Protein AF-A0A4Q6BLC3-F1 (afdb_monomer)

Secondary structure (DSSP, 8-state):
----SS-EEEEEEEEE-S-TTB-TTS-B-S---SEEEEEEEEEEEEE-S-SSSEEEEEEEEEEESSTTHHHHH-HHHHHH-SS--EEEEEEEE-SSEEEEEEEEE---TTS-EEEEEEEEEEEEEEEESTTSS-EEEEEEEEEEEEEE--HHHHHHHHHHTTS-TT-THHHHHHHHS-HHHHHHHHHHHHSPTT-TTHHHHHHHHH--EEEEEEEEEEEE--EEETTTEEEEEEEEEEEEEEEESSSSPPPEEEEEEEEEEEEEE-EEEE-TT-EETTTTEE--EEEE---EEEEES-HHHHHHHHHHHHHTT-TTEEEEES-HHHHHHHS-GGG--SEEEE---TT-SHHHHHHHHHHS---EEEEEES-HHHHHHHHHH-TTEEEEEEEEE-SSTTSS--EEEEEEEEPPPPPPGGG-

Foldseek 3Di:
DPDDPQDFDWDKDWFQAPCQQAAPVRDGHPDDHSTWIKTWGFHKAWDPDDPQKTKIKTWTAIATSAQCNCVRPPVVCCVVPSPDWGKIWIWIDGPFKIWIWMWTDCNPQQAKDKTWPTKIKMWTDWDDDPPDLKTKTKMKMKTKIKIAHGPQLVVLVVVLVVDDPPDPCNVVSLVSDDPVLSVLSVVLNVDDPPPPCNQVSVCLNGMWIWMKIKMKMKIWHWDDDPVFKIKIWMKMKMKMWIPTPDTDDHIDIDIDIDTDMDMFGWDWDWQQPDDDPVVRDRTDIDIDGDAAEAEAQDPVVQVVVVVVCVVVVVVRYHYDNDDPLVVLVPDDLVPDDLEAEDEDPQQEPDQRVLVSQQPHPHFKYKYKHFHVVNVVVSCVSRVQWDWDDKDKADPDPSDSTIMMITITGGDDDPDDPVPD

Nearest PDB structures (foldseek):
  4b7o-assembly1_A  TM=3.894E-01  e=6.086E-03  Neisseria meningitidis
  4ql0-assembly1_A  TM=4.173E-01  e=5.070E-02  Bordetella pertussis Tohama I
  3aeh-assembly2_B  TM=4.593E-01  e=3.218E-01  Escherichia coli
  1bxw-assembly1_A  TM=2.399E-01  e=7.950E+00  Escherichia coli BL21(DE3)

Solvent-accessible surface area (backbone atoms only — not comparable to full-atom values): 23338 Å² total; per-residue (Å²): 139,87,88,62,95,78,47,74,50,80,44,80,48,77,46,78,44,92,58,53,35,42,46,97,86,71,49,78,55,66,96,48,72,35,73,38,39,38,44,34,37,35,39,66,43,79,46,97,81,55,93,79,38,54,32,34,38,42,36,35,39,52,41,53,66,54,85,55,51,39,63,74,76,35,52,69,50,29,74,77,48,70,76,62,68,26,38,44,31,44,38,38,37,43,96,52,37,40,39,37,45,35,32,34,51,70,84,49,54,54,50,66,48,62,29,24,76,48,28,39,38,40,38,38,48,79,36,62,49,90,91,38,76,40,30,33,32,35,39,39,35,41,33,31,39,38,35,40,56,11,53,60,49,46,67,39,45,61,54,64,74,72,56,61,96,83,43,83,60,50,67,58,35,46,68,72,35,57,71,68,61,33,50,51,50,52,52,55,71,70,49,63,91,86,45,85,60,46,60,50,54,49,23,60,62,50,43,26,22,32,34,36,42,38,37,36,44,34,40,35,39,74,41,73,56,90,83,37,32,40,38,31,46,33,42,32,48,30,44,35,40,40,39,58,73,39,66,82,63,75,65,48,77,48,76,49,78,46,79,52,70,49,74,48,63,50,54,72,49,74,44,65,84,49,66,40,83,92,80,71,39,88,38,43,78,48,71,56,70,83,73,44,80,46,63,35,69,48,57,68,60,34,53,50,50,53,52,51,35,63,74,67,70,42,87,52,57,45,70,41,69,35,57,54,53,66,50,60,73,67,50,56,82,88,73,60,57,69,62,46,79,46,74,48,60,78,78,33,72,49,72,67,44,30,44,50,58,44,74,44,86,50,48,33,39,41,40,42,36,73,30,72,67,31,49,51,55,46,48,68,59,16,78,47,46,36,81,76,48,75,48,78,44,74,87,40,81,78,55,93,56,43,38,33,42,32,39,27,36,53,47,84,75,80,77,67,85,88,80,119

Sequence (420 aa):
MEDNPNLTGLSLYYTNDLNPDISRTGITRGFVNEDRYRIALQHRVPLELEKDAEWRVDANLNILSDNYYLEDFNPDLFRNDPNPDNTIGLFRRDDGTLFSLFTRLRPNEFYRSDTRLPEIAMDFARRPLFDSPILHEGTASFSVVEEEIGSASMSAIRPLLTLPAGDPMVPVLLAQLPAYERELIQTIRSLPPGSPAIPGLATQLFSPGYSRFHTYQELSMPMNVGGWLALTPEVGLGYSRYSNVNGPSKSVDRTHMHAGLEASMKFSKNLGDVQDRNLGLDGLLHVGAPHVVGVETSEEAVASAWLTASELAHPDARFVAADATAWALATDPADRPDVVVVNPPRRGIGPDLARWLQDSAVPCVVYSSCNAVSLAADLAAMPSLVVREARVFDMFPQTTHYEVAVLLERGPRPVDPSTG

Radius of gyration: 26.78 Å; Cα contacts (8 Å, |Δi|>4): 793; chains: 1; bounding box: 67×68×88 Å

Structure (mmCIF, N/CA/C/O backbone):
data_AF-A0A4Q6BLC3-F1
#
_entry.id   AF-A0A4Q6BLC3-F1
#
loop_
_atom_site.group_PDB
_atom_site.id
_atom_site.type_symbol
_atom_site.label_atom_id
_atom_site.label_alt_id
_atom_site.label_comp_id
_atom_site.label_asym_id
_atom_site.label_entity_id
_atom_site.label_seq_id
_atom_site.pdbx_PDB_ins_code
_atom_site.Cartn_x
_atom_site.Cartn_y
_atom_site.Cartn_z
_atom_site.occupancy
_atom_site.B_iso_or_equiv
_atom_site.auth_seq_id
_atom_site.auth_comp_id
_atom_site.auth_asym_id
_atom_site.auth_atom_id
_atom_site.pdbx_PDB_model_num
ATOM 1 N N . MET A 1 1 ? -16.988 24.817 -11.971 1.00 42.69 1 MET A N 1
ATOM 2 C CA . MET A 1 1 ? -16.200 24.216 -10.872 1.00 42.69 1 MET A CA 1
ATOM 3 C C . MET A 1 1 ? -15.736 22.797 -11.230 1.00 42.69 1 MET A C 1
ATOM 5 O O . MET A 1 1 ? -15.126 22.167 -10.385 1.00 42.69 1 MET A O 1
ATOM 9 N N . GLU A 1 2 ? -15.993 22.314 -12.458 1.00 34.00 2 GLU A N 1
ATOM 10 C CA . GLU A 1 2 ? -15.828 20.905 -12.862 1.00 34.00 2 GLU A CA 1
ATOM 11 C C . GLU A 1 2 ? -14.494 20.558 -13.554 1.00 34.00 2 GLU A C 1
ATOM 13 O O . GLU A 1 2 ? -14.219 19.379 -13.690 1.00 34.00 2 GLU A O 1
ATOM 18 N N . ASP A 1 3 ? -13.626 21.517 -13.905 1.00 43.12 3 ASP A N 1
ATOM 19 C CA . ASP A 1 3 ? -12.424 21.231 -14.721 1.00 43.12 3 ASP A CA 1
ATOM 20 C C . ASP A 1 3 ? -11.113 21.788 -14.131 1.00 43.12 3 ASP A C 1
ATOM 22 O O . ASP A 1 3 ? -10.365 22.506 -14.794 1.00 43.12 3 ASP A O 1
ATOM 26 N N . ASN A 1 4 ? -10.799 21.483 -12.867 1.00 43.72 4 ASN A N 1
ATOM 27 C CA . ASN A 1 4 ? -9.417 21.621 -12.389 1.00 43.72 4 ASN A CA 1
ATOM 28 C C . ASN A 1 4 ? -8.985 20.361 -11.617 1.00 43.72 4 ASN A C 1
ATOM 30 O O . ASN A 1 4 ? -9.468 20.154 -10.502 1.00 43.72 4 ASN A O 1
ATOM 34 N N . PRO A 1 5 ? -8.077 19.536 -12.172 1.00 47.75 5 PRO A N 1
ATOM 35 C CA . PRO A 1 5 ? -7.586 18.317 -11.524 1.00 47.75 5 PRO A CA 1
ATOM 36 C C . PRO A 1 5 ? -6.729 18.600 -10.275 1.00 47.75 5 PRO A C 1
ATOM 38 O O . PRO A 1 5 ? -6.486 17.701 -9.474 1.00 47.75 5 PRO A O 1
ATOM 41 N N . ASN A 1 6 ? -6.338 19.860 -10.039 1.00 42.56 6 ASN A N 1
ATOM 42 C CA . ASN A 1 6 ? -5.741 20.303 -8.780 1.00 42.56 6 ASN A CA 1
ATOM 43 C C . ASN A 1 6 ? -6.836 20.646 -7.753 1.00 42.56 6 ASN A C 1
ATOM 45 O O . ASN A 1 6 ? -7.215 21.803 -7.560 1.00 42.56 6 ASN A O 1
ATOM 49 N N . LEU A 1 7 ? -7.344 19.585 -7.122 1.00 55.59 7 LEU A N 1
ATOM 50 C CA . LEU A 1 7 ? -8.167 19.527 -5.908 1.00 55.59 7 LEU A CA 1
ATOM 51 C C . LEU A 1 7 ? -8.069 20.766 -5.005 1.00 55.59 7 LEU A C 1
ATOM 53 O O . LEU A 1 7 ? -7.068 20.968 -4.314 1.00 55.59 7 LEU A O 1
ATOM 57 N N . THR A 1 8 ? -9.145 21.554 -4.931 1.00 55.69 8 THR A N 1
ATOM 58 C CA . THR A 1 8 ? -9.312 22.551 -3.867 1.00 55.69 8 THR A CA 1
ATOM 59 C C . THR A 1 8 ? -10.777 22.640 -3.438 1.00 55.69 8 THR A C 1
ATOM 61 O O . THR A 1 8 ? -11.620 23.226 -4.113 1.00 55.69 8 THR A O 1
ATOM 64 N N . GLY A 1 9 ? -11.105 22.050 -2.290 1.00 75.50 9 GLY A N 1
ATOM 65 C CA . GLY A 1 9 ? -12.420 22.254 -1.693 1.00 75.50 9 GLY A CA 1
ATOM 66 C C . GLY A 1 9 ? -12.527 21.745 -0.265 1.00 75.50 9 GLY A C 1
ATOM 67 O O . GLY A 1 9 ? -12.271 20.574 0.008 1.00 75.50 9 GLY A O 1
ATOM 68 N N . LEU A 1 10 ? -12.953 22.627 0.640 1.00 88.44 10 LEU A N 1
ATOM 69 C CA . LEU A 1 10 ? -13.559 22.226 1.904 1.00 88.44 10 LEU A CA 1
ATOM 70 C C . LEU A 1 10 ? -15.031 21.907 1.628 1.00 88.44 10 LEU A C 1
ATOM 72 O O . LEU A 1 10 ? -15.789 22.785 1.221 1.00 88.44 10 LEU A O 1
ATOM 76 N N . SER A 1 11 ? -15.433 20.664 1.859 1.00 89.44 11 SER A N 1
ATOM 77 C CA . SER A 1 11 ? -16.823 20.227 1.785 1.00 89.44 11 SER A CA 1
ATOM 78 C C . SER A 1 11 ? -17.356 19.961 3.185 1.00 89.44 11 SER A C 1
ATOM 80 O O . SER A 1 11 ? -16.761 19.198 3.944 1.00 89.44 11 SER A O 1
ATOM 82 N N . LEU A 1 12 ? -18.491 20.573 3.510 1.00 93.12 12 LEU A N 1
ATOM 83 C CA . LEU A 1 12 ? -19.183 20.404 4.782 1.00 93.12 12 LEU A CA 1
ATOM 84 C C . LEU A 1 12 ? -20.603 19.924 4.494 1.00 93.12 12 LEU A C 1
ATOM 86 O O . LEU A 1 12 ? -21.363 20.613 3.817 1.00 93.12 12 LEU A O 1
ATOM 90 N N . TYR A 1 13 ? -20.955 18.758 5.018 1.00 93.12 13 TYR A N 1
ATOM 91 C CA . TYR A 1 13 ? -22.290 18.186 4.928 1.00 93.12 13 TYR A CA 1
ATOM 92 C C . TYR A 1 13 ? -22.803 17.902 6.332 1.00 93.12 13 TYR A C 1
ATOM 94 O O . TYR A 1 13 ? -22.081 17.334 7.147 1.00 93.12 13 TYR A O 1
ATOM 102 N N . TYR A 1 14 ? -24.054 18.261 6.592 1.00 95.75 14 TYR A N 1
ATOM 103 C CA . TYR A 1 14 ? -24.762 17.954 7.828 1.00 95.75 14 TYR A CA 1
ATOM 104 C C . TYR A 1 14 ? -26.211 17.625 7.487 1.00 95.75 14 TYR A C 1
ATOM 106 O O . TYR A 1 14 ? -26.812 18.277 6.630 1.00 95.75 14 TYR A O 1
ATOM 114 N N . THR A 1 15 ? -26.764 16.620 8.150 1.00 95.00 15 THR A N 1
ATOM 115 C CA . THR A 1 15 ? -28.177 16.276 8.072 1.00 95.00 15 THR A CA 1
ATOM 116 C C . THR A 1 15 ? -28.632 15.664 9.391 1.00 95.00 15 THR A C 1
ATOM 118 O O . THR A 1 15 ? -27.851 15.007 10.075 1.00 95.00 15 THR A O 1
ATOM 121 N N . ASN A 1 16 ? -29.896 15.886 9.735 1.00 96.44 16 ASN A N 1
ATOM 122 C CA . ASN A 1 16 ? -30.554 15.183 10.826 1.00 96.44 16 ASN A CA 1
ATOM 123 C C . ASN A 1 16 ? -31.353 14.026 10.209 1.00 96.44 16 ASN A C 1
ATOM 125 O O . ASN A 1 16 ? -32.315 14.242 9.467 1.00 96.44 16 ASN A O 1
ATOM 129 N N . ASP A 1 17 ? -30.876 12.810 10.431 1.00 93.31 17 ASP A N 1
ATOM 130 C CA . ASP A 1 17 ? -31.436 11.579 9.894 1.00 93.31 17 ASP A CA 1
ATOM 131 C C . ASP A 1 17 ? -32.549 11.074 10.811 1.00 93.31 17 ASP A C 1
ATOM 133 O O . ASP A 1 17 ? -32.330 10.833 11.992 1.00 93.31 17 ASP A O 1
ATOM 137 N N . LEU A 1 18 ? -33.754 10.923 10.261 1.00 92.62 18 LEU A N 1
ATOM 138 C CA . LEU A 1 18 ? -34.941 10.536 11.023 1.00 92.62 18 LEU A CA 1
ATOM 139 C C . LEU A 1 18 ? -34.986 9.039 11.350 1.00 92.62 18 LEU A C 1
ATOM 141 O O . LEU A 1 18 ? -35.789 8.641 12.187 1.00 92.62 18 LEU A O 1
ATOM 145 N N . ASN A 1 19 ? -34.203 8.204 10.656 1.00 91.12 19 ASN A N 1
ATOM 146 C CA . ASN A 1 19 ? -34.151 6.757 10.893 1.00 91.12 19 ASN A CA 1
ATOM 147 C C . ASN A 1 19 ? -32.718 6.215 10.708 1.00 91.12 19 ASN A C 1
ATOM 149 O O . ASN A 1 19 ? -32.503 5.343 9.862 1.00 91.12 19 ASN A O 1
ATOM 153 N N . PRO A 1 20 ? -31.740 6.684 11.502 1.00 91.25 20 PRO A N 1
ATOM 154 C CA . PRO A 1 20 ? -30.327 6.349 11.306 1.00 91.25 20 PRO A CA 1
ATOM 155 C C . PRO A 1 20 ? -30.015 4.876 11.635 1.00 91.25 20 PRO A C 1
ATOM 157 O O . PRO A 1 20 ? -29.059 4.292 11.119 1.00 91.25 20 PRO A O 1
ATOM 160 N N . ASP A 1 21 ? -30.871 4.245 12.441 1.00 91.06 21 ASP A N 1
ATOM 161 C CA . ASP A 1 21 ? -30.756 2.849 12.867 1.00 91.06 21 ASP A CA 1
ATOM 162 C C . ASP A 1 21 ? -31.230 1.845 11.798 1.00 91.06 21 ASP A C 1
ATOM 164 O O . ASP A 1 21 ? -31.257 0.639 12.048 1.00 91.06 21 ASP A O 1
ATOM 168 N N . ILE A 1 22 ? -31.641 2.290 10.607 1.00 87.94 22 ILE A N 1
ATOM 169 C CA . ILE A 1 22 ? -32.115 1.408 9.534 1.00 87.94 22 ILE A CA 1
ATOM 170 C C . ILE A 1 22 ? -31.329 1.704 8.258 1.00 87.94 22 ILE A C 1
ATOM 172 O O . ILE A 1 22 ? -31.276 2.835 7.789 1.00 87.94 22 ILE A O 1
ATOM 176 N N . SER A 1 23 ? -30.735 0.670 7.660 1.00 84.25 23 SER A N 1
ATOM 177 C CA . SER A 1 23 ? -30.048 0.810 6.376 1.00 84.25 23 SER A CA 1
ATOM 178 C C . SER A 1 23 ? -31.012 1.158 5.238 1.00 84.25 23 SER A C 1
ATOM 180 O O . SER A 1 23 ? -32.216 0.896 5.296 1.00 84.25 23 SER A O 1
ATOM 182 N N . ARG A 1 24 ? -30.461 1.603 4.102 1.00 79.50 24 ARG A N 1
ATOM 183 C CA . ARG A 1 24 ? -31.225 1.784 2.850 1.00 79.50 24 ARG A CA 1
ATOM 184 C C . ARG A 1 24 ? -31.963 0.519 2.383 1.00 79.50 24 ARG A C 1
ATOM 186 O O . ARG A 1 24 ? -32.916 0.617 1.616 1.00 79.50 24 ARG A O 1
ATOM 193 N N . THR A 1 25 ? -31.514 -0.661 2.812 1.00 81.25 25 THR A N 1
ATOM 194 C CA . THR A 1 25 ? -32.105 -1.970 2.487 1.00 81.25 25 THR A CA 1
ATOM 195 C C . THR A 1 25 ? -33.090 -2.473 3.546 1.00 81.25 25 THR A C 1
ATOM 197 O O . THR A 1 25 ? -33.610 -3.579 3.412 1.00 81.25 25 THR A O 1
ATOM 200 N N . GLY A 1 26 ? -33.376 -1.677 4.582 1.00 81.94 26 GLY A N 1
ATOM 201 C CA . GLY A 1 26 ? -34.303 -2.036 5.656 1.00 81.94 26 GLY A CA 1
ATOM 202 C C . GLY A 1 26 ? -33.695 -2.938 6.732 1.00 81.94 26 GLY A C 1
ATOM 203 O O . GLY A 1 26 ? -34.432 -3.522 7.525 1.00 81.94 26 GLY A O 1
ATOM 204 N N . ILE A 1 27 ? -32.367 -3.081 6.765 1.00 82.12 27 ILE A N 1
ATOM 205 C CA . ILE A 1 27 ? -31.667 -3.863 7.787 1.00 82.12 27 ILE A CA 1
ATOM 206 C C . ILE A 1 27 ? -31.485 -2.978 9.018 1.00 82.12 27 ILE A C 1
ATOM 208 O O . ILE A 1 27 ? -30.880 -1.910 8.937 1.00 82.12 27 ILE A O 1
ATOM 212 N N . THR A 1 28 ? -31.994 -3.430 10.162 1.00 82.44 28 THR A N 1
ATOM 213 C CA . THR A 1 28 ? -31.798 -2.752 11.447 1.00 82.44 28 THR A CA 1
ATOM 214 C C . THR A 1 28 ? -30.335 -2.814 11.874 1.00 82.44 28 THR A C 1
ATOM 216 O O . THR A 1 28 ? -29.723 -3.886 11.863 1.00 82.44 28 THR A O 1
ATOM 219 N N . ARG A 1 29 ? -29.800 -1.672 12.290 1.00 82.00 29 ARG A N 1
ATOM 220 C CA . ARG A 1 29 ? -28.453 -1.472 12.821 1.00 82.00 29 ARG A CA 1
ATOM 221 C C . ARG A 1 29 ? -28.530 -1.245 14.338 1.00 82.00 29 ARG A C 1
ATOM 223 O O . ARG A 1 29 ? -29.610 -1.141 14.917 1.00 82.00 29 ARG A O 1
ATO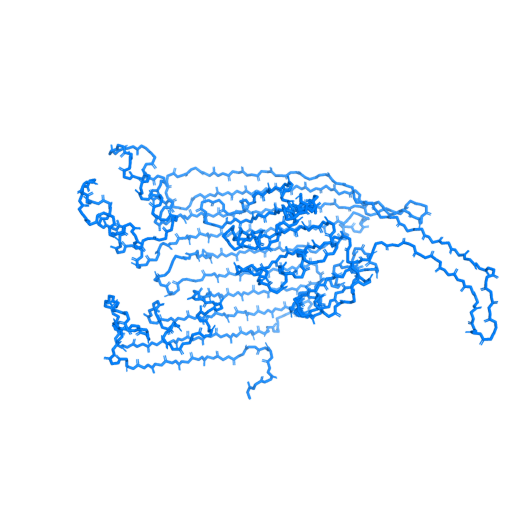M 230 N N . GLY A 1 30 ? -27.368 -1.239 14.993 1.00 77.62 30 GLY A N 1
ATOM 231 C CA . GLY A 1 30 ? -27.261 -0.722 16.361 1.00 77.62 30 GLY A CA 1
ATOM 232 C C . GLY A 1 30 ? -27.493 0.791 16.395 1.00 77.62 30 GLY A C 1
ATOM 233 O O . GLY A 1 30 ? -27.753 1.387 15.359 1.00 77.62 30 GLY A O 1
ATOM 234 N N . PHE A 1 31 ? -27.350 1.399 17.572 1.00 85.62 31 PHE A N 1
ATOM 235 C CA . PHE A 1 31 ? -27.511 2.844 17.737 1.00 85.62 31 PHE A CA 1
ATOM 236 C C . PHE A 1 31 ? -26.596 3.637 16.790 1.00 85.62 31 PHE A C 1
ATOM 238 O O . PHE A 1 31 ? -25.371 3.485 16.837 1.00 85.62 31 PHE A O 1
ATOM 245 N N . VAL A 1 32 ? -27.196 4.513 15.989 1.00 89.00 32 VAL A N 1
ATOM 246 C CA . VAL A 1 32 ? -26.531 5.518 15.159 1.00 89.00 32 VAL A CA 1
ATOM 247 C C . VAL A 1 32 ? -27.112 6.884 15.522 1.00 89.00 32 VAL A C 1
ATOM 249 O O . VAL A 1 32 ? -28.321 7.050 15.650 1.00 89.00 32 VAL A O 1
ATOM 252 N N . ASN A 1 33 ? -26.250 7.880 15.719 1.00 91.25 33 ASN A N 1
ATOM 253 C CA . ASN A 1 33 ? -26.708 9.228 16.048 1.00 91.25 33 ASN A CA 1
ATOM 254 C C . ASN A 1 33 ? -27.444 9.853 14.846 1.00 91.25 33 ASN A C 1
ATOM 256 O O . ASN A 1 33 ? -26.962 9.758 13.721 1.00 91.25 33 ASN A O 1
ATOM 260 N N . GLU A 1 34 ? -28.580 10.509 15.088 1.00 94.56 34 GLU A N 1
ATOM 261 C CA . GLU A 1 34 ? -29.364 11.235 14.078 1.00 94.56 34 GLU A CA 1
ATOM 262 C C . GLU A 1 34 ? -28.575 12.400 13.451 1.00 94.56 34 GLU A C 1
ATOM 264 O O . GLU A 1 34 ? -28.798 12.745 12.294 1.00 94.56 34 GLU A O 1
ATOM 269 N N . ASP A 1 35 ? -27.625 13.000 14.173 1.00 96.62 35 ASP A N 1
ATOM 270 C CA . ASP A 1 35 ? -26.765 14.071 13.663 1.00 96.62 35 ASP A CA 1
ATOM 271 C C . ASP A 1 35 ? -25.637 13.516 12.775 1.00 96.62 35 ASP A C 1
ATOM 273 O O . ASP A 1 35 ? -24.520 13.244 13.228 1.00 96.62 35 ASP A O 1
ATOM 277 N N . ARG A 1 36 ? -25.923 13.365 11.478 1.00 96.19 36 ARG A N 1
ATOM 278 C CA . ARG A 1 36 ? -25.006 12.796 10.480 1.00 96.19 36 ARG A CA 1
ATOM 279 C C . ARG A 1 36 ? -24.239 13.903 9.761 1.00 96.19 36 ARG A C 1
ATOM 281 O O . ARG A 1 36 ? -24.836 14.830 9.210 1.00 96.19 36 ARG A O 1
ATOM 288 N N . TYR A 1 37 ? -22.914 13.806 9.687 1.00 95.00 37 TYR A N 1
ATOM 289 C CA . TYR A 1 37 ? -22.091 14.822 9.024 1.00 95.00 37 TYR A CA 1
ATOM 290 C C . TYR A 1 37 ? -20.848 14.262 8.331 1.00 95.00 37 TYR A C 1
ATOM 292 O O . TYR A 1 37 ? -20.320 13.208 8.684 1.00 95.00 37 TYR A O 1
ATOM 300 N N . ARG A 1 38 ? -20.351 15.030 7.356 1.00 94.38 38 ARG A N 1
ATOM 301 C CA . ARG A 1 38 ? -19.051 14.828 6.710 1.00 94.38 38 ARG A CA 1
ATOM 302 C C . ARG A 1 38 ? -18.324 16.153 6.557 1.00 94.38 38 ARG A C 1
ATOM 304 O O . ARG A 1 38 ? -18.870 17.110 6.013 1.00 94.38 38 ARG A O 1
ATOM 311 N N . ILE A 1 39 ? -17.065 16.168 6.974 1.00 94.44 39 ILE A N 1
ATOM 312 C CA . ILE A 1 39 ? -16.115 17.252 6.728 1.00 94.44 39 ILE A CA 1
ATOM 313 C C . ILE A 1 39 ? -15.015 16.670 5.852 1.00 94.44 39 ILE A C 1
ATOM 315 O O . ILE A 1 39 ? -14.314 15.754 6.275 1.00 94.44 39 ILE A O 1
ATOM 319 N N . ALA A 1 40 ? -14.868 17.177 4.632 1.00 92.12 40 ALA A N 1
ATOM 320 C CA . ALA A 1 40 ? -13.818 16.743 3.722 1.00 92.12 40 ALA A CA 1
ATOM 321 C C . ALA A 1 40 ? -12.964 17.929 3.274 1.00 92.12 40 ALA A C 1
ATOM 323 O O . ALA A 1 40 ? -13.500 18.962 2.883 1.00 92.12 40 ALA A O 1
ATOM 324 N N . LEU A 1 41 ? -11.645 17.779 3.319 1.00 92.06 41 LEU A N 1
ATOM 325 C CA . LEU A 1 41 ? -10.682 18.750 2.815 1.00 92.06 41 LEU A CA 1
ATOM 326 C C . LEU A 1 41 ? -9.746 18.035 1.851 1.00 92.06 41 LEU A C 1
ATOM 328 O O . LEU A 1 41 ? -9.001 17.157 2.268 1.00 92.06 41 LEU A O 1
ATOM 332 N N . GLN A 1 42 ? -9.751 18.446 0.590 1.00 90.75 42 GLN A N 1
ATOM 333 C CA . GLN A 1 42 ? -8.743 18.027 -0.379 1.00 90.75 42 GLN A CA 1
ATOM 334 C C . GLN A 1 42 ? -8.071 19.269 -0.939 1.00 90.75 42 GLN A C 1
ATOM 336 O O . GLN A 1 42 ? -8.731 20.141 -1.516 1.00 90.75 42 GLN A O 1
ATOM 341 N N . HIS A 1 43 ? -6.772 19.388 -0.682 1.00 90.06 43 HIS A N 1
ATOM 342 C CA . HIS A 1 43 ? -6.022 20.586 -1.003 1.00 90.06 43 HIS A CA 1
ATOM 343 C C . HIS A 1 43 ? -4.559 20.274 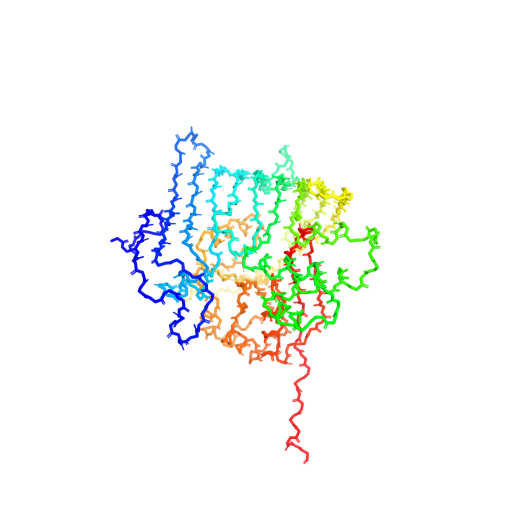-1.303 1.00 90.06 43 HIS A C 1
ATOM 345 O O . HIS A 1 43 ? -3.908 19.555 -0.547 1.00 90.06 43 HIS A O 1
ATOM 351 N N . ARG A 1 44 ? -4.042 20.867 -2.380 1.00 91.25 44 ARG A N 1
ATOM 352 C CA . ARG A 1 44 ? -2.616 20.907 -2.713 1.00 91.25 44 ARG A CA 1
ATOM 353 C C . ARG A 1 44 ? -2.169 22.360 -2.787 1.00 91.25 44 ARG A C 1
ATOM 355 O O . ARG A 1 44 ? -2.725 23.138 -3.560 1.00 91.25 44 ARG A O 1
ATOM 362 N N . VAL A 1 45 ? -1.165 22.712 -1.993 1.00 91.19 45 VAL A N 1
ATOM 363 C CA . VAL A 1 45 ? -0.602 24.063 -1.922 1.00 91.19 45 VAL A CA 1
ATOM 364 C C . VAL A 1 45 ? 0.853 24.016 -2.369 1.00 91.19 45 VAL A C 1
ATOM 366 O O . VAL A 1 45 ? 1.689 23.538 -1.600 1.00 91.19 45 VAL A O 1
ATOM 369 N N . PRO A 1 46 ? 1.194 24.502 -3.573 1.00 91.12 46 PRO A N 1
ATOM 370 C CA . PRO A 1 46 ? 2.589 24.741 -3.921 1.00 91.12 46 PRO A CA 1
ATOM 371 C C . PRO A 1 46 ? 3.152 25.872 -3.045 1.00 91.12 46 PRO A C 1
ATOM 373 O O . PRO A 1 46 ? 2.463 26.855 -2.766 1.00 91.12 46 PRO A O 1
ATOM 376 N N . LEU A 1 47 ? 4.399 25.735 -2.598 1.00 90.69 47 LEU A N 1
ATOM 377 C CA . LEU A 1 47 ? 5.102 26.723 -1.783 1.00 90.69 47 LEU A CA 1
ATOM 378 C C . LEU A 1 47 ? 6.282 27.306 -2.571 1.00 90.69 47 LEU A C 1
ATOM 380 O O . LEU A 1 47 ? 7.179 26.582 -2.995 1.00 90.69 47 LEU A O 1
ATOM 384 N N . GLU A 1 48 ? 6.324 28.628 -2.718 1.00 87.00 48 GLU A N 1
ATOM 385 C CA . GLU A 1 48 ? 7.436 29.336 -3.369 1.00 87.00 48 GLU A CA 1
ATOM 386 C C . GLU A 1 48 ? 8.560 29.629 -2.355 1.00 87.00 48 GLU A C 1
ATOM 388 O O . GLU A 1 48 ? 8.714 30.757 -1.886 1.00 87.00 48 GLU A O 1
ATOM 393 N N . LEU A 1 49 ? 9.315 28.598 -1.958 1.00 86.06 49 LEU A N 1
ATOM 394 C CA . LEU A 1 49 ? 10.389 28.718 -0.953 1.00 86.06 49 LEU A CA 1
ATOM 395 C C . LEU A 1 49 ? 11.793 28.828 -1.566 1.00 86.06 49 LEU A C 1
ATOM 397 O O . LEU A 1 49 ? 12.569 29.700 -1.179 1.00 86.06 49 LEU A O 1
ATOM 401 N N . GLU A 1 50 ? 12.122 27.959 -2.521 1.00 80.56 50 GLU A N 1
ATOM 402 C CA . GLU A 1 50 ? 13.419 27.901 -3.207 1.00 80.56 50 GLU A CA 1
ATOM 403 C C . GLU A 1 50 ? 13.197 27.821 -4.722 1.00 80.56 50 GLU A C 1
ATOM 405 O O . GLU A 1 50 ? 12.171 27.326 -5.176 1.00 80.56 50 GLU A O 1
ATOM 410 N N . LYS A 1 51 ? 14.147 28.327 -5.519 1.00 77.19 51 LYS A N 1
ATOM 411 C CA . LYS A 1 51 ? 14.030 28.317 -6.990 1.00 77.19 51 LYS A CA 1
ATOM 412 C C . LYS A 1 51 ? 14.381 26.972 -7.627 1.00 77.19 51 LYS A C 1
ATOM 414 O O . LYS A 1 51 ? 13.893 26.691 -8.714 1.00 77.19 51 LYS A O 1
ATOM 419 N N . ASP A 1 52 ? 15.192 26.172 -6.940 1.00 86.94 52 ASP A N 1
ATOM 420 C CA . ASP A 1 52 ? 15.779 24.940 -7.482 1.00 86.94 52 ASP A CA 1
ATOM 421 C C . ASP A 1 52 ? 15.101 23.675 -6.920 1.00 86.94 52 ASP A C 1
ATOM 423 O O . ASP A 1 52 ? 15.584 22.565 -7.121 1.00 86.94 52 ASP A O 1
ATOM 427 N N . ALA A 1 53 ? 13.993 23.835 -6.186 1.00 90.38 53 ALA A N 1
ATOM 428 C CA . ALA A 1 53 ? 13.212 22.734 -5.637 1.00 90.38 53 ALA A CA 1
ATOM 429 C C . ALA A 1 53 ? 11.719 23.091 -5.601 1.00 90.38 53 ALA A C 1
ATOM 431 O O . ALA A 1 53 ? 11.334 24.173 -5.158 1.00 90.38 53 ALA A O 1
ATOM 432 N N . GLU A 1 54 ? 10.871 22.157 -6.023 1.00 93.31 54 GLU A N 1
ATOM 433 C CA . GLU A 1 54 ? 9.422 22.241 -5.867 1.00 93.31 54 GLU A CA 1
ATOM 434 C C . GLU A 1 54 ? 9.054 21.865 -4.432 1.00 93.31 54 GLU A C 1
ATOM 436 O O . GLU A 1 54 ? 9.352 20.763 -3.967 1.00 93.31 54 GLU A O 1
ATOM 441 N N . TRP A 1 55 ? 8.365 22.763 -3.736 1.00 95.56 55 TRP A N 1
ATOM 442 C CA . TRP A 1 55 ? 7.787 22.484 -2.429 1.00 95.56 55 TRP A CA 1
ATOM 443 C C . TRP A 1 55 ? 6.270 22.443 -2.536 1.00 95.56 55 TRP A C 1
ATOM 445 O O . TRP A 1 55 ? 5.666 23.310 -3.170 1.00 95.56 55 TRP A O 1
ATOM 455 N N . ARG A 1 56 ? 5.633 21.476 -1.875 1.00 94.25 56 ARG A N 1
ATOM 456 C CA . ARG A 1 56 ? 4.172 21.426 -1.777 1.00 94.25 56 ARG A CA 1
ATOM 457 C C . ARG A 1 56 ? 3.685 20.862 -0.455 1.00 94.25 56 ARG A C 1
ATOM 459 O O . ARG A 1 56 ? 4.338 20.018 0.155 1.00 94.25 56 ARG A O 1
ATOM 466 N N . VAL A 1 57 ? 2.509 21.311 -0.044 1.00 94.75 57 VAL A N 1
ATOM 467 C CA . VAL A 1 57 ? 1.737 20.724 1.050 1.00 94.75 57 VAL A CA 1
ATOM 468 C C . VAL A 1 57 ? 0.501 20.069 0.463 1.00 94.75 57 VAL A C 1
ATOM 470 O O . VAL A 1 57 ? -0.306 20.748 -0.170 1.00 94.75 57 VAL A O 1
ATOM 473 N N . ASP A 1 58 ? 0.336 18.776 0.714 1.00 93.38 58 ASP A N 1
ATOM 474 C CA . ASP A 1 58 ? -0.859 18.029 0.333 1.00 93.38 58 ASP A CA 1
ATOM 475 C C . ASP A 1 58 ? -1.660 17.686 1.598 1.00 93.38 58 ASP A C 1
ATOM 477 O O . ASP A 1 58 ? -1.113 17.202 2.591 1.00 93.38 58 ASP A O 1
ATOM 481 N N . ALA A 1 59 ? -2.968 17.929 1.563 1.00 93.00 59 ALA A N 1
ATOM 482 C CA . ALA A 1 59 ? -3.911 17.558 2.609 1.00 93.00 59 ALA A CA 1
ATOM 483 C C . ALA A 1 59 ? -5.116 16.842 1.989 1.00 93.00 59 ALA A C 1
ATOM 485 O O . ALA A 1 59 ? -5.762 17.363 1.080 1.00 93.00 59 ALA A O 1
ATOM 486 N N . ASN A 1 60 ? -5.432 15.661 2.509 1.00 92.88 60 ASN A N 1
ATOM 487 C CA . ASN A 1 60 ? -6.622 14.889 2.170 1.00 92.88 60 ASN A CA 1
ATOM 488 C C . ASN A 1 60 ? -7.240 14.404 3.478 1.00 92.88 60 ASN A C 1
ATOM 490 O O . ASN A 1 60 ? -6.726 13.478 4.088 1.00 92.88 60 ASN A O 1
ATOM 494 N N . LEU A 1 61 ? -8.291 15.061 3.950 1.00 93.25 61 LEU A N 1
ATOM 495 C CA . LEU A 1 61 ? -8.971 14.747 5.201 1.00 93.25 61 LEU A CA 1
ATOM 496 C C . LEU A 1 61 ? -10.433 14.433 4.906 1.00 93.25 61 LEU A C 1
ATOM 498 O O . LEU A 1 61 ? -11.085 15.148 4.152 1.00 93.25 61 LEU A O 1
ATOM 502 N N . ASN A 1 62 ? -10.955 13.391 5.535 1.00 92.88 62 ASN A N 1
ATOM 503 C CA . ASN A 1 62 ? -12.347 12.976 5.522 1.00 92.88 62 ASN A CA 1
ATOM 504 C C . ASN A 1 62 ? -12.745 12.575 6.945 1.00 92.88 62 ASN A C 1
ATOM 506 O O . ASN A 1 62 ? -12.412 11.485 7.406 1.00 92.88 62 ASN A O 1
ATOM 510 N N . ILE A 1 63 ? -13.481 13.448 7.625 1.00 94.25 63 ILE A N 1
ATOM 511 C CA . ILE A 1 63 ? -14.056 13.207 8.948 1.00 94.25 63 ILE A CA 1
ATOM 512 C C . ILE A 1 63 ? -15.537 12.896 8.760 1.00 94.25 63 ILE A C 1
ATOM 514 O O . ILE A 1 63 ? -16.256 13.663 8.113 1.00 94.25 63 ILE A O 1
ATOM 518 N N . LEU A 1 64 ? -15.986 11.784 9.324 1.00 94.94 64 LEU A N 1
ATOM 519 C CA . LEU A 1 64 ? -17.351 11.283 9.212 1.00 94.94 64 LEU A CA 1
ATOM 520 C C . LEU A 1 64 ? -17.961 11.149 10.610 1.00 94.94 64 LEU A C 1
ATOM 522 O O . LEU A 1 64 ? -17.252 10.863 11.573 1.00 94.94 64 LEU A O 1
ATOM 526 N N . SER A 1 65 ? -19.274 11.328 10.719 1.00 94.50 65 SER A N 1
ATOM 527 C CA . SER A 1 65 ? -20.005 11.128 11.977 1.00 94.50 65 SER A CA 1
ATOM 528 C C . SER A 1 65 ? -19.969 9.681 12.479 1.00 94.50 65 SER A C 1
ATOM 530 O O . SER A 1 65 ? -19.975 9.444 13.684 1.00 94.50 65 SER A O 1
ATOM 532 N N . ASP A 1 66 ? -19.953 8.715 11.561 1.00 91.50 66 ASP A N 1
ATOM 533 C CA . ASP A 1 66 ? -20.111 7.287 11.839 1.00 91.50 66 ASP A CA 1
ATOM 534 C C . ASP A 1 66 ? -19.702 6.432 10.623 1.00 91.50 66 ASP A C 1
ATOM 536 O O . ASP A 1 66 ? -19.474 6.942 9.521 1.00 91.50 66 ASP A O 1
ATOM 540 N N . ASN A 1 67 ? -19.651 5.112 10.816 1.00 89.81 67 ASN A N 1
ATOM 541 C CA . ASN A 1 67 ? -19.239 4.133 9.806 1.00 89.81 67 ASN A CA 1
ATOM 542 C C . ASN A 1 67 ? -20.242 3.904 8.668 1.00 89.81 67 ASN A C 1
ATOM 544 O O . ASN A 1 67 ? -19.858 3.346 7.642 1.00 89.81 67 ASN A O 1
ATOM 548 N N . TYR A 1 68 ? -21.499 4.316 8.821 1.00 91.44 68 TYR A N 1
ATOM 549 C CA . TYR A 1 68 ? -22.549 4.120 7.820 1.00 91.44 68 TYR A CA 1
ATOM 550 C C . TYR A 1 68 ? -22.780 5.360 6.951 1.00 91.44 68 TYR A C 1
ATOM 552 O O . TYR A 1 68 ? -23.509 5.283 5.963 1.00 91.44 68 TYR A O 1
ATOM 560 N N . TYR A 1 69 ? -22.153 6.500 7.270 1.00 93.25 69 TYR A N 1
ATOM 561 C CA . TYR A 1 69 ? -22.401 7.767 6.574 1.00 93.25 69 TYR A CA 1
ATOM 562 C C . TYR A 1 69 ? -22.224 7.645 5.054 1.00 93.25 69 TYR A C 1
ATOM 564 O O . TYR A 1 69 ? -23.074 8.080 4.274 1.00 93.25 69 TYR A O 1
ATOM 572 N N . LEU A 1 70 ? -21.112 7.043 4.619 1.00 92.31 70 LEU A N 1
ATOM 573 C CA . LEU A 1 70 ? -20.827 6.877 3.195 1.00 92.31 70 LEU A CA 1
ATOM 574 C C . LEU A 1 70 ? -21.804 5.905 2.532 1.00 92.31 70 LEU A C 1
ATOM 576 O O . LEU A 1 70 ? -22.267 6.182 1.432 1.00 92.31 70 LEU A O 1
ATOM 580 N N . GLU A 1 71 ? -22.158 4.805 3.195 1.00 91.31 71 GLU A N 1
ATOM 581 C CA . GLU A 1 71 ? -23.128 3.836 2.675 1.00 91.31 71 GLU A CA 1
ATOM 582 C C . GLU A 1 71 ? -24.496 4.493 2.416 1.00 91.31 71 GLU A C 1
ATOM 584 O O . GLU A 1 71 ? -25.122 4.264 1.376 1.00 91.31 71 GLU A O 1
ATOM 589 N N . ASP A 1 72 ? -24.940 5.346 3.341 1.00 91.69 72 ASP A N 1
ATOM 590 C CA . ASP A 1 72 ? -26.273 5.943 3.309 1.00 91.69 72 ASP A CA 1
ATOM 591 C C . ASP A 1 72 ? -26.363 7.129 2.334 1.00 91.69 72 ASP A C 1
ATOM 593 O O . ASP A 1 72 ? -27.330 7.229 1.563 1.00 91.69 72 ASP A O 1
ATOM 597 N N . PHE A 1 73 ? -25.352 8.009 2.341 1.00 92.19 73 PHE A N 1
ATOM 598 C CA . PHE A 1 73 ? -25.393 9.308 1.656 1.00 92.19 73 PHE A CA 1
ATOM 599 C C . PHE A 1 73 ? -24.425 9.447 0.472 1.00 92.19 73 PHE A C 1
ATOM 601 O O . PHE A 1 73 ? -24.658 10.297 -0.383 1.00 92.19 73 PHE A O 1
ATOM 608 N N . ASN A 1 74 ? -23.365 8.636 0.385 1.00 89.25 74 ASN A N 1
ATOM 609 C CA . ASN A 1 74 ? -22.369 8.682 -0.699 1.00 89.25 74 ASN A CA 1
ATOM 610 C C . ASN A 1 74 ? -21.990 7.268 -1.194 1.00 89.25 74 ASN A C 1
ATOM 612 O O . ASN A 1 74 ? -20.830 6.855 -1.092 1.00 89.25 74 ASN A O 1
ATOM 616 N N . PRO A 1 75 ? -22.948 6.508 -1.759 1.00 86.88 75 PRO A N 1
ATOM 617 C CA . PRO A 1 75 ? -22.760 5.091 -2.076 1.00 86.88 75 PRO A CA 1
ATOM 618 C C . PRO A 1 75 ? -21.706 4.829 -3.159 1.00 86.88 75 PRO A C 1
ATOM 620 O O . PRO A 1 75 ? -21.207 3.708 -3.259 1.00 86.88 75 PRO A O 1
ATOM 623 N N . ASP A 1 76 ? -21.382 5.822 -3.989 1.00 82.88 76 ASP A N 1
ATOM 624 C CA . ASP A 1 76 ? -20.313 5.709 -4.985 1.00 82.88 76 ASP A CA 1
ATOM 625 C C . ASP A 1 76 ? -18.934 5.798 -4.324 1.00 82.88 76 ASP A C 1
ATOM 627 O O . ASP A 1 76 ? -18.067 4.971 -4.600 1.00 82.88 76 ASP A O 1
ATOM 631 N N . LEU A 1 77 ? -18.754 6.731 -3.378 1.00 81.88 77 LEU A N 1
ATOM 632 C CA . LEU A 1 77 ? -17.530 6.798 -2.581 1.00 81.88 77 LEU A CA 1
ATOM 633 C C . LEU A 1 77 ? -17.400 5.552 -1.704 1.00 81.88 77 LEU A C 1
ATOM 635 O O . LEU A 1 77 ? -16.341 4.950 -1.697 1.00 81.88 77 LEU A O 1
ATOM 639 N N . PHE A 1 78 ? -18.478 5.095 -1.063 1.00 86.38 78 PHE A N 1
ATOM 640 C CA . PHE A 1 78 ? -18.465 3.865 -0.264 1.00 86.38 78 PHE A CA 1
ATOM 641 C C . PHE A 1 78 ? -18.010 2.628 -1.054 1.00 86.38 78 PHE A C 1
ATOM 643 O O . PHE A 1 78 ? -17.291 1.783 -0.529 1.00 86.38 78 PHE A O 1
ATOM 650 N N . ARG A 1 79 ? -18.411 2.510 -2.327 1.00 81.06 79 ARG A N 1
ATOM 651 C CA . ARG A 1 79 ? -18.011 1.386 -3.189 1.00 81.06 79 ARG A CA 1
ATOM 652 C C . ARG A 1 79 ? -16.530 1.416 -3.568 1.00 81.06 79 ARG A C 1
ATOM 654 O O . ARG A 1 79 ? -15.941 0.352 -3.743 1.00 81.06 79 ARG A O 1
ATOM 661 N N . ASN A 1 80 ? -15.951 2.606 -3.707 1.00 76.81 80 ASN A N 1
ATOM 662 C CA . ASN A 1 80 ? -14.565 2.782 -4.142 1.00 76.81 80 ASN A CA 1
ATOM 663 C C . ASN A 1 80 ? -13.586 2.863 -2.962 1.00 76.81 80 ASN A C 1
ATOM 665 O O . ASN A 1 80 ? -12.516 2.261 -3.004 1.00 76.81 80 ASN A O 1
ATOM 669 N N . ASP A 1 81 ? -13.970 3.593 -1.919 1.00 80.12 81 ASP A N 1
ATOM 670 C CA . ASP A 1 81 ? -13.182 3.895 -0.730 1.00 80.12 81 ASP A CA 1
ATOM 671 C C . ASP A 1 81 ? -14.100 4.012 0.511 1.00 80.12 81 ASP A C 1
ATOM 673 O O . ASP A 1 81 ? -14.513 5.109 0.904 1.00 80.12 81 ASP A O 1
ATOM 677 N N . PRO A 1 82 ? -14.483 2.875 1.123 1.00 83.56 82 PRO A N 1
ATOM 678 C CA . PRO A 1 82 ? -15.378 2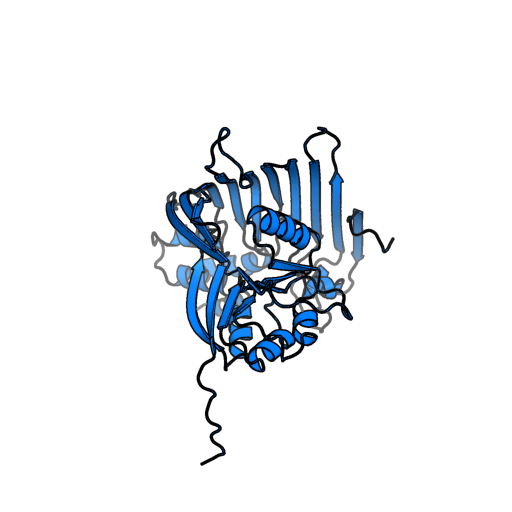.860 2.282 1.00 83.56 82 PRO A CA 1
ATOM 679 C C . PRO A 1 82 ? -14.734 3.417 3.559 1.00 83.56 82 PRO A C 1
ATOM 681 O O . PRO A 1 82 ? -15.457 3.814 4.470 1.00 83.56 82 PRO A O 1
ATOM 684 N N . ASN A 1 83 ? -13.399 3.451 3.628 1.00 86.19 83 ASN A N 1
ATOM 685 C CA . ASN A 1 83 ? -12.630 3.880 4.797 1.00 86.19 83 ASN A CA 1
ATOM 686 C C . ASN A 1 83 ? -11.595 4.928 4.361 1.00 86.19 83 ASN A C 1
ATOM 688 O O . ASN A 1 83 ? -10.400 4.619 4.333 1.00 86.19 83 ASN A O 1
ATOM 692 N N . PRO A 1 84 ? -12.043 6.146 4.009 1.00 85.12 84 PRO A N 1
ATOM 693 C CA . PRO A 1 84 ? -11.187 7.119 3.363 1.00 85.12 84 PRO A CA 1
ATOM 694 C C . PRO A 1 84 ? -10.014 7.530 4.237 1.00 85.12 84 PRO A C 1
ATOM 696 O O . PRO A 1 84 ? -10.134 7.757 5.450 1.00 85.12 84 PRO A O 1
ATOM 699 N N . ASP A 1 85 ? -8.872 7.663 3.575 1.00 83.44 85 ASP A N 1
ATOM 700 C CA . ASP A 1 85 ? -7.640 8.046 4.231 1.00 83.44 85 ASP A CA 1
ATOM 701 C C . ASP A 1 85 ? -7.600 9.522 4.604 1.00 83.44 85 ASP A C 1
ATOM 703 O O . ASP A 1 85 ? -8.203 10.393 3.972 1.00 83.44 85 ASP A O 1
ATOM 707 N N . ASN A 1 86 ? -6.887 9.777 5.699 1.00 92.31 86 ASN A N 1
ATOM 708 C CA . ASN A 1 86 ? -6.719 11.091 6.284 1.00 92.31 86 ASN A CA 1
ATOM 709 C C . ASN A 1 86 ? -5.229 11.390 6.381 1.00 92.31 86 ASN A C 1
ATOM 711 O O . ASN A 1 86 ? -4.530 10.812 7.209 1.00 92.31 86 ASN A O 1
ATOM 715 N N . THR A 1 87 ? -4.731 12.271 5.527 1.00 94.25 87 THR A N 1
ATOM 716 C CA . THR A 1 87 ? -3.303 12.505 5.357 1.00 94.25 87 THR A CA 1
ATOM 717 C C . THR A 1 87 ? -2.970 13.978 5.246 1.00 94.25 87 THR A C 1
ATOM 719 O O . THR A 1 87 ? -3.699 14.747 4.618 1.00 94.25 87 THR A O 1
ATOM 722 N N . ILE A 1 88 ? -1.821 14.352 5.795 1.00 95.50 88 ILE A N 1
ATOM 723 C CA . ILE A 1 88 ? -1.204 15.664 5.607 1.00 95.50 88 ILE A CA 1
ATOM 724 C C . ILE A 1 88 ? 0.277 15.427 5.339 1.00 95.50 88 ILE A C 1
ATOM 726 O O . ILE A 1 88 ? 0.914 14.661 6.061 1.00 95.50 88 ILE A O 1
ATOM 730 N N . GLY A 1 89 ? 0.832 16.067 4.318 1.00 96.06 89 GLY A N 1
ATOM 731 C CA . GLY A 1 89 ? 2.243 15.927 3.993 1.00 96.06 89 GLY A CA 1
ATOM 732 C C . GLY A 1 89 ? 2.858 17.204 3.449 1.00 96.06 89 GLY A C 1
ATOM 733 O O . GLY A 1 89 ? 2.209 17.968 2.743 1.00 96.06 89 GLY A O 1
ATOM 734 N N . LEU A 1 90 ? 4.124 17.411 3.789 1.00 96.50 90 LEU A N 1
ATOM 735 C CA . LEU A 1 90 ? 5.027 18.375 3.183 1.00 96.50 90 LEU A CA 1
ATOM 736 C C . LEU A 1 90 ? 6.009 17.606 2.302 1.00 96.50 90 LEU A C 1
ATOM 738 O O . LEU A 1 90 ? 6.683 16.688 2.768 1.00 96.50 90 LEU A O 1
ATOM 742 N N . PHE A 1 91 ? 6.115 18.018 1.049 1.00 95.56 91 PHE A N 1
ATOM 743 C CA . PHE A 1 91 ? 6.969 17.391 0.057 1.00 95.56 91 PHE A CA 1
ATOM 744 C C . PHE A 1 91 ? 7.917 18.428 -0.527 1.00 95.56 91 PHE A C 1
ATOM 746 O O . PHE A 1 91 ? 7.516 19.563 -0.796 1.00 95.56 91 PHE A O 1
ATOM 753 N N . ARG A 1 92 ? 9.166 18.021 -0.735 1.00 95.94 92 ARG A N 1
ATOM 754 C CA . ARG A 1 92 ? 10.181 18.776 -1.467 1.00 95.94 92 ARG A CA 1
ATOM 755 C C . ARG A 1 92 ? 10.762 17.866 -2.535 1.00 95.94 92 ARG A C 1
ATOM 757 O O . ARG A 1 92 ? 11.256 16.791 -2.207 1.00 95.94 92 ARG A O 1
ATOM 764 N N . ARG A 1 93 ? 10.761 18.318 -3.781 1.00 93.94 93 ARG A N 1
ATOM 765 C CA . ARG A 1 93 ? 11.352 17.612 -4.914 1.00 93.94 93 ARG A CA 1
ATOM 766 C C . ARG A 1 93 ? 12.367 18.503 -5.616 1.00 93.94 93 ARG A C 1
ATOM 768 O O . ARG A 1 93 ? 12.058 19.644 -5.936 1.00 93.94 93 ARG A O 1
ATOM 775 N N . ASP A 1 94 ? 13.540 17.962 -5.897 1.00 90.38 94 ASP A N 1
ATOM 776 C CA . ASP A 1 94 ? 14.493 18.512 -6.863 1.00 90.38 94 ASP A CA 1
ATOM 777 C C . ASP A 1 94 ? 14.921 17.416 -7.856 1.00 90.38 94 ASP A C 1
ATOM 779 O O . ASP A 1 94 ? 14.372 16.312 -7.839 1.00 90.38 94 ASP A O 1
ATOM 783 N N . ASP A 1 95 ? 15.866 17.717 -8.749 1.00 86.75 95 ASP A N 1
ATOM 784 C CA . ASP A 1 95 ? 16.307 16.788 -9.803 1.00 86.75 95 ASP A CA 1
ATOM 785 C C . ASP A 1 95 ? 16.954 15.504 -9.257 1.00 86.75 95 ASP A C 1
ATOM 787 O O . ASP A 1 95 ? 17.068 14.514 -9.975 1.00 86.75 95 ASP A O 1
ATOM 791 N N . GLY A 1 96 ? 17.419 15.509 -8.004 1.00 86.31 96 GLY A N 1
ATOM 792 C CA . GLY A 1 96 ? 18.148 14.383 -7.420 1.00 86.31 96 GLY A CA 1
ATOM 793 C C . GLY A 1 96 ? 17.475 13.745 -6.213 1.00 86.31 96 GLY A C 1
ATOM 794 O O . GLY A 1 96 ? 17.891 12.658 -5.806 1.00 86.31 96 GLY A O 1
ATOM 795 N N . THR A 1 97 ? 16.501 14.415 -5.595 1.00 91.81 97 THR A N 1
ATOM 796 C CA . THR A 1 97 ? 15.925 13.981 -4.323 1.00 91.81 97 THR A CA 1
ATOM 797 C C . THR A 1 97 ? 14.432 14.263 -4.213 1.00 91.81 97 THR A C 1
ATOM 799 O O . THR A 1 97 ? 13.924 15.294 -4.660 1.00 91.81 97 THR A O 1
ATOM 802 N N . LEU A 1 98 ? 13.734 13.351 -3.539 1.00 94.81 98 LEU A N 1
ATOM 803 C CA . LEU A 1 98 ? 12.380 13.555 -3.043 1.00 94.81 98 LEU A CA 1
ATOM 804 C C . LEU A 1 98 ? 12.396 13.414 -1.524 1.00 94.81 98 LEU A C 1
ATOM 806 O O . LEU A 1 98 ? 12.639 12.340 -0.984 1.00 94.81 98 LEU A O 1
ATOM 810 N N . PHE A 1 99 ? 12.127 14.511 -0.829 1.00 96.19 99 PHE A N 1
ATOM 811 C CA . PHE A 1 99 ? 11.899 14.517 0.606 1.00 96.19 99 PHE A CA 1
ATOM 812 C C . PHE A 1 99 ? 10.398 14.555 0.894 1.00 96.19 99 PHE A C 1
ATOM 814 O O . PHE A 1 99 ? 9.671 15.393 0.356 1.00 96.19 99 PHE A O 1
ATOM 821 N N . SER A 1 100 ? 9.959 13.683 1.797 1.00 97.06 100 SER A N 1
ATOM 822 C CA . SER A 1 100 ? 8.574 13.577 2.244 1.00 97.06 100 SER A CA 1
ATOM 823 C C . SER A 1 100 ? 8.516 13.619 3.769 1.00 97.06 100 SER A C 1
ATOM 825 O O . SER A 1 100 ? 9.070 12.750 4.437 1.00 97.06 100 SER A O 1
ATOM 827 N N . LEU A 1 101 ? 7.814 14.603 4.328 1.00 97.19 101 LEU A N 1
ATOM 828 C CA . LEU A 1 101 ? 7.354 14.603 5.715 1.00 97.19 101 LEU A CA 1
ATOM 829 C C . LEU A 1 101 ? 5.842 14.411 5.690 1.00 97.19 101 LEU A C 1
ATOM 831 O O . LEU A 1 101 ? 5.096 15.328 5.366 1.00 97.19 101 LEU A O 1
ATOM 835 N N . PHE A 1 102 ? 5.396 13.212 6.019 1.00 93.62 102 PHE A N 1
ATOM 836 C CA . PHE A 1 102 ? 4.029 12.758 5.844 1.00 93.62 102 PHE A CA 1
ATOM 837 C C . PHE A 1 102 ? 3.425 12.314 7.175 1.00 93.62 102 PHE A C 1
ATOM 839 O O . PHE A 1 102 ? 4.107 11.865 8.096 1.00 93.62 102 PHE A O 1
ATOM 846 N N . THR A 1 103 ? 2.115 12.461 7.299 1.00 95.38 103 THR A N 1
ATOM 847 C CA . THR A 1 103 ? 1.355 11.991 8.447 1.00 95.38 103 THR A CA 1
ATOM 848 C C . THR A 1 103 ? 0.033 11.399 7.991 1.00 95.38 103 THR A C 1
ATOM 850 O O . THR A 1 103 ? -0.710 12.042 7.250 1.00 95.38 103 THR A O 1
ATOM 853 N N . ARG A 1 104 ? -0.277 10.197 8.489 1.00 94.50 104 ARG A N 1
ATOM 854 C CA . ARG A 1 104 ? -1.593 9.556 8.360 1.00 94.50 104 ARG A CA 1
ATOM 855 C C . ARG A 1 104 ? -2.309 9.625 9.703 1.00 94.50 104 ARG A C 1
ATOM 857 O O . ARG A 1 104 ? -1.805 9.116 10.705 1.00 94.50 104 ARG A O 1
ATOM 864 N N . LEU A 1 105 ? -3.464 10.273 9.710 1.00 93.12 105 LEU A N 1
ATOM 865 C CA . LEU A 1 105 ? -4.328 10.484 10.864 1.00 93.12 105 LEU A CA 1
ATOM 866 C C . LEU A 1 105 ? -5.462 9.453 10.865 1.00 93.12 105 LEU A C 1
ATOM 868 O O . LEU A 1 105 ? -5.888 8.986 9.812 1.00 93.12 105 LEU A O 1
ATOM 872 N N . ARG A 1 106 ? -6.015 9.163 12.045 1.00 91.44 106 ARG A N 1
ATOM 873 C CA . ARG A 1 106 ? -7.250 8.379 12.199 1.00 91.44 106 ARG A CA 1
ATOM 874 C C . ARG A 1 106 ? -8.309 9.202 12.942 1.00 91.44 106 ARG A C 1
ATOM 876 O O . ARG A 1 106 ? -8.530 8.969 14.123 1.00 91.44 106 ARG A O 1
ATOM 883 N N . PRO A 1 107 ? -8.960 10.186 12.294 1.00 91.38 107 PRO A N 1
ATOM 884 C CA . PRO A 1 107 ? -10.066 10.913 12.922 1.00 91.38 107 PRO A CA 1
ATOM 885 C C . PRO A 1 107 ? -11.352 10.074 13.011 1.00 91.38 107 PRO A C 1
ATOM 887 O O . PRO A 1 107 ? -12.245 10.401 13.784 1.00 91.38 107 PRO A O 1
ATOM 890 N N . ASN A 1 108 ? -11.448 8.999 12.224 1.00 91.88 108 ASN A N 1
ATOM 891 C CA . ASN A 1 108 ? -12.587 8.088 12.189 1.00 91.88 108 ASN A CA 1
ATOM 892 C C . ASN A 1 108 ? -12.236 6.796 12.938 1.00 91.88 108 ASN A C 1
ATOM 894 O O . ASN A 1 108 ? -11.596 5.897 12.396 1.00 91.88 108 ASN A O 1
ATOM 898 N N . GLU A 1 109 ? -12.647 6.688 14.198 1.00 89.25 109 GLU A N 1
ATOM 899 C CA . GLU A 1 109 ? -12.231 5.584 15.077 1.00 89.25 109 GLU A CA 1
ATOM 900 C C . GLU A 1 109 ? -12.974 4.260 14.832 1.00 89.25 109 GLU A C 1
ATOM 902 O O . GLU A 1 109 ? -12.669 3.247 15.457 1.00 89.25 109 GLU A O 1
ATOM 907 N N . PHE A 1 110 ? -13.982 4.247 13.963 1.00 87.62 110 PHE A N 1
ATOM 908 C CA . PHE A 1 110 ? -14.909 3.122 13.812 1.00 87.62 110 PHE A CA 1
ATOM 909 C C . PHE A 1 110 ? -14.414 1.994 12.895 1.00 87.62 110 PHE A C 1
ATOM 911 O O . PHE A 1 110 ? -14.991 0.906 12.922 1.00 87.62 110 PHE A O 1
ATOM 918 N N . TYR A 1 111 ? -13.326 2.198 12.150 1.00 82.56 111 TYR A N 1
ATOM 919 C CA . TYR A 1 111 ? -12.622 1.147 11.408 1.00 82.56 111 TYR A CA 1
ATOM 920 C C . TYR A 1 111 ? -11.179 0.996 11.895 1.00 82.56 111 TYR A C 1
ATOM 922 O O . TYR A 1 111 ? -10.591 1.921 12.455 1.00 82.56 111 TYR A O 1
ATOM 930 N N . ARG A 1 112 ? -10.608 -0.195 11.683 1.00 85.44 112 ARG A N 1
ATOM 931 C CA . ARG A 1 112 ? -9.187 -0.455 11.936 1.00 85.44 112 ARG A CA 1
ATOM 932 C C . ARG A 1 112 ? -8.351 0.260 10.876 1.00 85.44 112 ARG A C 1
ATOM 934 O O . ARG A 1 112 ? -8.579 0.053 9.684 1.00 85.44 112 ARG A O 1
ATOM 941 N N . SER A 1 113 ? -7.392 1.072 11.301 1.00 85.62 113 SER A N 1
ATOM 942 C CA . SER A 1 113 ? -6.403 1.685 10.410 1.00 85.62 113 SER A CA 1
ATOM 943 C C . SER A 1 113 ? -5.098 1.951 11.150 1.00 85.62 113 SER A C 1
ATOM 945 O O . SER A 1 113 ? -5.086 2.108 12.374 1.00 85.62 113 SER A O 1
ATOM 947 N N . ASP A 1 114 ? -4.001 2.029 10.401 1.00 87.56 114 ASP A N 1
ATOM 948 C CA . ASP A 1 114 ? -2.735 2.543 10.905 1.00 87.56 114 ASP A CA 1
ATOM 949 C C . ASP A 1 114 ? -2.721 4.076 10.911 1.00 87.56 114 ASP A C 1
ATOM 951 O O . ASP A 1 114 ? -3.348 4.757 10.096 1.00 87.56 114 ASP A O 1
ATOM 955 N N . THR A 1 115 ? -1.982 4.618 11.865 1.00 91.12 115 THR A N 1
ATOM 956 C CA . THR A 1 115 ? -1.549 6.006 11.930 1.00 91.12 115 THR A CA 1
ATOM 957 C C . THR A 1 115 ? -0.055 6.053 11.665 1.00 91.12 115 THR A C 1
ATOM 959 O O . THR A 1 115 ? 0.675 5.102 11.954 1.00 91.12 115 THR A O 1
ATOM 962 N N . ARG A 1 116 ? 0.406 7.165 11.093 1.00 91.88 116 ARG A N 1
ATOM 963 C CA . ARG A 1 116 ? 1.826 7.398 10.815 1.00 91.88 116 ARG A CA 1
ATOM 964 C C . ARG A 1 116 ? 2.200 8.770 11.342 1.00 91.88 116 ARG A C 1
ATOM 966 O O . ARG A 1 116 ? 1.853 9.765 10.714 1.00 91.88 116 ARG A O 1
ATOM 973 N N . LEU A 1 117 ? 2.822 8.826 12.518 1.00 90.56 117 LEU A N 1
ATOM 974 C CA . LEU A 1 117 ? 2.956 10.047 13.325 1.00 90.56 117 LEU A CA 1
ATOM 975 C C . LEU A 1 117 ? 4.385 10.246 13.874 1.00 90.56 117 LEU A C 1
ATOM 977 O O . LEU A 1 117 ? 4.630 9.984 15.052 1.00 90.56 117 LEU A O 1
ATOM 981 N N . PRO A 1 118 ? 5.339 10.775 13.083 1.00 93.25 118 PRO A N 1
ATOM 982 C CA . PRO A 1 118 ? 5.281 11.054 11.646 1.00 93.25 118 PRO A CA 1
ATOM 983 C C . PRO A 1 118 ? 5.916 9.930 10.806 1.00 93.25 118 PRO A C 1
ATOM 985 O O . PRO A 1 118 ? 6.529 8.997 11.333 1.00 93.25 118 PRO A O 1
ATOM 988 N N . GLU A 1 119 ? 5.825 10.063 9.484 1.00 94.94 119 GLU A N 1
ATOM 989 C CA . GLU A 1 119 ? 6.679 9.376 8.515 1.00 94.94 119 GLU A CA 1
ATOM 990 C C . GLU A 1 119 ? 7.562 10.395 7.790 1.00 94.94 119 GLU A C 1
ATOM 992 O O . GLU A 1 119 ? 7.091 11.403 7.272 1.00 94.94 119 GLU A O 1
ATOM 997 N N . ILE A 1 120 ? 8.862 10.136 7.781 1.00 97.50 120 ILE A N 1
ATOM 998 C CA . ILE A 1 120 ? 9.875 10.931 7.099 1.00 97.50 120 ILE A CA 1
ATOM 999 C C . ILE A 1 120 ? 10.546 10.005 6.099 1.00 97.50 120 ILE A C 1
ATOM 1001 O O . ILE A 1 120 ? 11.030 8.944 6.488 1.00 97.50 120 ILE A O 1
ATOM 1005 N N . ALA A 1 121 ? 10.600 10.399 4.836 1.00 97.06 121 ALA A N 1
ATOM 1006 C CA . ALA A 1 121 ? 11.269 9.650 3.787 1.00 97.06 121 ALA A CA 1
ATOM 1007 C C . ALA A 1 121 ? 12.133 10.570 2.927 1.00 97.06 121 ALA A C 1
ATOM 1009 O O . ALA A 1 121 ? 11.831 11.750 2.737 1.00 97.06 121 ALA A O 1
ATOM 1010 N N . MET A 1 122 ? 13.227 10.010 2.434 1.00 97.19 122 MET A N 1
ATOM 1011 C CA . MET A 1 122 ? 14.136 10.630 1.494 1.00 97.19 122 MET A CA 1
ATOM 1012 C C . MET A 1 122 ? 14.504 9.601 0.433 1.00 97.19 122 MET A C 1
ATOM 1014 O O . MET A 1 122 ? 15.146 8.595 0.741 1.00 97.19 122 MET A O 1
ATOM 1018 N N . ASP A 1 123 ? 14.104 9.877 -0.798 1.00 94.81 123 ASP A N 1
ATOM 1019 C CA . ASP A 1 123 ? 14.430 9.077 -1.969 1.00 94.81 123 ASP A CA 1
ATOM 1020 C C . ASP A 1 123 ? 15.503 9.803 -2.783 1.00 94.81 123 ASP A C 1
ATOM 1022 O O . ASP A 1 123 ? 15.437 11.020 -2.986 1.00 94.81 123 ASP A O 1
ATOM 1026 N N . PHE A 1 124 ? 16.511 9.057 -3.219 1.00 91.88 124 PHE A N 1
ATOM 1027 C CA . PHE A 1 124 ? 17.632 9.536 -4.016 1.00 91.88 124 PHE A CA 1
ATOM 1028 C C . PHE A 1 124 ? 17.504 8.954 -5.418 1.00 91.88 124 PHE A C 1
ATOM 1030 O O . PHE A 1 124 ? 17.607 7.738 -5.594 1.00 91.88 124 PHE A O 1
ATOM 1037 N N . ALA A 1 125 ? 17.291 9.826 -6.402 1.00 87.38 125 ALA A N 1
ATOM 1038 C CA . ALA A 1 125 ? 17.255 9.431 -7.801 1.00 87.38 125 ALA A CA 1
ATOM 1039 C C . ALA A 1 125 ? 18.638 8.951 -8.262 1.00 87.38 125 ALA A C 1
ATOM 1041 O O . ALA A 1 125 ? 19.673 9.418 -7.768 1.00 87.38 125 ALA A O 1
ATOM 1042 N N . ARG A 1 126 ? 18.641 8.033 -9.230 1.00 85.44 126 ARG A N 1
ATOM 1043 C CA . ARG A 1 126 ? 19.850 7.421 -9.777 1.00 85.44 126 ARG A CA 1
ATOM 1044 C C . ARG A 1 126 ? 20.749 8.466 -10.425 1.00 85.44 126 ARG A C 1
ATOM 1046 O O . ARG A 1 126 ? 20.398 9.056 -11.442 1.00 85.44 126 ARG A O 1
ATOM 1053 N N . ARG A 1 127 ? 21.943 8.678 -9.868 1.00 87.62 127 ARG A N 1
ATOM 1054 C CA . ARG A 1 127 ? 22.870 9.704 -10.371 1.00 87.62 127 ARG A CA 1
ATOM 1055 C C . ARG A 1 127 ? 24.343 9.374 -10.144 1.00 87.62 127 ARG A C 1
ATOM 1057 O O . ARG A 1 127 ? 24.655 8.631 -9.217 1.00 87.62 127 ARG A O 1
ATOM 1064 N N . PRO A 1 128 ? 25.265 9.957 -10.931 1.00 90.06 128 PRO A N 1
ATOM 1065 C CA . PRO A 1 128 ? 26.699 9.795 -10.723 1.00 90.06 128 PRO A CA 1
ATOM 1066 C C . PRO A 1 128 ? 27.140 10.173 -9.307 1.00 90.06 128 PRO A C 1
ATOM 1068 O O . PRO A 1 128 ? 26.831 11.255 -8.803 1.00 90.06 128 PRO A O 1
ATOM 1071 N N . LEU A 1 129 ? 27.916 9.296 -8.677 1.00 89.12 129 LEU A N 1
ATOM 1072 C CA . LEU A 1 129 ? 28.532 9.554 -7.385 1.00 89.12 129 LEU A CA 1
ATOM 1073 C C . LEU A 1 129 ? 29.880 10.260 -7.597 1.00 89.12 129 LEU A C 1
ATOM 1075 O O . LEU A 1 129 ? 30.790 9.668 -8.173 1.00 89.12 129 LEU A O 1
ATOM 1079 N N . PHE A 1 130 ? 30.015 11.505 -7.128 1.00 85.00 130 PHE A N 1
ATOM 1080 C CA . PHE A 1 130 ? 31.260 12.299 -7.157 1.00 85.00 130 PHE A CA 1
ATOM 1081 C C . PHE A 1 130 ? 31.992 12.287 -8.519 1.00 85.00 130 PHE A C 1
ATOM 1083 O O . PHE A 1 130 ? 33.172 11.946 -8.584 1.00 85.00 130 PHE A O 1
ATOM 1090 N N . ASP A 1 131 ? 31.284 12.616 -9.607 1.00 84.12 131 ASP A N 1
ATOM 1091 C CA . ASP A 1 131 ? 31.810 12.641 -10.988 1.00 84.12 131 ASP A CA 1
ATOM 1092 C C . ASP A 1 131 ? 32.381 11.298 -11.494 1.00 84.12 131 ASP A C 1
ATOM 1094 O O . ASP A 1 131 ? 33.200 11.252 -12.415 1.00 84.12 131 ASP A O 1
ATOM 1098 N N . SER A 1 132 ? 31.959 10.181 -10.901 1.00 91.19 132 SER A N 1
ATOM 1099 C CA . SER A 1 132 ? 32.357 8.838 -11.325 1.00 91.19 132 SER A CA 1
ATOM 1100 C C . SER A 1 132 ? 31.312 8.199 -12.255 1.00 91.19 132 SER A C 1
ATOM 1102 O O . SER A 1 132 ? 30.145 8.588 -12.237 1.00 91.19 132 SER A O 1
ATOM 1104 N N . PRO A 1 133 ? 31.683 7.173 -13.047 1.00 87.12 133 PRO A N 1
ATOM 1105 C CA . PRO A 1 133 ? 30.719 6.384 -13.821 1.00 87.12 133 PRO A CA 1
ATOM 1106 C C . PRO A 1 133 ? 29.833 5.480 -12.944 1.00 87.12 133 PRO A C 1
ATOM 1108 O O . PRO A 1 133 ? 29.021 4.729 -13.476 1.00 87.12 133 PRO A O 1
ATOM 1111 N N . ILE A 1 134 ? 30.020 5.504 -11.620 1.00 93.12 134 ILE A N 1
ATOM 1112 C CA . ILE A 1 134 ? 29.205 4.754 -10.671 1.00 93.12 134 ILE A CA 1
ATOM 1113 C C . ILE A 1 134 ? 27.971 5.596 -10.370 1.00 93.12 134 ILE A C 1
ATOM 1115 O O . ILE A 1 134 ? 28.077 6.718 -9.872 1.00 93.12 134 ILE A O 1
ATOM 1119 N N . LEU A 1 135 ? 26.810 5.039 -10.673 1.00 90.50 135 LEU A N 1
ATOM 1120 C CA . LEU A 1 135 ? 25.520 5.602 -10.331 1.00 90.50 135 LEU A CA 1
ATOM 1121 C C . LEU A 1 135 ? 25.129 5.144 -8.927 1.00 90.50 135 LEU A C 1
ATOM 1123 O O . LEU A 1 135 ? 25.375 4.004 -8.541 1.00 90.50 135 LEU A O 1
ATOM 1127 N N . HIS A 1 136 ? 24.528 6.048 -8.167 1.00 94.19 136 HIS A N 1
ATOM 1128 C CA . HIS A 1 136 ? 23.987 5.805 -6.840 1.00 94.19 136 HIS A CA 1
ATOM 1129 C C . HIS A 1 136 ? 22.500 6.132 -6.835 1.00 94.19 136 HIS A C 1
ATOM 1131 O O . HIS A 1 136 ? 22.100 7.185 -7.330 1.00 94.19 136 HIS A O 1
ATOM 1137 N N . GLU A 1 137 ? 21.713 5.238 -6.251 1.00 91.94 137 GLU A N 1
ATOM 1138 C CA . GLU A 1 137 ? 20.316 5.466 -5.897 1.00 91.94 137 GLU A CA 1
ATOM 1139 C C . GLU A 1 137 ? 20.029 4.883 -4.516 1.00 91.94 137 GLU A C 1
ATOM 1141 O O . GLU A 1 137 ? 20.795 4.076 -3.973 1.00 91.94 137 GLU A O 1
ATOM 1146 N N . GLY A 1 138 ? 18.919 5.293 -3.919 1.00 91.69 138 GLY A N 1
ATOM 1147 C CA . GLY A 1 138 ? 18.539 4.721 -2.643 1.00 91.69 138 GLY A CA 1
ATOM 1148 C C . GLY A 1 138 ? 17.349 5.387 -1.998 1.00 91.69 138 GLY A C 1
ATOM 1149 O O . GLY A 1 138 ? 16.805 6.375 -2.480 1.00 91.69 138 GLY A O 1
ATOM 1150 N N . THR A 1 139 ? 16.980 4.844 -0.851 1.00 96.00 139 THR A N 1
ATOM 1151 C CA . THR A 1 139 ? 15.892 5.340 -0.022 1.00 96.00 139 THR A CA 1
ATOM 1152 C C . THR A 1 139 ? 16.313 5.312 1.442 1.00 96.00 139 THR A C 1
ATOM 1154 O O . THR A 1 139 ? 17.102 4.472 1.897 1.00 96.00 139 THR A O 1
ATOM 1157 N N . ALA A 1 140 ? 15.810 6.262 2.215 1.00 97.38 140 ALA A N 1
ATOM 1158 C CA . ALA A 1 140 ? 15.940 6.286 3.661 1.00 97.38 140 ALA A CA 1
ATOM 1159 C C . ALA A 1 140 ? 14.630 6.784 4.260 1.00 97.38 140 ALA A C 1
ATOM 1161 O O . ALA A 1 140 ? 14.130 7.835 3.878 1.00 97.38 140 ALA A O 1
ATOM 1162 N N . SER A 1 141 ? 14.066 6.044 5.206 1.00 97.06 141 SER A N 1
ATOM 1163 C CA . SER A 1 141 ? 12.827 6.427 5.868 1.00 97.06 141 SER A CA 1
ATOM 1164 C C . SER A 1 141 ? 12.834 6.107 7.353 1.00 97.06 141 SER A C 1
ATOM 1166 O O . SER A 1 141 ? 13.470 5.164 7.832 1.00 97.06 141 SER A O 1
ATOM 1168 N N . PHE A 1 142 ? 12.092 6.920 8.088 1.00 97.12 142 PHE A N 1
ATOM 1169 C CA . PHE A 1 142 ? 11.759 6.724 9.482 1.00 97.12 142 PHE A CA 1
ATOM 1170 C C . PHE A 1 142 ? 10.259 6.935 9.663 1.00 97.12 142 PHE A C 1
ATOM 1172 O O . PHE A 1 142 ? 9.736 7.982 9.296 1.00 97.12 142 PHE A O 1
ATOM 1179 N N . SER A 1 143 ? 9.564 5.973 10.255 1.00 94.81 143 SER A N 1
ATOM 1180 C CA . SER A 1 143 ? 8.123 6.066 10.495 1.00 94.81 143 SER A CA 1
ATOM 1181 C C . SER A 1 143 ? 7.770 5.561 11.882 1.00 94.81 143 SER A C 1
ATOM 1183 O O . SER A 1 143 ? 8.218 4.479 12.262 1.00 94.81 143 SER A O 1
ATOM 1185 N N . VAL A 1 144 ? 6.925 6.286 12.610 1.00 94.06 144 VAL A N 1
ATOM 1186 C CA . VAL A 1 144 ? 6.238 5.760 13.798 1.00 94.06 144 VAL A CA 1
ATOM 1187 C C . VAL A 1 144 ? 4.849 5.321 13.366 1.00 94.06 144 VAL A C 1
ATOM 1189 O O . VAL A 1 144 ? 4.047 6.155 12.952 1.00 94.06 144 VAL A O 1
ATOM 1192 N N . VAL A 1 145 ? 4.604 4.014 13.409 1.00 92.19 145 VAL A N 1
ATOM 1193 C CA . VAL A 1 145 ? 3.365 3.384 12.958 1.00 92.19 145 VAL A CA 1
ATOM 1194 C C . VAL A 1 145 ? 2.644 2.813 14.163 1.00 92.19 145 VAL A C 1
ATOM 1196 O O . VAL A 1 145 ? 3.224 2.031 14.914 1.00 92.19 145 VAL A O 1
ATOM 1199 N N . GLU A 1 146 ? 1.379 3.172 14.325 1.00 90.31 146 GLU A N 1
ATOM 1200 C CA . GLU A 1 146 ? 0.489 2.550 15.303 1.00 90.31 146 GLU A CA 1
ATOM 1201 C C . GLU A 1 146 ? -0.805 2.157 14.612 1.00 90.31 146 GLU A C 1
ATOM 1203 O O . GLU A 1 146 ? -1.453 2.992 13.989 1.00 90.31 146 GLU A O 1
ATOM 1208 N N . GLU A 1 147 ? -1.182 0.891 14.705 1.00 88.81 147 GLU A N 1
ATOM 1209 C CA . GLU A 1 147 ? -2.478 0.419 14.233 1.00 88.81 147 GLU A CA 1
ATOM 1210 C C . GLU A 1 147 ? -3.412 0.304 15.423 1.00 88.81 147 GLU A C 1
ATOM 1212 O O . GLU A 1 147 ? -3.051 -0.266 16.445 1.00 88.81 147 GLU A O 1
ATOM 1217 N N . GLU A 1 148 ? -4.626 0.815 15.291 1.00 87.25 148 GLU A N 1
ATOM 1218 C CA . GLU A 1 148 ? -5.643 0.664 16.320 1.00 87.25 148 GLU A CA 1
ATOM 1219 C C . GLU A 1 148 ? -6.887 0.021 15.739 1.00 87.25 148 GLU A C 1
ATOM 1221 O O . GLU A 1 148 ? -7.282 0.247 14.593 1.00 87.25 148 GLU A O 1
ATOM 1226 N N . ILE A 1 149 ? -7.521 -0.787 16.572 1.00 88.44 149 ILE A N 1
ATOM 1227 C CA . ILE A 1 149 ? -8.757 -1.469 16.241 1.00 88.44 149 ILE A CA 1
ATOM 1228 C C . ILE A 1 149 ? -9.958 -0.514 16.211 1.00 88.44 149 ILE A C 1
ATOM 1230 O O . ILE A 1 149 ? -10.059 0.425 17.001 1.00 88.44 149 ILE A O 1
ATOM 1234 N N . GLY A 1 150 ? -10.898 -0.786 15.303 1.00 88.00 150 GLY A N 1
ATOM 1235 C CA . GLY A 1 150 ? -12.124 -0.005 15.177 1.00 88.00 150 GLY A CA 1
ATOM 1236 C C . GLY A 1 150 ? -13.037 -0.136 16.401 1.00 88.00 150 GLY A C 1
ATOM 1237 O O . GLY A 1 150 ? -13.173 -1.216 16.984 1.00 88.00 150 GLY A O 1
ATOM 1238 N N . SER A 1 151 ? -13.724 0.945 16.770 1.00 86.25 151 SER A N 1
ATOM 1239 C CA . SER A 1 151 ? -14.646 0.980 17.918 1.00 86.25 151 SER A CA 1
ATOM 1240 C C . SER A 1 151 ? -15.805 -0.030 17.806 1.00 86.25 151 SER A C 1
ATOM 1242 O O . SER A 1 151 ? -16.237 -0.603 18.815 1.00 86.25 151 SER A O 1
ATOM 1244 N N . ALA A 1 152 ? -16.255 -0.325 16.581 1.00 79.88 152 ALA A N 1
ATOM 1245 C CA . ALA A 1 152 ? -17.248 -1.362 16.302 1.00 79.88 152 ALA A CA 1
ATOM 1246 C C . ALA A 1 152 ? -16.728 -2.760 16.685 1.00 79.88 152 ALA A C 1
ATOM 1248 O O . ALA A 1 152 ? -17.366 -3.475 17.459 1.00 79.88 152 ALA A O 1
ATOM 1249 N N . SER A 1 153 ? -15.522 -3.114 16.232 1.00 88.19 153 SER A N 1
ATOM 1250 C CA . SER A 1 153 ? -14.858 -4.366 16.606 1.00 88.19 153 SER A CA 1
ATOM 1251 C C . SER A 1 153 ? -14.576 -4.449 18.106 1.00 88.19 153 SER A C 1
ATOM 1253 O O . SER A 1 153 ? -14.794 -5.488 18.732 1.00 88.19 153 SER A O 1
ATOM 1255 N N . MET A 1 154 ? -14.151 -3.340 18.719 1.00 88.69 154 MET A N 1
ATOM 1256 C CA . MET A 1 154 ? -13.899 -3.268 20.161 1.00 88.69 154 MET A CA 1
ATOM 1257 C C . MET A 1 154 ? -15.125 -3.605 21.004 1.00 88.69 154 MET A C 1
ATOM 1259 O O . MET A 1 154 ? -15.002 -4.293 22.022 1.00 88.69 154 MET A O 1
ATOM 1263 N N . SER A 1 155 ? -16.306 -3.163 20.570 1.00 86.00 155 SER A N 1
ATOM 1264 C CA . SER A 1 155 ? -17.573 -3.454 21.247 1.00 86.00 155 SER A CA 1
ATOM 1265 C C . SER A 1 155 ? -17.877 -4.956 21.289 1.00 86.00 155 SER A C 1
ATOM 1267 O O . SER A 1 155 ? -18.406 -5.442 22.289 1.00 86.00 155 SER A O 1
ATOM 1269 N N . ALA A 1 156 ? -17.479 -5.706 20.256 1.00 88.25 156 ALA A N 1
ATOM 1270 C CA . ALA A 1 156 ? -17.626 -7.159 20.208 1.00 88.25 156 ALA A CA 1
ATOM 1271 C C . ALA A 1 156 ? -16.492 -7.904 20.938 1.00 88.25 156 ALA A C 1
ATOM 1273 O O . ALA A 1 156 ? -16.732 -8.916 21.600 1.00 88.25 156 ALA A O 1
ATOM 1274 N N . ILE A 1 157 ? -15.260 -7.393 20.878 1.00 90.69 157 ILE A N 1
ATOM 1275 C CA . ILE A 1 157 ? -14.085 -8.018 21.502 1.00 90.69 157 ILE A CA 1
ATOM 1276 C C . ILE A 1 157 ? -14.114 -7.934 23.025 1.00 90.69 157 ILE A C 1
ATOM 1278 O O . ILE A 1 157 ? -13.758 -8.897 23.705 1.00 90.69 157 ILE A O 1
ATOM 1282 N N . ARG A 1 158 ? -14.524 -6.796 23.590 1.00 89.56 158 ARG A N 1
ATOM 1283 C CA . ARG A 1 158 ? -14.433 -6.574 25.038 1.00 89.56 158 ARG A CA 1
ATOM 1284 C C . ARG A 1 158 ? -15.223 -7.613 25.856 1.00 89.56 158 ARG A C 1
ATOM 1286 O O . ARG A 1 158 ? -14.645 -8.144 26.806 1.00 89.56 158 ARG A O 1
ATOM 1293 N N . PRO A 1 159 ? -16.467 -7.986 25.495 1.00 90.56 159 PRO A N 1
ATOM 1294 C CA . PRO A 1 159 ? -17.149 -9.120 26.120 1.00 90.56 159 PRO A CA 1
ATOM 1295 C C . PRO A 1 159 ? -16.484 -10.465 25.792 1.00 90.56 159 PRO A C 1
ATOM 1297 O O . PRO A 1 159 ? -16.356 -11.320 26.666 1.00 90.56 159 PRO A O 1
ATOM 1300 N N . LEU A 1 160 ? -15.988 -10.662 24.563 1.00 91.19 160 LEU A N 1
ATOM 1301 C CA . LEU A 1 160 ? -15.275 -11.886 24.172 1.00 91.19 160 LEU A CA 1
ATOM 1302 C C . LEU A 1 160 ? -13.985 -12.139 24.963 1.00 91.19 160 LEU A C 1
ATOM 1304 O O . LEU A 1 160 ? -13.462 -13.244 24.900 1.00 91.19 160 LEU A O 1
ATOM 1308 N N . LEU A 1 161 ? -13.452 -11.185 25.720 1.00 86.31 161 LEU A N 1
ATOM 1309 C CA . LEU A 1 161 ? -12.330 -11.451 26.623 1.00 86.31 161 LEU A CA 1
ATOM 1310 C C . LEU A 1 161 ? -12.754 -11.981 27.997 1.00 86.31 161 LEU A C 1
ATOM 1312 O O . LEU A 1 161 ? -11.941 -12.588 28.688 1.00 86.31 161 LEU A O 1
ATOM 1316 N N . THR A 1 162 ? -14.005 -11.767 28.403 1.00 87.81 162 THR A N 1
ATOM 1317 C CA . THR A 1 162 ? -14.488 -12.086 29.756 1.00 87.81 162 THR A CA 1
ATOM 1318 C C . THR A 1 162 ? -15.511 -13.217 29.779 1.00 87.81 162 THR A C 1
ATOM 1320 O O . THR A 1 162 ? -15.632 -13.908 30.791 1.00 87.81 162 THR A O 1
ATOM 1323 N N . LEU A 1 163 ? -16.228 -13.443 28.674 1.00 90.31 163 LEU A N 1
ATOM 1324 C CA . LEU A 1 163 ? -17.253 -14.481 28.582 1.00 90.31 163 LEU A CA 1
ATOM 1325 C C . LEU A 1 163 ? -16.660 -15.900 28.697 1.00 90.31 163 LEU A C 1
ATOM 1327 O O . LEU A 1 163 ? -15.646 -16.187 28.048 1.00 90.31 163 LEU A O 1
ATOM 1331 N N . PRO A 1 164 ? -17.312 -16.829 29.422 1.00 87.94 164 PRO A N 1
ATOM 1332 C CA . PRO A 1 164 ? -16.927 -18.241 29.460 1.00 87.94 164 PRO A CA 1
ATOM 1333 C C . PRO A 1 164 ? -16.896 -18.893 28.069 1.00 87.94 164 PRO A C 1
ATOM 1335 O O . PRO A 1 164 ? -17.606 -18.476 27.157 1.00 87.94 164 PRO A O 1
ATOM 1338 N N . ALA A 1 165 ? -16.095 -19.951 27.891 1.00 78.62 165 ALA A N 1
ATOM 1339 C CA . ALA A 1 165 ? -15.927 -20.631 26.597 1.00 78.62 165 ALA A CA 1
ATOM 1340 C C . ALA A 1 165 ? -17.239 -21.173 25.989 1.00 78.62 165 ALA A C 1
ATOM 1342 O O . ALA A 1 165 ? -17.355 -21.228 24.769 1.00 78.62 165 ALA A O 1
ATOM 1343 N N . GLY A 1 166 ? -18.218 -21.536 26.824 1.00 83.94 166 GLY A N 1
ATOM 1344 C CA . GLY A 1 166 ? -19.519 -22.074 26.406 1.00 83.94 166 GLY A CA 1
ATOM 1345 C C . GLY A 1 166 ? -20.671 -21.066 26.394 1.00 83.94 166 GLY A C 1
ATOM 1346 O O . GLY A 1 166 ? -21.823 -21.483 26.310 1.00 83.94 166 GLY A O 1
ATOM 1347 N N . ASP A 1 167 ? -20.396 -19.769 26.536 1.00 92.06 167 ASP A N 1
ATOM 1348 C CA . ASP A 1 167 ? -21.450 -18.756 26.549 1.00 92.06 167 ASP A CA 1
ATOM 1349 C C . ASP A 1 167 ? -22.104 -18.612 25.154 1.00 92.06 167 ASP A C 1
ATOM 1351 O O . ASP A 1 167 ? -21.385 -18.490 24.154 1.00 92.06 167 ASP A O 1
ATOM 1355 N N . PRO A 1 168 ? -23.449 -18.613 25.047 1.00 92.62 168 PRO A N 1
ATOM 1356 C CA . PRO A 1 168 ? -24.150 -18.536 23.763 1.00 92.62 168 PRO A CA 1
ATOM 1357 C C . PRO A 1 168 ? -23.900 -17.229 22.992 1.00 92.62 168 PRO A C 1
ATOM 1359 O O . PRO A 1 168 ? -24.125 -17.191 21.783 1.00 92.62 168 PRO A O 1
ATOM 1362 N N . MET A 1 169 ? -23.413 -16.168 23.646 1.00 91.50 169 MET A N 1
ATOM 1363 C CA . MET A 1 169 ? -23.044 -14.909 22.989 1.00 91.50 169 MET A CA 1
ATOM 1364 C C . MET A 1 169 ? -21.712 -14.980 22.244 1.00 91.50 169 MET A C 1
ATOM 1366 O O . MET A 1 169 ? -21.489 -14.195 21.326 1.00 91.50 169 MET A O 1
ATOM 1370 N N . VAL A 1 170 ? -20.835 -15.932 22.572 1.00 92.00 170 VAL A N 1
ATOM 1371 C CA . VAL A 1 170 ? -19.522 -16.075 21.922 1.00 92.00 170 VAL A CA 1
ATOM 1372 C C . VAL A 1 170 ? -19.626 -16.229 20.398 1.00 92.00 170 VAL A C 1
ATOM 1374 O O . VAL A 1 170 ? -19.000 -15.432 19.699 1.00 92.00 170 VAL A O 1
ATOM 1377 N N . PRO A 1 171 ? -20.400 -17.180 19.834 1.00 91.88 171 PRO A N 1
ATOM 1378 C CA . PRO A 1 171 ? -20.518 -17.303 18.380 1.00 91.88 171 PRO A CA 1
ATOM 1379 C C . PRO A 1 171 ? -21.150 -16.066 17.728 1.00 91.88 171 PRO A C 1
ATOM 1381 O O . PRO A 1 171 ? -20.760 -15.704 16.621 1.00 91.88 171 PRO A O 1
ATOM 1384 N N . VAL A 1 172 ? -22.074 -15.390 18.421 1.00 90.69 172 VAL A N 1
ATOM 1385 C CA . VAL A 1 172 ? -22.734 -14.172 17.925 1.00 90.69 172 VAL A CA 1
ATOM 1386 C C . VAL A 1 172 ? -21.731 -13.027 17.792 1.00 90.69 172 VAL A C 1
ATOM 1388 O O . VAL A 1 172 ? -21.655 -12.396 16.742 1.00 90.69 172 VAL A O 1
ATOM 1391 N N . LEU A 1 173 ? -20.921 -12.788 18.823 1.00 91.25 173 LEU A N 1
ATOM 1392 C CA . LEU A 1 173 ? -19.917 -11.723 18.819 1.00 91.25 173 LEU A CA 1
ATOM 1393 C C . LEU A 1 173 ? -18.757 -12.035 17.864 1.00 91.25 173 LEU A C 1
ATOM 1395 O O . LEU A 1 173 ? -18.280 -11.146 17.169 1.00 91.25 173 LEU A O 1
ATOM 1399 N N . LEU A 1 174 ? -18.331 -13.300 17.761 1.00 91.38 174 LEU A N 1
ATOM 1400 C CA . LEU A 1 174 ? -17.294 -13.705 16.802 1.00 91.38 174 LEU A CA 1
ATOM 1401 C C . LEU A 1 174 ? -17.728 -13.487 15.347 1.00 91.38 174 LEU A C 1
ATOM 1403 O O . LEU A 1 174 ? -16.890 -13.158 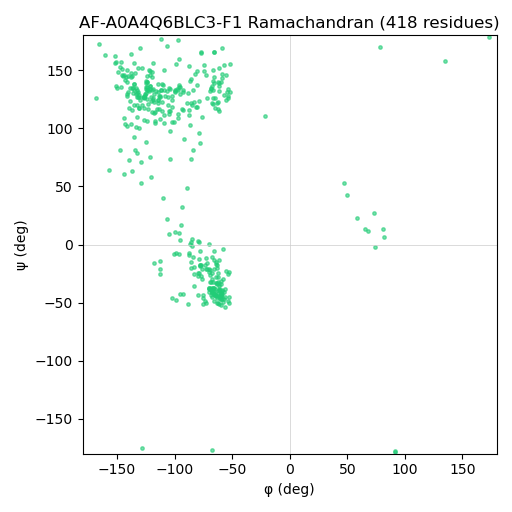14.505 1.00 91.38 174 LEU A O 1
ATOM 1407 N N . ALA A 1 175 ? -19.017 -13.656 15.040 1.00 89.62 175 ALA A N 1
ATOM 1408 C CA . ALA A 1 175 ? -19.555 -13.416 13.703 1.00 89.62 175 ALA A CA 1
ATOM 1409 C C . ALA A 1 175 ? -19.512 -11.932 13.298 1.00 89.62 175 ALA A C 1
ATOM 1411 O O . ALA A 1 175 ? -19.439 -11.640 12.108 1.00 89.62 175 ALA A O 1
ATOM 1412 N N . GLN A 1 176 ? -19.503 -11.011 14.269 1.00 87.31 176 GLN A N 1
ATOM 1413 C CA . GLN A 1 176 ? -19.402 -9.566 14.029 1.00 87.31 176 GLN A CA 1
ATOM 1414 C C . GLN A 1 176 ? -17.972 -9.112 13.709 1.00 87.31 176 GLN A C 1
ATOM 1416 O O . GLN A 1 176 ? -17.782 -8.022 13.178 1.00 87.31 176 GLN A O 1
ATOM 1421 N N . LEU A 1 177 ? -16.964 -9.931 14.024 1.00 88.56 177 LEU A N 1
ATOM 1422 C CA . LEU A 1 177 ? -15.565 -9.574 13.814 1.00 88.56 177 LEU A CA 1
ATOM 1423 C C . LEU A 1 177 ? -15.087 -9.908 12.395 1.00 88.56 177 LEU A C 1
ATOM 1425 O O . LEU A 1 177 ? -15.427 -10.979 11.876 1.00 88.56 177 LEU A O 1
ATOM 1429 N N . PRO A 1 178 ? -14.230 -9.064 11.794 1.00 85.06 178 PRO A N 1
ATOM 1430 C CA . PRO A 1 178 ? -13.401 -9.423 10.650 1.00 85.06 178 PRO A CA 1
ATOM 1431 C C . PRO A 1 178 ? -12.591 -10.701 10.898 1.00 85.06 178 PRO A C 1
ATOM 1433 O O . PRO A 1 178 ? -12.270 -11.045 12.037 1.00 85.06 178 PRO A O 1
ATOM 1436 N N . ALA A 1 179 ? -12.219 -11.393 9.817 1.00 85.25 179 ALA A N 1
ATOM 1437 C CA . ALA A 1 179 ? -11.537 -12.689 9.886 1.00 85.25 179 ALA A CA 1
ATOM 1438 C C . ALA A 1 179 ? -10.276 -12.666 10.770 1.00 85.25 179 ALA A C 1
ATOM 1440 O O . ALA A 1 179 ? -10.122 -13.529 11.628 1.00 85.25 179 ALA A O 1
ATOM 1441 N N . TYR A 1 180 ? -9.435 -11.641 10.612 1.00 84.62 180 TYR A N 1
ATOM 1442 C CA . TYR A 1 180 ? -8.192 -11.483 11.368 1.00 84.62 180 TYR A CA 1
ATOM 1443 C C . TYR A 1 180 ? -8.417 -11.339 12.883 1.00 84.62 180 TYR A C 1
ATOM 1445 O O . TYR A 1 180 ? -7.827 -12.055 13.689 1.00 84.62 180 TYR A O 1
ATOM 1453 N N . GLU A 1 181 ? -9.315 -10.440 13.287 1.00 90.00 181 GLU A N 1
ATOM 1454 C CA . GLU A 1 181 ? -9.617 -10.194 14.703 1.00 90.00 181 GLU A CA 1
ATOM 1455 C C . GLU A 1 181 ? -10.288 -11.406 15.351 1.00 90.00 181 GLU A C 1
ATOM 1457 O O . GLU A 1 181 ? -9.992 -11.758 16.496 1.00 90.00 181 GLU A O 1
ATOM 1462 N N . ARG A 1 182 ? -11.156 -12.085 14.591 1.00 91.69 182 ARG A N 1
ATOM 1463 C CA . ARG A 1 182 ? -11.796 -13.334 15.002 1.00 91.69 182 ARG A CA 1
ATOM 1464 C C . ARG A 1 182 ? -10.761 -14.422 15.281 1.00 91.69 182 ARG A C 1
ATOM 1466 O O . ARG A 1 182 ? -10.846 -15.069 16.323 1.00 91.69 182 ARG A O 1
ATOM 1473 N N . GLU A 1 183 ? -9.790 -14.604 14.389 1.00 91.38 183 GLU A N 1
ATOM 1474 C CA . GLU A 1 183 ? -8.722 -15.600 14.531 1.00 91.38 183 GLU A CA 1
ATOM 1475 C C . GLU A 1 183 ? -7.835 -15.315 15.750 1.00 91.38 183 GLU A C 1
ATOM 1477 O O . GLU A 1 183 ? -7.586 -16.210 16.566 1.00 91.38 183 GLU A O 1
ATOM 1482 N N . LEU A 1 184 ? -7.417 -14.059 15.939 1.00 90.25 184 LEU A N 1
ATOM 1483 C CA . LEU A 1 184 ? -6.623 -13.658 17.102 1.00 90.25 184 LEU A CA 1
ATOM 1484 C C . LEU A 1 184 ? -7.372 -13.897 18.415 1.00 90.25 184 LEU A C 1
ATOM 1486 O O . LEU A 1 184 ? -6.807 -14.467 19.348 1.00 90.25 184 LEU A O 1
ATOM 1490 N N . ILE A 1 185 ? -8.652 -13.523 18.495 1.00 92.56 185 ILE A N 1
ATOM 1491 C CA . ILE A 1 185 ? -9.457 -13.759 19.699 1.00 92.56 185 ILE A CA 1
ATOM 1492 C C . ILE A 1 185 ? -9.671 -15.244 19.962 1.00 92.56 185 ILE A C 1
ATOM 1494 O O . ILE A 1 185 ? -9.559 -15.679 21.109 1.00 92.56 185 ILE A O 1
ATOM 1498 N N . GLN A 1 186 ? -9.962 -16.037 18.931 1.00 91.81 186 GLN A N 1
ATOM 1499 C CA . GLN A 1 186 ? -10.086 -17.487 19.075 1.00 91.81 186 GLN A CA 1
ATOM 1500 C C . GLN A 1 186 ? -8.781 -18.096 19.594 1.00 91.81 186 GLN A C 1
ATOM 1502 O O . GLN A 1 186 ? -8.811 -18.907 20.520 1.00 91.81 186 GLN A O 1
ATOM 1507 N N . THR A 1 187 ? -7.641 -17.637 19.076 1.00 92.25 187 THR A N 1
ATOM 1508 C CA . THR A 1 187 ? -6.315 -18.055 19.539 1.00 92.25 187 THR A CA 1
ATOM 1509 C C . THR A 1 187 ? -6.105 -17.681 21.005 1.00 92.25 187 THR A C 1
ATOM 1511 O O . THR A 1 187 ? -5.805 -18.558 21.812 1.00 92.25 187 THR A O 1
ATOM 1514 N N . ILE A 1 188 ? -6.348 -16.424 21.391 1.00 91.56 188 ILE A N 1
ATOM 1515 C CA . ILE A 1 188 ? -6.228 -15.958 22.784 1.00 91.56 188 ILE A CA 1
ATOM 1516 C C . ILE A 1 188 ? -7.110 -16.793 23.722 1.00 91.56 188 ILE A C 1
ATOM 1518 O O . ILE A 1 188 ? -6.641 -17.228 24.772 1.00 91.56 188 ILE A O 1
ATOM 1522 N N . ARG A 1 189 ? -8.364 -17.064 23.339 1.00 90.25 189 ARG A N 1
ATOM 1523 C CA . ARG A 1 189 ? -9.317 -17.855 24.140 1.00 90.25 189 ARG A CA 1
ATOM 1524 C C . ARG A 1 189 ? -8.958 -19.340 24.224 1.00 90.25 189 ARG A C 1
ATOM 1526 O O . ARG A 1 189 ? -9.387 -20.002 25.164 1.00 90.25 189 ARG A O 1
ATOM 1533 N N . SER A 1 190 ? -8.200 -19.866 23.262 1.00 91.06 190 SER A N 1
ATOM 1534 C CA . SER A 1 190 ? -7.718 -21.254 23.282 1.00 91.06 190 SER A CA 1
ATOM 1535 C C . SER A 1 190 ? -6.529 -21.467 24.226 1.00 91.06 190 SER A C 1
ATOM 1537 O O . SER A 1 190 ? -6.246 -22.601 24.618 1.00 91.06 190 SER A O 1
ATOM 1539 N N . LEU A 1 191 ? -5.830 -20.391 24.604 1.00 92.06 191 LEU A N 1
ATOM 1540 C CA . LEU A 1 191 ? -4.654 -20.461 25.462 1.00 92.06 191 LEU A CA 1
ATOM 1541 C C . LEU A 1 191 ? -5.037 -20.552 26.950 1.00 92.06 191 LEU A C 1
ATOM 1543 O O . LEU A 1 191 ? -6.002 -19.921 27.387 1.00 92.06 191 LEU A O 1
ATOM 1547 N N . PRO A 1 192 ? -4.248 -21.272 27.771 1.00 89.94 192 PRO A N 1
ATOM 1548 C CA . PRO A 1 192 ? -4.427 -21.265 29.218 1.00 89.94 192 PRO A CA 1
ATOM 1549 C C . PRO A 1 192 ? -4.297 -19.847 29.804 1.00 89.94 192 PRO A C 1
ATOM 1551 O O . PRO A 1 192 ? -3.416 -19.092 29.367 1.00 89.94 192 PRO A O 1
ATOM 1554 N N . PRO A 1 193 ? -5.095 -19.486 30.830 1.00 85.88 193 PRO A N 1
ATOM 1555 C CA . PRO A 1 193 ? -4.943 -18.217 31.535 1.00 85.88 193 PRO A CA 1
ATOM 1556 C C . PRO A 1 193 ? -3.501 -18.005 32.015 1.00 85.88 193 PRO A C 1
ATOM 1558 O O . PRO A 1 193 ? -2.901 -18.896 32.613 1.00 85.88 193 PRO A O 1
ATOM 1561 N N . GLY A 1 194 ? -2.940 -16.823 31.746 1.00 85.19 194 GLY A N 1
ATOM 1562 C CA . GLY A 1 194 ? -1.559 -16.483 32.112 1.00 85.19 194 GLY A CA 1
ATOM 1563 C C . GLY A 1 194 ? -0.480 -16.992 31.149 1.00 85.19 194 GLY A C 1
ATOM 1564 O O . GLY A 1 194 ? 0.703 -16.829 31.440 1.00 85.19 194 GLY A O 1
ATOM 1565 N N . SER A 1 195 ? -0.851 -17.580 30.004 1.00 90.56 195 SER A N 1
ATOM 1566 C CA . SER A 1 195 ? 0.113 -17.943 28.959 1.00 90.56 195 SER A CA 1
ATOM 1567 C C . SER A 1 195 ? 0.981 -16.737 28.552 1.00 90.56 195 SER A C 1
ATOM 1569 O O . SER A 1 195 ? 0.438 -15.660 28.281 1.00 90.56 195 SER A O 1
ATOM 1571 N N . PRO A 1 196 ? 2.315 -16.899 28.434 1.00 89.00 196 PRO A N 1
ATOM 1572 C CA . PRO A 1 196 ? 3.223 -15.812 28.064 1.00 89.00 196 PRO A CA 1
ATOM 1573 C C . PRO A 1 196 ? 2.999 -15.292 26.635 1.00 89.00 196 PRO A C 1
ATOM 1575 O O . PRO A 1 196 ? 3.494 -14.221 26.296 1.00 89.00 196 PRO A O 1
ATOM 1578 N N . ALA A 1 197 ? 2.244 -16.018 25.800 1.00 87.25 197 ALA A N 1
ATOM 1579 C CA . ALA A 1 197 ? 1.868 -15.579 24.458 1.00 87.25 197 ALA A CA 1
ATOM 1580 C C . ALA A 1 197 ? 0.702 -14.570 24.453 1.00 87.25 197 ALA A C 1
ATOM 1582 O O . ALA A 1 197 ? 0.591 -13.778 23.518 1.00 87.25 197 ALA A O 1
ATOM 1583 N N . ILE A 1 198 ? -0.149 -14.564 25.491 1.00 87.88 198 ILE A N 1
ATOM 1584 C CA . ILE A 1 198 ? -1.348 -13.709 25.550 1.00 87.88 198 ILE A CA 1
ATOM 1585 C C . ILE A 1 198 ? -0.993 -12.219 25.453 1.00 87.88 198 ILE A C 1
ATOM 1587 O O . ILE A 1 198 ? -1.620 -11.543 24.642 1.00 87.88 198 ILE A O 1
ATOM 1591 N N . PRO A 1 199 ? 0.003 -11.684 26.190 1.00 87.44 199 PRO A N 1
ATOM 1592 C CA . PRO A 1 199 ? 0.378 -10.278 26.063 1.00 87.44 199 PRO A CA 1
ATOM 1593 C C . PRO A 1 199 ? 0.774 -9.870 24.638 1.00 87.44 199 PRO A C 1
ATOM 1595 O O . PRO A 1 199 ? 0.353 -8.816 24.178 1.00 87.44 199 PRO A O 1
ATOM 1598 N N . GLY A 1 200 ? 1.527 -10.710 23.917 1.00 86.12 200 GLY A N 1
ATOM 1599 C CA . GLY A 1 200 ? 1.932 -10.426 22.534 1.00 86.12 200 GLY A CA 1
ATOM 1600 C C . GLY A 1 200 ? 0.751 -10.426 21.560 1.00 86.12 200 GLY A C 1
ATOM 1601 O O . GLY A 1 200 ? 0.607 -9.498 20.768 1.00 86.12 200 GLY A O 1
ATOM 1602 N N . LEU A 1 201 ? -0.136 -11.420 21.670 1.00 87.94 201 LEU A N 1
ATOM 1603 C CA . LEU A 1 201 ? -1.359 -11.497 20.862 1.00 87.94 201 LEU A CA 1
ATOM 1604 C C . LEU A 1 201 ? -2.331 -10.352 21.176 1.00 87.94 201 LEU A C 1
ATOM 1606 O O . LEU A 1 201 ? -2.960 -9.814 20.272 1.00 87.94 201 LEU A O 1
ATOM 1610 N N . ALA A 1 202 ? -2.435 -9.951 22.445 1.00 86.56 202 ALA A N 1
ATOM 1611 C CA . ALA A 1 202 ? -3.242 -8.808 22.855 1.00 86.56 202 ALA A CA 1
ATOM 1612 C C . ALA A 1 202 ? -2.686 -7.502 22.272 1.00 86.56 202 ALA A C 1
ATOM 1614 O O . ALA A 1 202 ? -3.453 -6.708 21.736 1.00 86.56 202 ALA A O 1
ATOM 1615 N N . THR A 1 203 ? -1.365 -7.297 22.305 1.00 85.69 203 THR A N 1
ATOM 1616 C CA . THR A 1 203 ? -0.732 -6.155 21.628 1.00 85.69 203 THR A CA 1
ATOM 1617 C C . THR A 1 203 ? -1.048 -6.157 20.135 1.00 85.69 203 THR A C 1
ATOM 1619 O O . THR A 1 203 ? -1.516 -5.143 19.633 1.00 85.69 203 THR A O 1
ATOM 1622 N N . GLN A 1 204 ? -0.865 -7.288 19.448 1.00 85.62 204 GLN A N 1
ATOM 1623 C CA . GLN A 1 204 ? -1.159 -7.428 18.018 1.00 85.62 204 GLN A CA 1
ATOM 1624 C C . GLN A 1 204 ? -2.639 -7.161 17.680 1.00 85.62 204 GLN A C 1
ATOM 1626 O O . GLN A 1 204 ? -2.967 -6.642 16.608 1.00 85.62 204 GLN A O 1
ATOM 1631 N N . LEU A 1 205 ? -3.544 -7.517 18.591 1.00 86.88 205 LEU A N 1
ATOM 1632 C CA . LEU A 1 205 ? -4.971 -7.311 18.409 1.00 86.88 205 LEU A CA 1
ATOM 1633 C C . LEU A 1 205 ? -5.378 -5.845 18.592 1.00 86.88 205 LEU A C 1
ATOM 1635 O O . LEU A 1 205 ? -6.095 -5.321 17.740 1.00 86.88 205 LEU A O 1
ATOM 1639 N N . PHE A 1 206 ? -4.963 -5.225 19.700 1.00 84.19 206 PHE A N 1
ATOM 1640 C CA . PHE A 1 206 ? -5.496 -3.936 20.143 1.00 84.19 206 PHE A CA 1
ATOM 1641 C C . PHE A 1 206 ? -4.753 -2.740 19.567 1.00 84.19 206 PHE A C 1
ATOM 1643 O O . PHE A 1 206 ? -5.393 -1.814 19.066 1.00 84.19 206 PHE A O 1
ATOM 1650 N N . SER A 1 207 ? -3.427 -2.736 19.688 1.00 78.00 207 SER A N 1
ATOM 1651 C CA . SER A 1 207 ? -2.625 -1.552 19.384 1.00 78.00 207 SER A CA 1
ATOM 1652 C C . SER A 1 207 ? -1.172 -1.913 19.055 1.00 78.00 207 SER A C 1
ATOM 1654 O O . SER A 1 207 ? -0.276 -1.571 19.839 1.00 78.00 207 SER A O 1
ATOM 1656 N N . PRO A 1 208 ? -0.883 -2.654 17.963 1.00 84.31 208 PRO A N 1
ATOM 1657 C CA . PRO A 1 208 ? 0.503 -2.862 17.578 1.00 84.31 208 PRO A CA 1
ATOM 1658 C C . PRO A 1 208 ? 1.096 -1.520 17.142 1.00 84.31 208 PRO A C 1
ATOM 1660 O O . PRO A 1 208 ? 0.593 -0.855 16.239 1.00 84.31 208 PRO A O 1
ATOM 1663 N N . GLY A 1 209 ? 2.159 -1.110 17.830 1.00 88.56 209 GLY A N 1
ATOM 1664 C CA . GLY A 1 209 ? 2.863 0.138 17.568 1.00 88.56 209 GLY A CA 1
ATOM 1665 C C . GLY A 1 209 ? 4.358 -0.101 17.488 1.00 88.56 209 GLY A C 1
ATOM 1666 O O . GLY A 1 209 ? 4.933 -0.733 18.380 1.00 88.56 209 GLY A O 1
ATOM 1667 N N . TYR A 1 210 ? 5.000 0.411 16.444 1.00 90.75 210 TYR A N 1
ATOM 1668 C CA . TYR A 1 210 ? 6.440 0.317 16.242 1.00 90.75 210 TYR A CA 1
ATOM 1669 C C . TYR A 1 210 ? 6.986 1.545 15.512 1.00 90.75 210 TYR A C 1
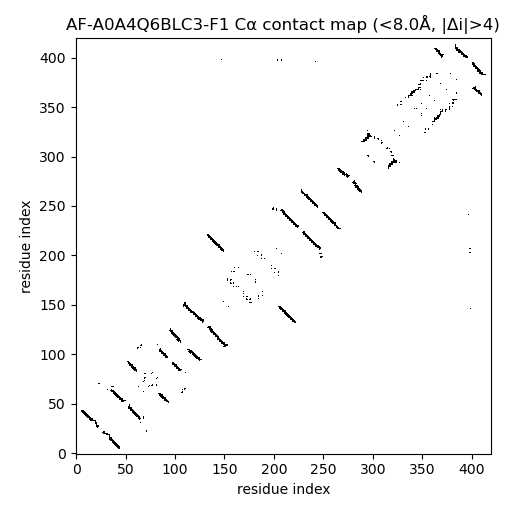ATOM 1671 O O . TYR A 1 210 ? 6.321 2.190 14.710 1.00 90.75 210 TYR A O 1
ATOM 1679 N N . SER A 1 211 ? 8.256 1.841 15.756 1.00 93.31 211 SER A N 1
ATOM 1680 C CA . SER A 1 211 ? 9.044 2.717 14.898 1.00 93.31 211 SER A CA 1
ATOM 1681 C C . SER A 1 211 ? 9.841 1.866 13.919 1.00 93.31 211 SER A C 1
ATOM 1683 O O . SER A 1 211 ? 10.407 0.832 14.288 1.00 93.31 211 SER A O 1
ATOM 1685 N N . ARG A 1 212 ? 9.878 2.284 12.658 1.00 94.06 212 ARG A N 1
ATOM 1686 C CA . ARG A 1 212 ? 10.664 1.654 11.603 1.00 94.06 212 ARG A CA 1
ATOM 1687 C C . ARG A 1 212 ? 11.677 2.653 11.093 1.00 94.06 212 ARG A C 1
ATOM 1689 O O . ARG A 1 212 ? 11.296 3.703 10.597 1.00 94.06 212 ARG A O 1
ATOM 1696 N N . PHE A 1 213 ? 12.947 2.288 11.169 1.00 95.81 213 PHE A N 1
ATOM 1697 C CA . PHE A 1 213 ? 13.985 2.883 10.340 1.00 95.81 213 PHE A CA 1
ATOM 1698 C C . PHE A 1 213 ? 14.263 1.930 9.183 1.00 95.81 213 PHE A C 1
ATOM 1700 O O . PHE A 1 213 ? 14.445 0.735 9.413 1.00 95.81 213 PHE A O 1
ATOM 1707 N N . HIS A 1 214 ? 14.291 2.430 7.958 1.00 96.06 214 HIS A N 1
ATOM 1708 C CA . HIS A 1 214 ? 14.641 1.660 6.774 1.00 96.06 214 HIS A CA 1
ATOM 1709 C C . HIS A 1 214 ? 15.601 2.468 5.913 1.00 96.06 214 HIS A C 1
ATOM 1711 O O . HIS A 1 214 ? 15.405 3.661 5.711 1.00 96.06 214 HIS A O 1
ATOM 1717 N N . THR A 1 215 ? 16.623 1.819 5.375 1.00 97.50 215 THR A N 1
ATOM 1718 C CA . THR A 1 215 ? 17.407 2.384 4.286 1.00 97.50 215 THR A CA 1
ATOM 1719 C C . THR A 1 215 ? 17.805 1.301 3.305 1.00 97.50 215 THR A C 1
ATOM 1721 O O . THR A 1 215 ? 18.090 0.172 3.709 1.00 97.50 215 THR A O 1
ATOM 1724 N N . TYR A 1 216 ? 17.834 1.662 2.032 1.00 95.69 216 TYR A N 1
ATOM 1725 C CA . TYR A 1 216 ? 18.382 0.869 0.951 1.00 95.69 216 TYR A CA 1
ATOM 1726 C C . TYR A 1 216 ? 19.283 1.761 0.107 1.00 95.69 216 TYR A C 1
ATOM 1728 O O . TYR A 1 216 ? 18.920 2.894 -0.195 1.00 95.69 216 TYR A O 1
ATOM 1736 N N . GLN A 1 217 ? 20.473 1.277 -0.220 1.00 96.44 217 GLN A N 1
ATOM 1737 C CA . GLN A 1 217 ? 21.461 1.998 -1.011 1.00 96.44 217 GLN A CA 1
ATOM 1738 C C . GLN A 1 217 ? 21.975 1.060 -2.092 1.00 96.44 217 GLN A C 1
ATOM 1740 O O . GLN A 1 217 ? 22.427 -0.042 -1.772 1.00 96.44 217 GLN A O 1
ATOM 1745 N N . GLU A 1 218 ? 21.930 1.501 -3.342 1.00 93.75 218 GLU A N 1
ATOM 1746 C CA . GLU A 1 218 ? 22.398 0.738 -4.491 1.00 93.75 218 GLU A CA 1
ATOM 1747 C C . GLU A 1 218 ? 23.439 1.525 -5.285 1.00 93.75 218 GLU A C 1
ATOM 1749 O O . GLU A 1 218 ? 23.348 2.743 -5.456 1.00 93.75 218 GLU A O 1
ATOM 1754 N N . LEU A 1 219 ? 24.462 0.805 -5.741 1.00 95.62 219 LEU A N 1
ATOM 1755 C CA . LEU A 1 219 ? 25.463 1.294 -6.671 1.00 95.62 219 LEU A CA 1
ATOM 1756 C C . LEU A 1 219 ? 25.389 0.469 -7.948 1.00 95.62 219 LEU A C 1
ATOM 1758 O O . LEU A 1 219 ? 25.474 -0.757 -7.893 1.00 95.62 219 LEU A O 1
ATOM 1762 N N . SER A 1 220 ? 25.310 1.140 -9.089 1.00 91.19 220 SER A N 1
ATOM 1763 C CA . SER A 1 220 ? 25.333 0.509 -10.405 1.00 91.19 220 SER A CA 1
ATOM 1764 C C . SER A 1 220 ? 26.383 1.155 -11.300 1.00 91.19 220 SER A C 1
ATOM 1766 O O . SER A 1 220 ? 26.762 2.311 -11.119 1.00 91.19 220 SER A O 1
ATOM 1768 N N . MET A 1 221 ? 26.931 0.399 -12.248 1.00 93.38 221 MET A N 1
ATOM 1769 C CA . MET A 1 221 ? 27.961 0.908 -13.157 1.00 93.38 221 MET A CA 1
ATOM 1770 C C . MET A 1 221 ? 27.644 0.475 -14.588 1.00 93.38 221 MET A C 1
ATOM 1772 O O . MET A 1 221 ? 28.050 -0.614 -14.981 1.00 93.38 221 MET A O 1
ATOM 1776 N N . PRO A 1 222 ? 26.932 1.291 -15.382 1.00 85.38 222 PRO A N 1
ATOM 1777 C CA . PRO A 1 222 ? 26.610 0.938 -16.758 1.00 85.38 222 PRO A CA 1
ATOM 1778 C C . PRO A 1 222 ? 27.869 0.925 -17.635 1.00 85.38 222 PRO A C 1
ATOM 1780 O O . PRO A 1 222 ? 28.696 1.839 -17.613 1.00 85.38 222 PRO A O 1
ATOM 1783 N N . MET A 1 223 ? 28.011 -0.122 -18.441 1.00 85.12 223 MET A N 1
ATOM 1784 C CA . MET A 1 223 ? 29.155 -0.370 -19.312 1.00 85.12 223 MET A CA 1
ATOM 1785 C C . MET A 1 223 ? 28.672 -0.764 -20.704 1.00 85.12 223 MET A C 1
ATOM 1787 O O . MET A 1 223 ? 27.834 -1.644 -20.847 1.00 85.12 223 MET A O 1
ATOM 1791 N N . ASN A 1 224 ? 29.259 -0.184 -21.749 1.00 77.12 224 ASN A N 1
ATOM 1792 C CA . ASN A 1 224 ? 29.018 -0.618 -23.125 1.00 77.12 224 ASN A CA 1
ATOM 1793 C C . ASN A 1 224 ? 30.185 -1.473 -23.628 1.00 77.12 224 ASN A C 1
ATOM 1795 O O . ASN A 1 224 ? 31.314 -0.998 -23.754 1.00 77.12 224 ASN A O 1
ATOM 1799 N N . VAL A 1 225 ? 29.906 -2.730 -23.964 1.00 76.50 225 VAL A N 1
ATOM 1800 C CA . VAL A 1 225 ? 30.859 -3.690 -24.524 1.00 76.50 225 VAL A CA 1
ATOM 1801 C C . VAL A 1 225 ? 30.623 -3.805 -26.028 1.00 76.50 225 VAL A C 1
ATOM 1803 O O . VAL A 1 225 ? 29.649 -4.387 -26.497 1.00 76.50 225 VAL A O 1
ATOM 1806 N N . GLY A 1 226 ? 31.523 -3.214 -26.816 1.00 72.19 226 GLY A N 1
ATOM 1807 C CA . GLY A 1 226 ? 31.494 -3.320 -28.279 1.00 72.19 226 GLY A CA 1
ATOM 1808 C C . GLY A 1 226 ? 30.316 -2.619 -28.972 1.00 72.19 226 GLY A C 1
ATOM 1809 O O . GLY A 1 226 ? 30.112 -2.847 -30.159 1.00 72.19 226 GLY A O 1
ATOM 1810 N N . GLY A 1 227 ? 29.541 -1.785 -28.268 1.00 66.62 227 GLY A N 1
ATOM 1811 C CA . GLY A 1 227 ? 28.418 -1.014 -28.829 1.00 66.62 227 GLY A CA 1
ATOM 1812 C C . GLY A 1 227 ? 27.154 -1.824 -29.154 1.00 66.62 227 GLY A C 1
ATOM 1813 O O . GLY A 1 227 ? 26.161 -1.244 -29.581 1.00 66.62 227 GLY A O 1
ATOM 1814 N N . TRP A 1 228 ? 27.181 -3.142 -28.947 1.00 66.88 228 TRP A N 1
ATOM 1815 C CA . TRP A 1 228 ? 26.050 -4.057 -29.155 1.00 66.88 228 TRP A CA 1
ATOM 1816 C C . TRP A 1 228 ? 25.520 -4.656 -27.846 1.00 66.88 228 TRP A C 1
ATOM 1818 O O . TRP A 1 228 ? 24.434 -5.230 -27.839 1.00 66.88 228 TRP A O 1
ATOM 1828 N N . LEU A 1 229 ? 26.270 -4.532 -26.750 1.00 66.62 229 LEU A N 1
ATOM 1829 C CA . LEU A 1 229 ? 25.934 -5.068 -25.436 1.00 66.62 229 LEU A CA 1
ATOM 1830 C C . LEU A 1 229 ? 26.150 -3.986 -24.378 1.00 66.62 229 LEU A C 1
ATOM 1832 O O . LEU A 1 229 ? 27.277 -3.522 -24.209 1.00 66.62 229 LEU A O 1
ATOM 1836 N N . ALA A 1 230 ? 25.096 -3.616 -23.662 1.00 74.62 230 ALA A N 1
ATOM 1837 C CA . ALA A 1 230 ? 25.188 -2.856 -22.428 1.00 74.62 230 ALA A CA 1
ATOM 1838 C C . ALA A 1 230 ? 25.089 -3.822 -21.239 1.00 74.62 230 ALA A C 1
ATOM 1840 O O . ALA A 1 230 ? 24.254 -4.726 -21.221 1.00 74.62 230 ALA A O 1
ATOM 1841 N N . LEU A 1 231 ? 25.981 -3.656 -20.270 1.00 77.75 231 LEU A N 1
ATOM 1842 C CA . LEU A 1 231 ? 26.042 -4.415 -19.027 1.00 77.75 231 LEU A CA 1
ATOM 1843 C C . LEU A 1 231 ? 26.041 -3.434 -17.862 1.00 77.75 231 LEU A C 1
ATOM 1845 O O . LEU A 1 231 ? 26.896 -2.554 -17.821 1.00 77.75 231 LEU A O 1
ATOM 1849 N N . THR A 1 232 ? 25.155 -3.626 -16.896 1.00 82.75 232 THR A N 1
ATOM 1850 C CA . THR A 1 232 ? 25.084 -2.811 -15.682 1.00 82.75 232 THR A CA 1
ATOM 1851 C C . THR A 1 232 ? 25.180 -3.737 -14.473 1.00 82.75 232 THR A C 1
ATOM 1853 O O . THR A 1 232 ? 24.166 -4.249 -14.003 1.00 82.75 232 THR A O 1
ATOM 1856 N N . PRO A 1 233 ? 26.394 -4.043 -13.981 1.00 87.31 233 PRO A N 1
ATOM 1857 C CA . PRO A 1 233 ? 26.547 -4.621 -12.654 1.00 87.31 233 PRO A CA 1
ATOM 1858 C C . PRO A 1 233 ? 25.966 -3.680 -11.597 1.00 87.31 233 PRO A C 1
ATOM 1860 O O . PRO A 1 233 ? 26.181 -2.466 -11.653 1.00 87.31 233 PRO A O 1
ATOM 1863 N N . GLU A 1 234 ? 25.290 -4.263 -10.613 1.00 89.19 234 GLU A N 1
ATOM 1864 C CA . GLU A 1 234 ? 24.644 -3.546 -9.516 1.00 89.19 234 GLU A CA 1
ATOM 1865 C C . GLU A 1 234 ? 24.880 -4.258 -8.180 1.00 89.19 234 GLU A C 1
ATOM 1867 O O . GLU A 1 234 ? 24.968 -5.488 -8.097 1.00 89.19 234 GLU A O 1
ATOM 1872 N N . VAL A 1 235 ? 25.030 -3.475 -7.117 1.00 93.88 235 VAL A N 1
ATOM 1873 C CA . VAL A 1 235 ? 25.163 -3.972 -5.751 1.00 93.88 235 VAL A CA 1
ATOM 1874 C C . VAL A 1 235 ? 24.357 -3.093 -4.810 1.00 93.88 235 VAL A C 1
ATOM 1876 O O . VAL A 1 235 ? 24.573 -1.886 -4.721 1.00 93.88 235 VAL A O 1
ATOM 1879 N N . GLY A 1 236 ? 23.442 -3.721 -4.082 1.00 93.12 236 GLY A N 1
ATOM 1880 C CA . GLY A 1 236 ? 22.551 -3.067 -3.138 1.00 93.12 236 GLY A CA 1
ATOM 1881 C C . GLY A 1 236 ? 22.739 -3.589 -1.721 1.00 93.12 236 GLY A C 1
ATOM 1882 O O . GLY A 1 236 ? 22.964 -4.779 -1.488 1.00 93.12 236 GLY A O 1
ATOM 1883 N N . LEU A 1 237 ? 22.612 -2.703 -0.744 1.00 96.38 237 LEU A N 1
ATOM 1884 C CA . LEU A 1 237 ? 22.568 -3.041 0.671 1.00 96.38 237 LEU A CA 1
ATOM 1885 C C . LEU A 1 237 ? 21.415 -2.286 1.308 1.00 96.38 237 LEU A C 1
ATOM 1887 O O . LEU A 1 237 ? 21.328 -1.065 1.201 1.00 96.38 237 LEU A O 1
ATOM 1891 N N . GLY A 1 238 ? 20.577 -2.999 2.046 1.00 96.00 238 GLY A N 1
ATOM 1892 C CA . GLY A 1 238 ? 19.574 -2.360 2.871 1.00 96.00 238 GLY A CA 1
ATOM 1893 C C . GLY A 1 238 ? 19.463 -2.944 4.259 1.00 96.00 238 GLY A C 1
ATOM 1894 O O . GLY A 1 238 ? 19.815 -4.091 4.544 1.00 96.00 238 GLY A O 1
ATOM 1895 N N . TYR A 1 239 ? 18.958 -2.103 5.144 1.00 96.88 239 TYR A N 1
ATOM 1896 C CA . TYR A 1 239 ? 18.827 -2.355 6.562 1.00 96.88 239 TYR A CA 1
ATOM 1897 C C . TYR A 1 239 ? 17.504 -1.777 7.048 1.00 96.88 239 TYR A C 1
ATOM 1899 O O . TYR A 1 239 ? 17.175 -0.624 6.784 1.00 96.88 239 TYR A O 1
ATOM 1907 N N . SER A 1 240 ? 16.731 -2.596 7.754 1.00 96.06 240 SER A N 1
ATOM 1908 C CA . SER A 1 240 ? 15.481 -2.194 8.393 1.00 96.06 240 SER A CA 1
ATOM 1909 C C . SER A 1 240 ? 15.523 -2.558 9.864 1.00 96.06 240 SER A C 1
ATOM 1911 O O . SER A 1 240 ? 15.787 -3.711 10.201 1.00 96.06 240 SER A O 1
ATOM 1913 N N . ARG A 1 241 ? 15.204 -1.608 10.735 1.00 94.56 241 ARG A N 1
ATOM 1914 C CA . ARG A 1 241 ? 15.044 -1.829 12.168 1.00 94.56 241 ARG A CA 1
ATOM 1915 C C . ARG A 1 241 ? 13.629 -1.486 12.585 1.00 94.56 241 ARG A C 1
ATOM 1917 O O . ARG A 1 241 ? 13.191 -0.352 12.419 1.00 94.56 241 ARG A O 1
ATOM 1924 N N . TYR A 1 242 ? 12.971 -2.451 13.201 1.00 92.31 242 TYR A N 1
ATOM 1925 C CA . TYR A 1 242 ? 11.661 -2.324 13.817 1.00 92.31 242 TYR A CA 1
ATOM 1926 C C . TYR A 1 242 ? 11.857 -2.280 15.327 1.00 92.31 242 TYR A C 1
ATOM 1928 O O . TYR A 1 242 ? 12.336 -3.246 15.921 1.00 92.31 242 TYR A O 1
ATOM 1936 N N . SER A 1 243 ? 11.534 -1.155 15.957 1.00 90.94 243 SER A N 1
ATOM 1937 C CA . SER A 1 243 ? 11.590 -1.005 17.412 1.00 90.94 243 SER A CA 1
ATOM 1938 C C . SER A 1 243 ? 10.181 -0.814 17.941 1.00 90.94 243 SER A C 1
ATOM 1940 O O . SER A 1 243 ? 9.531 0.169 17.594 1.00 90.94 243 SER A O 1
ATOM 1942 N N . ASN A 1 244 ? 9.708 -1.752 18.761 1.00 82.31 244 ASN A N 1
ATOM 1943 C CA . ASN A 1 244 ? 8.351 -1.677 19.294 1.00 82.31 244 ASN A CA 1
ATOM 1944 C C . ASN A 1 244 ? 8.181 -0.424 20.143 1.00 82.31 244 ASN A C 1
ATOM 1946 O O . ASN A 1 244 ? 9.043 -0.079 20.951 1.00 82.31 244 ASN A O 1
ATOM 1950 N N . VAL A 1 245 ? 7.047 0.223 19.935 1.00 77.31 245 VAL A N 1
ATOM 1951 C CA . VAL A 1 245 ? 6.542 1.327 20.743 1.00 77.31 245 VAL A CA 1
ATOM 1952 C C . VAL A 1 245 ? 5.572 0.758 21.777 1.00 77.31 245 VAL A C 1
ATOM 1954 O O . VAL A 1 245 ? 5.685 1.078 22.957 1.00 77.31 245 VAL A O 1
ATOM 1957 N N . ASN A 1 246 ? 4.710 -0.180 21.359 1.00 77.88 246 ASN A N 1
ATOM 1958 C CA . ASN A 1 246 ? 3.682 -0.782 22.203 1.00 77.88 246 ASN A CA 1
ATOM 1959 C C . ASN A 1 246 ? 3.914 -2.290 22.401 1.00 77.88 246 ASN A C 1
ATOM 1961 O O . ASN A 1 246 ? 4.118 -3.042 21.449 1.00 77.88 246 ASN A O 1
ATOM 1965 N N . GLY A 1 247 ? 3.832 -2.744 23.655 1.00 72.25 247 GLY A N 1
ATOM 1966 C CA . GLY A 1 247 ? 3.817 -4.164 24.022 1.00 72.25 247 GLY A CA 1
ATOM 1967 C C . GLY A 1 247 ? 5.178 -4.819 24.313 1.00 72.25 247 GLY A C 1
ATOM 1968 O O . GLY A 1 247 ? 6.219 -4.166 24.314 1.00 72.25 247 GLY A O 1
ATOM 1969 N N . PRO A 1 248 ? 5.179 -6.133 24.615 1.00 72.81 248 PRO A N 1
ATOM 1970 C CA . PRO A 1 248 ? 6.347 -6.858 25.128 1.00 72.81 248 PRO A CA 1
ATOM 1971 C C . PRO A 1 248 ? 7.281 -7.395 24.032 1.00 72.81 248 PRO A C 1
ATOM 1973 O O . PRO A 1 248 ? 8.258 -8.087 24.331 1.00 72.81 248 PRO A O 1
ATOM 1976 N N . SER A 1 249 ? 6.952 -7.153 22.764 1.00 71.94 249 SER A N 1
ATOM 1977 C CA . SER A 1 249 ? 7.708 -7.665 21.626 1.00 71.94 249 SER A CA 1
ATOM 1978 C C . SER A 1 249 ? 9.146 -7.124 21.638 1.00 71.94 249 SER A C 1
ATOM 1980 O O . SER A 1 249 ? 9.421 -6.019 22.112 1.00 71.94 249 SER A O 1
ATOM 1982 N N . LYS A 1 250 ? 10.093 -7.880 21.075 1.00 79.25 250 LYS A N 1
ATOM 1983 C CA . LYS A 1 250 ? 11.487 -7.430 20.904 1.00 79.25 250 LYS A CA 1
ATOM 1984 C C . LYS A 1 250 ? 11.663 -6.672 19.588 1.00 79.25 250 LYS A C 1
ATOM 1986 O O . LYS A 1 250 ? 10.922 -6.922 18.638 1.00 79.25 250 LYS A O 1
ATOM 1991 N N . SER A 1 251 ? 12.646 -5.772 19.534 1.00 86.31 251 SER A N 1
ATOM 1992 C CA . SER A 1 251 ? 13.071 -5.151 18.275 1.00 86.31 251 SER A CA 1
ATOM 1993 C C . SER A 1 251 ? 13.537 -6.209 17.273 1.00 86.31 251 SER A C 1
ATOM 1995 O O . SER A 1 251 ? 14.101 -7.233 17.669 1.00 86.31 251 SER A O 1
ATOM 1997 N N . VAL A 1 252 ? 13.308 -5.952 15.986 1.00 89.06 252 VAL A N 1
ATOM 1998 C CA . VAL A 1 252 ? 13.694 -6.833 14.879 1.00 89.06 252 VAL A CA 1
ATOM 1999 C C . VAL A 1 252 ? 14.539 -6.048 13.888 1.00 89.06 252 VAL A C 1
ATOM 2001 O O . VAL A 1 252 ? 14.139 -4.979 13.435 1.00 89.06 252 VAL A O 1
ATOM 2004 N N . ASP A 1 253 ? 15.680 -6.608 13.512 1.00 92.44 253 ASP A N 1
ATOM 2005 C CA . ASP A 1 253 ? 16.565 -6.070 12.486 1.00 92.44 253 ASP A CA 1
ATOM 2006 C C . ASP A 1 253 ? 16.522 -6.987 11.253 1.00 92.44 253 ASP A C 1
ATOM 2008 O O . ASP A 1 253 ? 16.526 -8.214 11.376 1.00 92.44 253 ASP A O 1
ATOM 2012 N N . ARG A 1 254 ? 16.465 -6.403 10.056 1.00 91.69 254 ARG A N 1
ATOM 2013 C CA . ARG A 1 254 ? 16.516 -7.116 8.775 1.00 91.69 254 ARG A CA 1
ATOM 2014 C C . ARG A 1 254 ? 17.552 -6.453 7.876 1.00 91.69 254 ARG A C 1
ATOM 2016 O O . ARG A 1 254 ? 17.377 -5.302 7.485 1.00 91.69 254 ARG A O 1
ATOM 2023 N N . THR A 1 255 ? 18.588 -7.197 7.512 1.00 91.94 255 THR A N 1
ATOM 2024 C CA . THR A 1 255 ? 19.580 -6.779 6.514 1.00 91.94 255 THR A CA 1
ATOM 2025 C C . THR A 1 255 ? 19.341 -7.563 5.234 1.00 91.94 255 THR A C 1
ATOM 2027 O O . THR A 1 255 ? 19.188 -8.782 5.283 1.00 91.94 255 THR A O 1
ATOM 2030 N N . HIS A 1 256 ? 19.306 -6.878 4.098 1.00 85.94 256 HIS A N 1
ATOM 2031 C CA . HIS A 1 256 ? 19.224 -7.491 2.778 1.00 85.94 256 HIS A CA 1
ATOM 2032 C C . HIS A 1 256 ? 20.378 -6.994 1.918 1.00 85.94 256 HIS A C 1
ATOM 2034 O O . HIS A 1 256 ? 20.769 -5.832 1.990 1.00 85.94 256 HIS A O 1
ATOM 2040 N N . MET A 1 257 ? 20.942 -7.902 1.133 1.00 87.25 257 MET A N 1
ATOM 2041 C CA . MET A 1 257 ? 22.025 -7.617 0.203 1.00 87.25 257 MET A CA 1
ATOM 2042 C C . MET A 1 257 ? 21.584 -8.076 -1.176 1.00 87.25 257 MET A C 1
ATOM 2044 O O . MET A 1 257 ? 20.970 -9.135 -1.313 1.00 87.25 257 MET A O 1
ATOM 2048 N N . HIS A 1 258 ? 21.900 -7.269 -2.173 1.00 81.31 258 HIS A N 1
ATOM 2049 C CA . HIS A 1 258 ? 21.603 -7.495 -3.571 1.00 81.31 258 HIS A CA 1
ATOM 2050 C C . HIS A 1 258 ? 22.912 -7.416 -4.357 1.00 81.31 258 HIS A C 1
ATOM 2052 O O . HIS A 1 258 ? 23.734 -6.539 -4.105 1.00 81.31 258 HIS A O 1
ATOM 2058 N N . ALA A 1 259 ? 23.119 -8.348 -5.277 1.00 85.62 259 ALA A N 1
ATOM 2059 C CA . ALA A 1 259 ? 24.166 -8.265 -6.281 1.00 85.62 259 ALA A CA 1
ATOM 2060 C C . ALA A 1 259 ? 23.568 -8.785 -7.586 1.00 85.62 259 ALA A C 1
ATOM 2062 O O . ALA A 1 259 ? 23.156 -9.947 -7.650 1.00 85.62 259 ALA A O 1
ATOM 2063 N N . GLY A 1 260 ? 23.498 -7.912 -8.581 1.00 77.06 260 GLY A N 1
ATOM 2064 C CA . GLY A 1 260 ? 22.838 -8.153 -9.854 1.00 77.06 260 GLY A CA 1
ATOM 2065 C C . GLY A 1 260 ? 23.734 -7.798 -11.036 1.00 77.06 260 GLY A C 1
ATOM 2066 O O . GLY A 1 260 ? 24.813 -7.213 -10.900 1.00 77.06 260 GLY A O 1
ATOM 2067 N N . LEU A 1 261 ? 23.286 -8.203 -12.217 1.00 73.25 261 LEU A N 1
ATOM 2068 C CA . LEU A 1 261 ? 23.865 -7.802 -13.489 1.00 73.25 261 LEU A CA 1
ATOM 2069 C C . LEU A 1 261 ? 22.723 -7.658 -14.484 1.00 73.25 261 LEU A C 1
ATOM 2071 O O . LEU A 1 261 ? 22.160 -8.659 -14.931 1.00 73.25 261 LEU A O 1
ATOM 2075 N N . GLU A 1 262 ? 22.421 -6.425 -14.857 1.00 73.06 262 GLU A N 1
ATOM 2076 C CA . GLU A 1 262 ? 21.543 -6.153 -15.982 1.00 73.06 262 GLU A CA 1
ATOM 2077 C C . GLU A 1 262 ? 22.345 -6.281 -17.284 1.00 73.06 262 GLU A C 1
ATOM 2079 O O . GLU A 1 262 ? 23.491 -5.832 -17.377 1.00 73.06 262 GLU A O 1
ATOM 2084 N N . ALA A 1 263 ? 21.763 -6.913 -18.299 1.00 66.62 263 ALA A N 1
ATOM 2085 C CA . ALA A 1 263 ? 22.370 -7.037 -19.616 1.00 66.62 263 ALA A CA 1
ATOM 2086 C C . ALA A 1 263 ? 21.328 -6.735 -20.689 1.00 66.62 263 ALA A C 1
ATOM 2088 O O . ALA A 1 263 ? 20.331 -7.447 -20.802 1.00 66.62 263 ALA A O 1
ATOM 2089 N N . SER A 1 264 ? 21.580 -5.722 -21.513 1.00 68.00 264 SER A N 1
ATOM 2090 C CA . SER A 1 264 ? 20.756 -5.415 -22.678 1.00 68.00 264 SER A CA 1
ATOM 2091 C C . SER A 1 264 ? 21.590 -5.513 -23.952 1.00 68.00 264 SER A C 1
ATOM 2093 O O . SER A 1 264 ? 22.734 -5.066 -24.031 1.00 68.00 264 SER A O 1
ATOM 2095 N N . MET A 1 265 ? 21.042 -6.178 -24.967 1.00 59.28 265 MET A N 1
ATOM 2096 C CA . MET A 1 265 ? 21.706 -6.379 -26.254 1.00 59.28 265 MET A CA 1
ATOM 2097 C C . MET A 1 265 ? 20.935 -5.644 -27.338 1.00 59.28 265 MET A C 1
ATOM 2099 O O . MET A 1 265 ? 19.726 -5.818 -27.469 1.00 59.28 265 MET A O 1
ATOM 2103 N N . LYS A 1 266 ? 21.647 -4.869 -28.155 1.00 58.25 266 LYS A N 1
ATOM 2104 C CA . LYS A 1 266 ? 21.096 -4.215 -29.338 1.00 58.25 266 LYS A CA 1
ATOM 2105 C C . LYS A 1 266 ? 21.790 -4.750 -30.580 1.00 58.25 266 LYS A C 1
ATOM 2107 O O . LYS A 1 266 ? 22.911 -4.362 -30.910 1.00 58.25 266 LYS A O 1
ATOM 2112 N N . PHE A 1 267 ? 21.088 -5.608 -31.311 1.00 56.31 267 PHE A N 1
ATOM 2113 C CA . PHE A 1 267 ? 21.509 -6.018 -32.645 1.00 56.31 267 PHE A CA 1
ATOM 2114 C C . PHE A 1 267 ? 20.958 -5.013 -33.646 1.00 56.31 267 PHE A C 1
ATOM 2116 O O . PHE A 1 267 ? 19.749 -4.930 -33.857 1.00 56.31 267 PHE A O 1
ATOM 2123 N N . SER A 1 268 ? 21.852 -4.240 -34.258 1.00 53.56 268 SER A N 1
ATOM 2124 C CA . SER A 1 268 ? 21.504 -3.401 -35.397 1.00 53.56 268 SER A CA 1
ATOM 2125 C C . SER A 1 268 ? 22.241 -3.902 -36.633 1.00 53.56 268 SER A C 1
ATOM 2127 O O . SER A 1 268 ? 23.467 -4.010 -36.642 1.00 53.56 268 SER A O 1
ATOM 2129 N N . LYS A 1 269 ? 21.493 -4.265 -37.677 1.00 44.84 269 LYS A N 1
ATOM 2130 C CA . LYS A 1 269 ? 22.059 -4.579 -38.991 1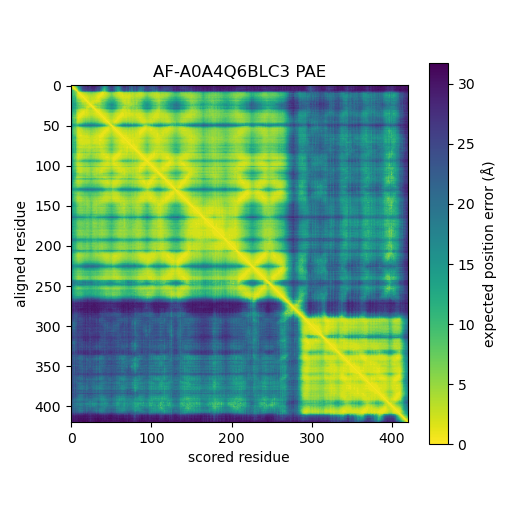.00 44.84 269 LYS A CA 1
ATOM 2131 C C . LYS A 1 269 ? 21.685 -3.453 -39.937 1.00 44.84 269 LYS A C 1
ATOM 2133 O O . LYS A 1 269 ? 20.516 -3.284 -40.277 1.00 44.84 269 LYS A O 1
ATOM 2138 N N . ASN A 1 270 ? 22.686 -2.689 -40.355 1.00 47.12 270 ASN A N 1
ATOM 2139 C CA . ASN A 1 270 ? 22.532 -1.731 -41.436 1.00 47.12 270 ASN A CA 1
ATOM 2140 C C . ASN A 1 270 ? 22.510 -2.510 -42.762 1.00 47.12 270 ASN A C 1
ATOM 2142 O O . ASN A 1 270 ? 23.512 -3.097 -43.164 1.00 47.12 270 ASN A O 1
ATOM 2146 N N . LEU A 1 271 ? 21.348 -2.566 -43.407 1.00 56.12 271 LEU A N 1
ATOM 2147 C CA . LEU A 1 271 ? 21.135 -3.136 -44.737 1.00 56.12 271 LEU A CA 1
ATOM 2148 C C . LEU A 1 271 ? 21.357 -2.046 -45.797 1.00 56.12 271 LEU A C 1
ATOM 2150 O O . LEU A 1 271 ? 20.513 -1.843 -46.667 1.00 56.12 271 LEU A O 1
ATOM 2154 N N . GLY A 1 272 ? 22.476 -1.321 -45.689 1.00 49.75 272 GLY A N 1
ATOM 2155 C CA . GLY A 1 272 ? 22.790 -0.090 -46.431 1.00 49.75 272 GLY A CA 1
ATOM 2156 C C . GLY A 1 272 ? 22.787 -0.192 -47.962 1.00 49.75 272 GLY A C 1
ATOM 2157 O O . GLY A 1 272 ? 22.918 0.827 -48.632 1.00 49.75 272 GLY A O 1
ATOM 2158 N N . ASP A 1 273 ? 22.589 -1.387 -48.513 1.00 58.53 273 ASP A N 1
ATOM 2159 C CA . ASP A 1 273 ? 22.470 -1.630 -49.950 1.00 58.53 273 ASP A CA 1
ATOM 2160 C C . ASP A 1 273 ? 21.028 -1.482 -50.475 1.00 58.53 273 ASP A C 1
ATOM 2162 O O . ASP A 1 273 ? 20.807 -1.525 -51.686 1.00 58.53 273 ASP A O 1
ATOM 2166 N N . VAL A 1 274 ? 20.026 -1.310 -49.601 1.00 58.31 274 VAL A N 1
ATOM 2167 C CA . VAL A 1 274 ? 18.646 -1.057 -50.040 1.00 58.31 274 VAL A CA 1
ATOM 2168 C C . VAL A 1 274 ? 18.440 0.440 -50.252 1.00 58.31 274 VAL A C 1
ATOM 2170 O O . VAL A 1 274 ? 18.272 1.195 -49.296 1.00 58.31 274 VAL A O 1
ATOM 2173 N N . GLN A 1 275 ? 18.434 0.852 -51.519 1.00 61.97 275 GLN A N 1
ATOM 2174 C CA . GLN A 1 275 ? 18.084 2.205 -51.942 1.00 61.97 275 GLN A CA 1
ATOM 2175 C C . GLN A 1 275 ? 16.866 2.160 -52.866 1.00 61.97 275 GLN A C 1
ATOM 2177 O O . GLN A 1 275 ? 16.886 1.466 -53.884 1.00 61.97 275 GLN A O 1
ATOM 2182 N N . ASP A 1 276 ? 15.825 2.926 -52.543 1.00 66.88 276 ASP A N 1
ATOM 2183 C CA . ASP A 1 276 ? 14.685 3.150 -53.437 1.00 66.88 276 ASP A CA 1
ATOM 2184 C C . ASP A 1 276 ? 14.455 4.653 -53.601 1.00 66.88 276 ASP A C 1
ATOM 2186 O O . ASP A 1 276 ? 13.962 5.344 -52.709 1.00 66.88 276 ASP A O 1
ATOM 2190 N N . ARG A 1 277 ? 14.809 5.164 -54.783 1.00 59.47 277 ARG A N 1
ATOM 2191 C CA . ARG A 1 277 ? 14.691 6.585 -55.130 1.00 59.47 277 ARG A CA 1
ATOM 2192 C C . ARG A 1 277 ? 13.256 7.050 -55.361 1.00 59.47 277 ARG A C 1
ATOM 2194 O O . ARG A 1 277 ? 13.012 8.248 -55.266 1.00 59.47 277 ARG A O 1
ATOM 2201 N N . ASN A 1 278 ? 12.323 6.148 -55.660 1.00 60.81 278 ASN A N 1
ATOM 2202 C CA . ASN A 1 278 ? 10.913 6.510 -55.800 1.00 60.81 278 ASN A CA 1
ATOM 2203 C C . ASN A 1 278 ? 10.252 6.704 -54.429 1.00 60.81 278 ASN A C 1
ATOM 2205 O O . ASN A 1 278 ? 9.307 7.481 -54.318 1.00 60.81 278 ASN A O 1
ATOM 2209 N N . LEU A 1 279 ? 10.764 6.024 -53.397 1.00 56.62 279 LEU A N 1
ATOM 2210 C CA . LEU A 1 279 ? 10.297 6.127 -52.011 1.00 56.62 279 LEU A CA 1
ATOM 2211 C C . LEU A 1 279 ? 11.175 7.032 -51.125 1.00 56.62 279 LEU A C 1
ATOM 2213 O O . LEU A 1 279 ? 10.786 7.328 -49.999 1.00 56.62 279 LEU A O 1
ATOM 2217 N N . GLY A 1 280 ? 12.334 7.486 -51.615 1.00 49.94 280 GLY A N 1
ATOM 2218 C CA . GLY A 1 280 ? 13.267 8.337 -50.864 1.00 49.94 280 GLY A CA 1
ATOM 2219 C C . GLY A 1 280 ? 14.037 7.602 -49.760 1.00 49.94 280 GLY A C 1
ATOM 2220 O O . GLY A 1 280 ? 14.410 8.216 -48.764 1.00 49.94 280 GLY A O 1
ATOM 2221 N N . LEU A 1 281 ? 14.243 6.290 -49.907 1.00 52.75 281 LEU A N 1
ATOM 2222 C CA . LEU A 1 281 ? 14.934 5.447 -48.929 1.00 52.75 281 LEU A CA 1
ATOM 2223 C C . LEU A 1 281 ? 16.428 5.334 -49.277 1.00 52.75 281 LEU A C 1
ATOM 2225 O O . LEU A 1 281 ? 16.761 4.757 -50.311 1.00 52.75 281 LEU A O 1
ATOM 2229 N N . ASP A 1 282 ? 17.307 5.825 -48.395 1.00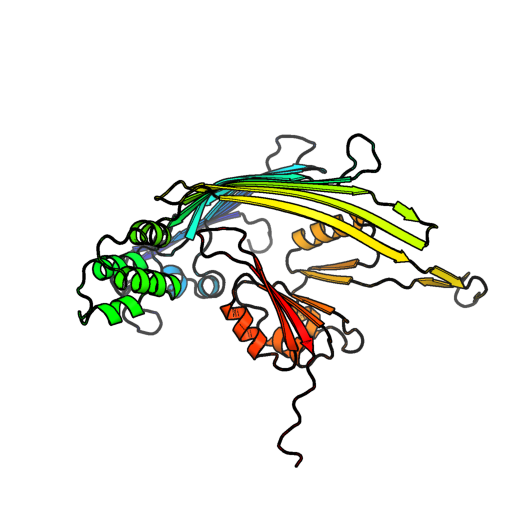 58.34 282 ASP A N 1
ATOM 2230 C CA . ASP A 1 282 ? 18.782 5.773 -48.508 1.00 58.34 282 ASP A CA 1
ATOM 2231 C C . ASP A 1 282 ? 19.416 4.810 -47.473 1.00 58.34 282 ASP A C 1
ATOM 2233 O O . ASP A 1 282 ? 20.458 5.081 -46.872 1.00 58.34 282 ASP A O 1
ATOM 2237 N N . GLY A 1 283 ? 18.762 3.666 -47.250 1.00 52.72 283 GLY A N 1
ATOM 2238 C CA . GLY A 1 283 ? 19.208 2.599 -46.352 1.00 52.72 283 GLY A CA 1
ATOM 2239 C C . GLY A 1 283 ? 18.092 2.055 -45.457 1.00 52.72 283 GLY A C 1
ATOM 2240 O O . GLY A 1 283 ? 17.088 2.717 -45.200 1.00 52.72 283 GLY A O 1
ATOM 2241 N N . LEU A 1 284 ? 18.278 0.830 -44.960 1.00 51.53 284 LEU A N 1
ATOM 2242 C CA . LEU A 1 284 ? 17.374 0.170 -44.013 1.00 51.53 284 LEU A CA 1
ATOM 2243 C C . LEU A 1 284 ? 18.149 -0.240 -42.758 1.00 51.53 284 LEU A C 1
ATOM 2245 O O . LEU A 1 284 ? 19.141 -0.962 -42.843 1.00 51.53 284 LEU A O 1
ATOM 2249 N N . LEU A 1 285 ? 17.689 0.194 -41.584 1.00 48.03 285 LEU A N 1
ATOM 2250 C CA . LEU A 1 285 ? 18.248 -0.203 -40.293 1.00 48.03 285 LEU A CA 1
ATOM 2251 C C . LEU A 1 285 ? 17.309 -1.212 -39.629 1.00 48.03 285 LEU A C 1
ATOM 2253 O O . LEU A 1 285 ? 16.202 -0.859 -39.236 1.00 48.03 285 LEU A O 1
ATOM 2257 N N . HIS A 1 286 ? 17.750 -2.462 -39.490 1.00 45.50 286 HIS A N 1
ATOM 2258 C CA . HIS A 1 286 ? 17.005 -3.470 -38.738 1.00 45.50 286 HIS A CA 1
ATOM 2259 C C . HIS A 1 286 ? 17.496 -3.480 -37.288 1.00 45.50 286 HIS A C 1
ATOM 2261 O O . HIS A 1 286 ? 18.665 -3.790 -37.050 1.00 45.50 286 HIS A O 1
ATOM 2267 N N . VAL A 1 287 ? 16.621 -3.128 -36.342 1.00 49.44 287 VAL A N 1
ATOM 2268 C CA . VAL A 1 287 ? 16.871 -3.164 -34.892 1.00 49.44 287 VAL A CA 1
ATOM 2269 C C . VAL A 1 287 ? 15.957 -4.217 -34.273 1.00 49.44 287 VAL A C 1
ATOM 2271 O O . VAL A 1 287 ? 14.747 -4.149 -34.457 1.00 49.44 287 VAL A O 1
ATOM 2274 N N . GLY A 1 288 ? 16.528 -5.180 -33.551 1.00 51.94 288 GLY A N 1
ATOM 2275 C CA . GLY A 1 288 ? 15.767 -6.083 -32.685 1.00 51.94 288 GLY A CA 1
ATOM 2276 C C . GLY A 1 288 ? 15.950 -5.674 -31.227 1.00 51.94 288 GLY A C 1
ATOM 2277 O O . GLY A 1 288 ? 17.073 -5.751 -30.728 1.00 51.94 288 GLY A O 1
ATOM 2278 N N . ALA A 1 289 ? 14.876 -5.238 -30.570 1.00 56.06 289 ALA A N 1
ATOM 2279 C CA . ALA A 1 289 ? 14.854 -4.863 -29.157 1.00 56.06 289 ALA A CA 1
ATOM 2280 C C . ALA A 1 289 ? 13.511 -5.272 -28.518 1.00 56.06 289 ALA A C 1
ATOM 2282 O O . ALA A 1 289 ? 12.489 -5.256 -29.211 1.00 56.06 289 ALA A O 1
ATOM 2283 N N . PRO A 1 290 ? 13.491 -5.669 -27.232 1.00 63.94 290 PRO A N 1
ATOM 2284 C CA . PRO A 1 290 ? 12.246 -5.932 -26.521 1.00 63.94 290 PRO A CA 1
ATOM 2285 C C . PRO A 1 290 ? 11.443 -4.633 -26.382 1.00 63.94 290 PRO A C 1
ATOM 2287 O O . PRO A 1 290 ? 11.947 -3.626 -25.889 1.00 63.94 290 PRO A O 1
ATOM 2290 N N . HIS A 1 291 ? 10.190 -4.662 -26.828 1.00 72.50 291 HIS A N 1
ATOM 2291 C CA . HIS A 1 291 ? 9.261 -3.543 -26.714 1.00 72.50 291 HIS A CA 1
ATOM 2292 C C . HIS A 1 291 ? 8.433 -3.685 -25.435 1.00 72.50 291 HIS A C 1
ATOM 2294 O O . HIS A 1 291 ? 7.879 -4.754 -25.175 1.00 72.50 291 HIS A O 1
ATOM 2300 N N . VAL A 1 292 ? 8.336 -2.615 -24.645 1.00 83.44 292 VAL A N 1
ATOM 2301 C CA . VAL A 1 292 ? 7.525 -2.578 -23.419 1.00 83.44 292 VAL A CA 1
ATOM 2302 C C . VAL A 1 292 ? 6.467 -1.496 -23.561 1.00 83.44 292 VAL A C 1
ATOM 2304 O O . VAL A 1 292 ? 6.781 -0.367 -23.935 1.00 83.44 292 VAL A O 1
ATOM 2307 N N . VAL A 1 293 ? 5.219 -1.823 -23.224 1.00 86.00 293 VAL A N 1
ATOM 2308 C CA . VAL A 1 293 ? 4.131 -0.844 -23.123 1.00 86.00 293 VAL A CA 1
ATOM 2309 C C . VAL A 1 293 ? 3.627 -0.812 -21.685 1.00 86.00 293 VAL A C 1
ATOM 2311 O O . VAL A 1 293 ? 3.083 -1.799 -21.200 1.00 86.00 293 VAL A O 1
ATOM 2314 N N . GLY A 1 294 ? 3.816 0.317 -21.006 1.00 88.56 294 GLY A N 1
ATOM 2315 C CA . GLY A 1 294 ? 3.237 0.594 -19.694 1.00 88.56 294 GLY A CA 1
ATOM 2316 C C . GLY A 1 294 ? 1.935 1.379 -19.830 1.00 88.56 294 GLY A C 1
ATOM 2317 O O . GLY A 1 294 ? 1.851 2.319 -20.620 1.00 88.56 294 GLY A O 1
ATOM 2318 N N . VAL A 1 295 ? 0.912 0.992 -19.075 1.00 89.75 295 VAL A N 1
ATOM 2319 C CA . VAL A 1 295 ? -0.429 1.583 -19.158 1.00 89.75 295 VAL A CA 1
ATOM 2320 C C . VAL A 1 295 ? -0.869 1.910 -17.746 1.00 89.75 295 VAL A C 1
ATOM 2322 O O . VAL A 1 295 ? -0.971 1.014 -16.913 1.00 89.75 295 VAL A O 1
ATOM 2325 N N . GLU A 1 296 ? -1.082 3.189 -17.479 1.00 88.19 296 GLU A N 1
ATOM 2326 C CA . GLU A 1 296 ? -1.381 3.699 -16.145 1.00 88.19 296 GLU A CA 1
ATOM 2327 C C . GLU A 1 296 ? -2.398 4.832 -16.264 1.00 88.19 296 GLU A C 1
ATOM 2329 O O . GLU A 1 296 ? -2.353 5.618 -17.199 1.00 88.19 296 GLU A O 1
ATOM 2334 N N . THR A 1 297 ? -3.338 4.919 -15.334 1.00 86.12 297 THR A N 1
ATOM 2335 C CA . THR A 1 297 ? -4.364 5.967 -15.316 1.00 86.12 297 THR A CA 1
ATOM 2336 C C . THR A 1 297 ? -3.845 7.322 -14.831 1.00 86.12 297 THR A C 1
ATOM 2338 O O . THR A 1 297 ? -4.366 8.349 -15.260 1.00 86.12 297 THR A O 1
ATOM 2341 N N . SER A 1 298 ? -2.833 7.350 -13.955 1.00 84.31 298 SER A N 1
ATOM 2342 C CA . SER A 1 298 ? -2.215 8.590 -13.467 1.00 84.31 298 SER A CA 1
ATOM 2343 C C . SER A 1 298 ? -1.201 9.149 -14.467 1.00 84.31 298 SER A C 1
ATOM 2345 O O . SER A 1 298 ? -0.165 8.542 -14.748 1.00 84.31 298 SER A O 1
ATOM 2347 N N . GLU A 1 299 ? -1.466 10.361 -14.955 1.00 80.50 299 GLU A N 1
ATOM 2348 C CA . GLU A 1 299 ? -0.551 11.090 -15.839 1.00 80.50 299 GLU A CA 1
ATOM 2349 C C . GLU A 1 299 ? 0.794 11.383 -15.163 1.00 80.50 299 GLU A C 1
ATOM 2351 O O . GLU A 1 299 ? 1.840 11.305 -15.808 1.00 80.50 299 GLU A O 1
ATOM 2356 N N . GLU A 1 300 ? 0.805 11.659 -13.858 1.00 73.31 300 GLU A N 1
ATOM 2357 C CA . GLU A 1 300 ? 2.035 11.897 -13.101 1.00 73.31 300 GLU A CA 1
ATOM 2358 C C . GLU A 1 300 ? 2.887 10.631 -12.970 1.00 73.31 300 GLU A C 1
ATOM 2360 O O . GLU A 1 300 ? 4.117 10.695 -13.067 1.00 73.31 300 GLU A O 1
ATOM 2365 N N . ALA A 1 301 ? 2.251 9.472 -12.776 1.00 72.69 301 ALA A N 1
ATOM 2366 C CA . ALA A 1 301 ? 2.941 8.188 -12.759 1.00 72.69 301 ALA A CA 1
ATOM 2367 C C . ALA A 1 301 ? 3.531 7.857 -14.140 1.00 72.69 301 ALA A C 1
ATOM 2369 O O . ALA A 1 301 ? 4.682 7.432 -14.226 1.00 72.69 301 ALA A O 1
ATOM 2370 N N . VAL A 1 302 ? 2.804 8.151 -15.224 1.00 81.00 302 VAL A N 1
ATOM 2371 C CA . VAL A 1 302 ? 3.310 8.033 -16.602 1.00 81.00 302 VAL A CA 1
ATOM 2372 C C . VAL A 1 302 ? 4.482 8.981 -16.860 1.00 81.00 302 VAL A C 1
ATOM 2374 O O . VAL A 1 302 ? 5.487 8.559 -17.429 1.00 81.00 302 VAL A O 1
ATOM 2377 N N . ALA A 1 303 ? 4.402 10.240 -16.424 1.00 76.25 303 ALA A N 1
ATOM 2378 C CA . ALA A 1 303 ? 5.499 11.200 -16.554 1.00 76.25 303 ALA A CA 1
ATOM 2379 C C . ALA A 1 303 ? 6.752 10.737 -15.793 1.00 76.25 303 ALA A C 1
ATOM 2381 O O . ALA A 1 303 ? 7.870 10.856 -16.294 1.00 76.25 303 ALA A O 1
ATOM 2382 N N . SER A 1 304 ? 6.555 10.158 -14.608 1.00 74.44 304 SER A N 1
ATOM 2383 C CA . SER A 1 304 ? 7.636 9.586 -13.801 1.00 74.44 304 SER A CA 1
ATOM 2384 C C . SER A 1 304 ? 8.246 8.356 -14.484 1.00 74.44 304 SER A C 1
ATOM 2386 O O . SER A 1 304 ? 9.464 8.239 -14.555 1.00 74.44 304 SER A O 1
ATOM 2388 N N . ALA A 1 305 ? 7.420 7.492 -15.081 1.00 76.81 305 ALA A N 1
ATOM 2389 C CA . ALA A 1 305 ? 7.883 6.331 -15.836 1.00 76.81 305 ALA A CA 1
ATOM 2390 C C . ALA A 1 305 ? 8.674 6.719 -17.099 1.00 76.81 305 ALA A C 1
ATOM 2392 O O . ALA A 1 305 ? 9.691 6.097 -17.406 1.00 76.81 305 ALA A O 1
ATOM 2393 N N . TRP A 1 306 ? 8.260 7.780 -17.803 1.00 78.94 306 TRP A N 1
ATOM 2394 C CA . TRP A 1 306 ? 9.020 8.344 -18.923 1.00 78.94 306 TRP A CA 1
ATOM 2395 C C . TRP A 1 306 ? 10.391 8.865 -18.492 1.00 78.94 306 TRP A C 1
ATOM 2397 O O . TRP A 1 306 ? 11.374 8.621 -19.195 1.00 78.94 306 TRP A O 1
ATOM 2407 N N . LEU A 1 307 ? 10.470 9.542 -17.342 1.00 75.56 307 LEU A N 1
ATOM 2408 C CA . LEU A 1 307 ? 11.742 9.998 -16.781 1.00 75.56 307 LEU A CA 1
ATOM 2409 C C . LEU A 1 307 ? 12.665 8.799 -16.516 1.00 75.56 307 LEU A C 1
ATOM 2411 O O . LEU A 1 307 ? 13.762 8.747 -17.068 1.00 75.56 307 LEU A O 1
ATOM 2415 N N . THR A 1 308 ? 12.178 7.778 -15.808 1.00 71.56 308 THR A N 1
ATOM 2416 C CA . THR A 1 308 ? 12.946 6.557 -15.520 1.00 71.56 308 THR A CA 1
ATOM 2417 C C . THR A 1 308 ? 13.385 5.820 -16.789 1.00 71.56 308 THR A C 1
ATOM 2419 O O . THR A 1 308 ? 14.537 5.412 -16.903 1.00 71.56 308 THR A O 1
ATOM 2422 N N . ALA A 1 309 ? 12.515 5.670 -17.790 1.00 69.75 309 ALA A N 1
ATOM 2423 C CA . ALA A 1 309 ? 12.887 5.000 -19.038 1.00 69.75 309 ALA A CA 1
ATOM 2424 C C . ALA A 1 309 ? 13.939 5.775 -19.845 1.00 69.75 309 ALA A C 1
ATOM 2426 O O . ALA A 1 309 ? 14.782 5.162 -20.509 1.00 69.75 309 ALA A O 1
ATOM 2427 N N . SER A 1 310 ? 13.915 7.110 -19.767 1.00 67.75 310 SER A N 1
ATOM 2428 C CA . SER A 1 310 ? 14.949 7.957 -20.365 1.00 67.75 310 SER A CA 1
ATOM 2429 C C . SER A 1 310 ? 16.300 7.804 -19.656 1.00 67.75 310 SER A C 1
ATOM 2431 O O . SER A 1 310 ? 17.331 7.736 -20.325 1.00 67.75 310 SER A O 1
ATOM 2433 N N . GLU A 1 311 ? 16.293 7.655 -18.328 1.00 66.56 311 GLU A N 1
ATOM 2434 C CA . GLU 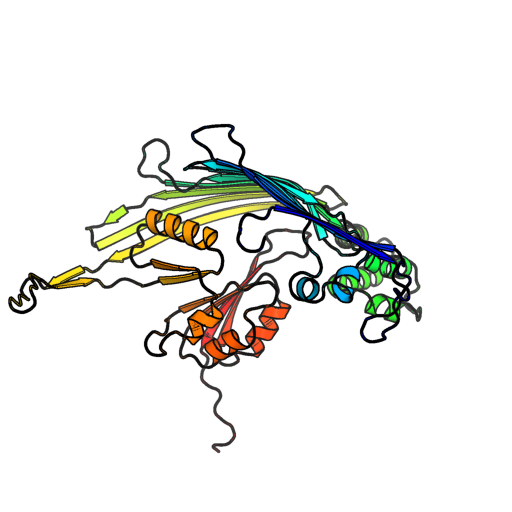A 1 311 ? 17.486 7.429 -17.502 1.00 66.56 311 GLU A CA 1
ATOM 2435 C C . GLU A 1 311 ? 18.086 6.032 -17.716 1.00 66.56 311 GLU A C 1
ATOM 2437 O O . GLU A 1 311 ? 19.306 5.885 -17.792 1.00 66.56 311 GLU A O 1
ATOM 2442 N N . LEU A 1 312 ? 17.240 5.009 -17.879 1.00 57.25 312 LEU A N 1
ATOM 2443 C CA . LEU A 1 312 ? 17.648 3.620 -18.123 1.00 57.25 312 LEU A CA 1
ATOM 2444 C C . LEU A 1 312 ? 18.039 3.337 -19.584 1.00 57.25 312 LEU A C 1
ATOM 2446 O O . LEU A 1 312 ? 18.352 2.199 -19.928 1.00 57.25 312 LEU A O 1
ATOM 2450 N N . ALA A 1 313 ? 18.027 4.354 -20.455 1.00 61.94 313 ALA A N 1
ATOM 2451 C CA . ALA A 1 313 ? 18.330 4.229 -21.880 1.00 61.94 313 ALA A CA 1
ATOM 2452 C C . ALA A 1 313 ? 17.554 3.083 -22.565 1.00 61.94 313 ALA A C 1
ATOM 2454 O O . ALA A 1 313 ? 18.112 2.354 -23.390 1.00 61.94 313 ALA A O 1
ATOM 2455 N N . HIS A 1 314 ? 16.262 2.945 -22.241 1.00 64.06 314 HIS A N 1
ATOM 2456 C CA . HIS A 1 314 ? 15.370 1.929 -22.804 1.00 64.06 314 HIS A CA 1
ATOM 2457 C C . HIS A 1 314 ? 14.422 2.566 -23.845 1.00 64.06 314 HIS A C 1
ATOM 2459 O O . HIS A 1 314 ? 13.237 2.759 -23.570 1.00 64.06 314 HIS A O 1
ATOM 2465 N N . PRO A 1 315 ? 14.909 2.929 -25.054 1.00 58.19 315 PRO A N 1
ATOM 2466 C CA . PRO A 1 315 ? 14.168 3.744 -26.025 1.00 58.19 315 PRO A CA 1
ATOM 2467 C C . PRO A 1 315 ? 12.900 3.074 -26.569 1.00 58.19 315 PRO A C 1
ATOM 2469 O O . PRO A 1 315 ? 12.047 3.753 -27.132 1.00 58.19 315 PRO A O 1
ATOM 2472 N N . ASP A 1 316 ? 12.777 1.758 -26.398 1.00 71.94 316 ASP A N 1
ATOM 2473 C CA . ASP A 1 316 ? 11.654 0.959 -26.890 1.00 71.94 316 ASP A CA 1
ATOM 2474 C C . ASP A 1 316 ? 10.571 0.724 -25.816 1.00 71.94 316 ASP A C 1
ATOM 2476 O O . ASP A 1 316 ? 9.654 -0.075 -26.024 1.00 71.94 316 ASP A O 1
ATOM 2480 N N . ALA A 1 317 ? 10.654 1.419 -24.672 1.00 76.81 317 ALA A N 1
ATOM 2481 C CA . ALA A 1 317 ? 9.581 1.498 -23.684 1.00 76.81 317 ALA A CA 1
ATOM 2482 C C . ALA A 1 317 ? 8.632 2.663 -24.011 1.00 76.81 317 ALA A C 1
ATOM 2484 O O . ALA A 1 317 ? 9.057 3.797 -24.227 1.00 76.81 317 ALA A O 1
ATOM 2485 N N . ARG A 1 318 ? 7.327 2.392 -24.034 1.00 83.94 318 ARG A N 1
ATOM 2486 C CA . ARG A 1 318 ? 6.271 3.382 -24.262 1.00 83.94 318 ARG A CA 1
ATOM 2487 C C . ARG A 1 318 ? 5.313 3.377 -23.082 1.00 83.94 318 ARG A C 1
ATOM 2489 O O . ARG A 1 318 ? 4.821 2.320 -22.710 1.00 83.94 318 ARG A O 1
ATOM 2496 N N . PHE A 1 319 ? 4.979 4.549 -22.554 1.00 86.69 319 PHE A N 1
ATOM 2497 C CA . PHE A 1 319 ? 3.975 4.678 -21.495 1.00 86.69 319 PHE A CA 1
ATOM 2498 C C . PHE A 1 319 ? 2.754 5.443 -21.991 1.00 86.69 319 PHE A C 1
ATOM 2500 O O . PHE A 1 319 ? 2.886 6.429 -22.722 1.00 86.69 319 PHE A O 1
ATOM 2507 N N . VAL A 1 320 ? 1.569 4.968 -21.615 1.00 86.44 320 VAL A N 1
ATOM 2508 C CA . VAL A 1 320 ? 0.275 5.512 -22.031 1.00 86.44 320 VAL A CA 1
ATOM 2509 C C . VAL A 1 320 ? -0.562 5.819 -20.795 1.00 86.44 320 VAL A C 1
ATOM 2511 O O . VAL A 1 320 ? -0.778 4.939 -19.963 1.00 86.44 320 VAL A O 1
ATOM 2514 N N . ALA A 1 321 ? -1.050 7.060 -20.709 1.00 88.94 321 ALA A N 1
ATOM 2515 C CA . ALA A 1 321 ? -2.018 7.477 -19.702 1.00 88.94 321 ALA A CA 1
ATOM 2516 C C . ALA A 1 321 ? -3.425 7.003 -20.108 1.00 88.94 321 ALA A C 1
ATOM 2518 O O . ALA A 1 321 ? -4.064 7.626 -20.957 1.00 88.94 321 ALA A O 1
ATOM 2519 N N . ALA A 1 322 ? -3.872 5.856 -19.595 1.00 88.62 322 ALA A N 1
ATOM 2520 C CA . ALA A 1 322 ? -5.154 5.248 -19.951 1.00 88.62 322 ALA A CA 1
ATOM 2521 C C . ALA A 1 322 ? -5.632 4.222 -18.913 1.00 88.62 322 ALA A C 1
ATOM 2523 O O . ALA A 1 322 ? -4.850 3.684 -18.131 1.00 88.62 322 ALA A O 1
ATOM 2524 N N . ASP A 1 323 ? -6.926 3.889 -18.961 1.00 88.31 323 ASP A N 1
ATOM 2525 C CA . ASP A 1 323 ? -7.451 2.714 -18.266 1.00 88.31 323 ASP A CA 1
ATOM 2526 C C . ASP A 1 323 ? -6.901 1.430 -18.904 1.00 88.31 323 ASP A C 1
ATOM 2528 O O . ASP A 1 323 ? -7.094 1.169 -20.096 1.00 88.31 323 ASP A O 1
ATOM 2532 N N . ALA A 1 324 ? -6.220 0.617 -18.095 1.00 86.25 324 ALA A N 1
ATOM 2533 C CA . ALA A 1 324 ? -5.553 -0.594 -18.560 1.00 86.25 324 ALA A CA 1
ATOM 2534 C C . ALA A 1 324 ? -6.526 -1.632 -19.145 1.00 86.25 324 ALA A C 1
ATOM 2536 O O . ALA A 1 324 ? -6.167 -2.342 -20.084 1.00 86.25 324 ALA A O 1
ATOM 2537 N N . THR A 1 325 ? -7.762 -1.706 -18.638 1.00 87.19 325 THR A N 1
ATOM 2538 C CA . THR A 1 325 ? -8.765 -2.666 -19.127 1.00 87.19 325 THR A CA 1
ATOM 2539 C C . THR A 1 325 ? -9.279 -2.249 -20.497 1.00 87.19 325 THR A C 1
ATOM 2541 O O . THR A 1 325 ? -9.270 -3.047 -21.434 1.00 87.19 325 THR A O 1
ATOM 2544 N N . ALA A 1 326 ? -9.687 -0.988 -20.635 1.00 87.94 326 ALA A N 1
ATOM 2545 C CA . ALA A 1 326 ? -10.149 -0.430 -21.898 1.00 87.94 326 ALA A CA 1
ATOM 2546 C C . ALA A 1 326 ? -9.063 -0.520 -22.978 1.00 87.94 326 ALA A C 1
ATOM 2548 O O . ALA A 1 326 ? -9.354 -0.875 -24.120 1.00 87.94 326 ALA A O 1
ATOM 2549 N N . TRP A 1 327 ? -7.806 -0.258 -22.610 1.00 88.12 327 TRP A N 1
ATOM 2550 C CA . TRP A 1 327 ? -6.687 -0.354 -23.538 1.00 88.12 327 TRP A CA 1
ATOM 2551 C C . TRP A 1 327 ? -6.380 -1.795 -23.967 1.00 88.12 327 TRP A C 1
ATOM 2553 O O . TRP A 1 327 ? -6.219 -2.056 -25.162 1.00 88.12 327 TRP A O 1
ATOM 2563 N N . ALA A 1 328 ? -6.384 -2.750 -23.032 1.00 86.88 328 ALA A N 1
ATOM 2564 C CA . ALA A 1 328 ? -6.191 -4.166 -23.350 1.00 86.88 328 ALA A CA 1
ATOM 2565 C C . ALA A 1 328 ? -7.275 -4.692 -24.309 1.00 86.88 328 ALA A C 1
ATOM 2567 O O . ALA A 1 328 ? -6.968 -5.385 -25.277 1.00 86.88 328 ALA A O 1
ATOM 2568 N N . LEU A 1 329 ? -8.539 -4.311 -24.089 1.00 87.31 329 LEU A N 1
ATOM 2569 C CA . LEU A 1 329 ? -9.668 -4.708 -24.939 1.00 87.31 329 LEU A CA 1
ATOM 2570 C C . LEU A 1 329 ? -9.647 -4.062 -26.333 1.00 87.31 329 LEU A C 1
ATOM 2572 O O . LEU A 1 329 ? -10.222 -4.621 -27.266 1.00 87.31 329 LEU A O 1
ATOM 2576 N N . ALA A 1 330 ? -9.018 -2.894 -26.476 1.00 87.06 330 ALA A N 1
ATOM 2577 C CA . ALA A 1 330 ? -8.881 -2.193 -27.751 1.00 87.06 330 ALA A CA 1
ATOM 2578 C C . ALA A 1 330 ? -7.662 -2.651 -28.573 1.00 87.06 330 ALA A C 1
ATOM 2580 O O . ALA A 1 330 ? -7.582 -2.337 -29.760 1.00 87.06 330 ALA A O 1
ATOM 2581 N N . THR A 1 331 ? -6.718 -3.365 -27.952 1.00 83.00 331 THR A N 1
ATOM 2582 C CA . THR A 1 331 ? -5.512 -3.877 -28.617 1.00 83.00 331 THR A CA 1
ATOM 2583 C C . THR A 1 331 ? -5.871 -4.974 -29.624 1.00 83.00 331 THR A C 1
ATOM 2585 O O . THR A 1 331 ? -6.649 -5.879 -29.313 1.00 83.00 331 THR A O 1
ATOM 2588 N N . ASP A 1 332 ? -5.289 -4.916 -30.826 1.00 78.50 332 ASP A N 1
ATOM 2589 C CA . ASP A 1 332 ? -5.465 -5.961 -31.839 1.00 78.50 332 ASP A CA 1
ATOM 2590 C C . ASP A 1 332 ? -4.915 -7.300 -31.303 1.00 78.50 332 ASP A C 1
ATOM 2592 O O . ASP A 1 332 ? -3.788 -7.339 -30.804 1.00 78.50 332 ASP A O 1
ATOM 2596 N N . PRO A 1 333 ? -5.653 -8.421 -31.403 1.00 74.50 333 PRO A N 1
ATOM 2597 C CA . PRO A 1 333 ? -5.139 -9.742 -31.037 1.00 74.50 333 PRO A CA 1
ATOM 2598 C C . PRO A 1 333 ? -3.806 -10.125 -31.706 1.00 74.50 333 PRO A C 1
ATOM 2600 O O . PRO A 1 333 ? -3.086 -10.979 -31.179 1.00 74.50 333 PRO A O 1
ATOM 2603 N N . ALA A 1 334 ? -3.478 -9.529 -32.859 1.00 73.88 334 ALA A N 1
ATOM 2604 C CA . ALA A 1 334 ? -2.191 -9.688 -33.530 1.00 73.88 334 ALA A CA 1
ATOM 2605 C C . ALA A 1 334 ? -1.021 -9.052 -32.754 1.00 73.88 334 ALA A C 1
ATOM 2607 O O . ALA A 1 334 ? 0.086 -9.589 -32.798 1.00 73.88 334 ALA A O 1
ATOM 2608 N N . ASP A 1 335 ? -1.276 -7.993 -31.982 1.00 76.44 335 ASP A N 1
ATOM 2609 C CA . ASP A 1 335 ? -0.298 -7.253 -31.173 1.00 76.44 335 ASP A CA 1
ATOM 2610 C C . ASP A 1 335 ? -0.231 -7.779 -29.726 1.00 76.44 335 ASP A C 1
ATOM 2612 O O . ASP A 1 335 ? -0.009 -7.038 -28.765 1.00 76.44 335 ASP A O 1
ATOM 2616 N N . ARG A 1 336 ? -0.449 -9.089 -29.544 1.00 78.31 336 ARG A N 1
ATOM 2617 C CA . ARG A 1 336 ? -0.428 -9.709 -28.214 1.00 78.31 336 ARG A CA 1
ATOM 2618 C C . ARG A 1 336 ? 0.951 -9.556 -27.547 1.00 78.31 336 ARG A C 1
ATOM 2620 O O . ARG A 1 336 ? 1.971 -9.820 -28.185 1.00 78.31 336 ARG A O 1
ATOM 2627 N N . PRO A 1 337 ? 1.007 -9.255 -26.241 1.00 84.81 337 PRO A N 1
ATOM 2628 C CA . PRO A 1 337 ? 2.258 -9.305 -25.501 1.00 84.81 337 PRO A CA 1
ATOM 2629 C C . PRO A 1 337 ? 2.683 -10.754 -25.218 1.00 84.81 337 PRO A C 1
ATOM 2631 O O . PRO A 1 337 ? 1.858 -11.672 -25.122 1.00 84.81 337 PRO A O 1
ATOM 2634 N N . ASP A 1 338 ? 3.987 -10.960 -25.043 1.00 84.50 338 ASP A N 1
ATOM 2635 C CA . ASP A 1 338 ? 4.541 -12.237 -24.579 1.00 84.50 338 ASP A CA 1
ATOM 2636 C C . ASP A 1 338 ? 4.491 -12.374 -23.051 1.00 84.50 338 ASP A C 1
ATOM 2638 O O . ASP A 1 338 ? 4.414 -13.483 -22.526 1.00 84.50 338 ASP A O 1
ATOM 2642 N N . VAL A 1 339 ? 4.486 -11.255 -22.327 1.00 88.69 339 VAL A N 1
ATOM 2643 C CA . VAL A 1 339 ? 4.344 -11.213 -20.869 1.00 88.69 339 VAL A CA 1
ATOM 2644 C C . VAL A 1 339 ? 3.419 -10.062 -20.503 1.00 88.69 339 VAL A C 1
ATOM 2646 O O . VAL A 1 339 ? 3.575 -8.958 -21.019 1.00 88.69 339 VAL A O 1
ATOM 2649 N N . VAL A 1 340 ? 2.477 -10.307 -19.595 1.00 91.94 340 VAL A N 1
ATOM 2650 C CA . VAL A 1 340 ? 1.665 -9.248 -18.983 1.00 91.94 340 VAL A CA 1
ATOM 2651 C C . VAL A 1 340 ? 2.027 -9.125 -17.510 1.00 91.94 340 VAL A C 1
ATOM 2653 O O . VAL A 1 340 ? 2.095 -10.124 -16.802 1.00 91.94 340 VAL A O 1
ATOM 2656 N N . VAL A 1 341 ? 2.236 -7.900 -17.035 1.00 93.50 341 VAL A N 1
ATOM 2657 C CA . VAL A 1 341 ? 2.415 -7.604 -15.609 1.00 93.50 341 VAL A CA 1
ATOM 2658 C C . VAL A 1 341 ? 1.214 -6.795 -15.141 1.00 93.50 341 VAL A C 1
ATOM 2660 O O . VAL A 1 341 ? 0.878 -5.789 -15.762 1.00 93.50 341 VAL A O 1
ATOM 2663 N N . VAL A 1 342 ? 0.562 -7.227 -14.062 1.00 93.25 342 VAL A N 1
ATOM 2664 C CA . VAL A 1 342 ? -0.565 -6.506 -13.458 1.00 93.25 342 VAL A CA 1
ATOM 2665 C C . VAL A 1 342 ? -0.275 -6.163 -12.001 1.00 93.25 342 VAL A C 1
ATOM 2667 O O . VAL A 1 342 ? 0.211 -6.995 -11.237 1.00 93.25 342 VAL A O 1
ATOM 2670 N N . ASN A 1 343 ? -0.609 -4.930 -11.626 1.00 91.12 343 ASN A N 1
ATOM 2671 C CA . ASN A 1 343 ? -0.610 -4.431 -10.253 1.00 91.12 343 ASN A CA 1
ATOM 2672 C C . ASN A 1 343 ? -1.938 -3.684 -10.015 1.00 91.12 343 ASN A C 1
ATOM 2674 O O . ASN A 1 343 ? -1.999 -2.465 -10.175 1.00 91.12 343 ASN A O 1
ATOM 2678 N N . PRO A 1 344 ? -3.045 -4.406 -9.779 1.00 88.88 344 PRO A N 1
ATOM 2679 C CA . PRO A 1 344 ? -4.369 -3.815 -9.720 1.00 88.88 344 PRO A CA 1
ATOM 2680 C C . PRO A 1 344 ? -4.630 -3.084 -8.394 1.00 88.88 344 PRO A C 1
ATOM 2682 O O . PRO A 1 344 ? -3.970 -3.340 -7.385 1.00 88.88 344 PRO A O 1
ATOM 2685 N N . PRO A 1 345 ? -5.686 -2.252 -8.338 1.00 82.56 345 PRO A N 1
ATOM 2686 C CA . PRO A 1 345 ? -6.207 -1.736 -7.073 1.00 82.56 345 PRO A CA 1
ATOM 2687 C C . PRO A 1 345 ? -6.642 -2.872 -6.128 1.00 82.56 345 PRO A C 1
ATOM 2689 O O . PRO A 1 345 ? -6.828 -4.016 -6.539 1.00 82.56 345 PRO A O 1
ATOM 2692 N N . ARG A 1 346 ? -6.925 -2.552 -4.853 1.00 81.69 346 ARG A N 1
ATOM 2693 C CA . ARG A 1 346 ? -7.317 -3.545 -3.820 1.00 81.69 346 ARG A CA 1
ATOM 2694 C C . ARG A 1 346 ? -8.502 -4.439 -4.212 1.00 81.69 346 ARG A C 1
ATOM 2696 O O . ARG A 1 346 ? -8.619 -5.551 -3.692 1.00 81.69 346 ARG A O 1
ATOM 2703 N N . ARG A 1 347 ? -9.368 -3.966 -5.116 1.00 83.88 347 ARG A N 1
ATOM 2704 C CA . ARG A 1 347 ? -10.507 -4.715 -5.674 1.00 83.88 347 ARG A CA 1
ATOM 2705 C C . ARG A 1 347 ? -10.120 -5.827 -6.661 1.00 83.88 347 ARG A C 1
ATOM 2707 O O . ARG A 1 347 ? -10.988 -6.630 -6.977 1.00 83.88 347 ARG A O 1
ATOM 2714 N N . GLY A 1 348 ? -8.868 -5.886 -7.116 1.00 90.00 348 GLY A N 1
ATOM 2715 C CA . GLY A 1 348 ? -8.413 -6.812 -8.157 1.00 90.00 348 GLY A CA 1
ATOM 2716 C C . GLY A 1 348 ? -8.505 -6.235 -9.575 1.00 90.00 348 GLY A C 1
ATOM 2717 O O . GLY A 1 348 ? -8.875 -5.069 -9.755 1.00 90.00 348 GLY A O 1
ATOM 2718 N N . ILE A 1 349 ? -8.155 -7.043 -10.581 1.00 90.88 349 ILE A N 1
ATOM 2719 C CA . ILE A 1 349 ? -8.211 -6.649 -12.006 1.00 90.88 349 ILE A CA 1
ATOM 2720 C C . ILE A 1 349 ? -9.650 -6.546 -12.527 1.00 90.88 349 ILE A C 1
ATOM 2722 O O . ILE A 1 349 ? -9.918 -5.834 -13.494 1.00 90.88 349 ILE A O 1
ATOM 2726 N N . GLY A 1 350 ? -10.596 -7.208 -11.860 1.00 90.31 350 GLY A N 1
ATOM 2727 C CA . GLY A 1 350 ? -11.999 -7.203 -12.247 1.00 90.31 350 GLY A CA 1
ATOM 2728 C C . GLY A 1 350 ? -12.314 -8.136 -13.425 1.00 90.31 350 GLY A C 1
ATOM 2729 O O . GLY A 1 350 ? -11.421 -8.673 -14.085 1.00 90.31 350 GLY A O 1
ATOM 2730 N N . PRO A 1 351 ? -13.613 -8.349 -13.700 1.00 91.69 351 PRO A N 1
ATOM 2731 C CA . PRO A 1 351 ? -14.073 -9.436 -14.561 1.00 91.69 351 PRO A CA 1
ATOM 2732 C C . PRO A 1 351 ? -13.687 -9.268 -16.032 1.00 91.69 351 PRO A C 1
ATOM 2734 O O . PRO A 1 351 ? -13.467 -10.267 -16.714 1.00 91.69 351 PRO A O 1
ATOM 2737 N N . ASP A 1 352 ? -13.615 -8.035 -16.530 1.00 92.50 352 ASP A N 1
ATOM 2738 C CA . ASP A 1 352 ? -13.369 -7.776 -17.950 1.00 92.50 352 ASP A CA 1
ATOM 2739 C C . ASP A 1 352 ? -11.903 -8.023 -18.320 1.00 92.50 352 ASP A C 1
ATOM 2741 O O . ASP A 1 352 ? -11.627 -8.742 -19.282 1.00 92.50 352 ASP A O 1
ATOM 2745 N N . LEU A 1 353 ? -10.959 -7.523 -17.512 1.00 92.50 353 LEU A N 1
ATOM 2746 C CA . LEU A 1 353 ? -9.533 -7.772 -17.724 1.00 92.50 353 LEU A CA 1
ATOM 2747 C C . LEU A 1 353 ? -9.158 -9.230 -17.421 1.00 92.50 353 LEU A C 1
ATOM 2749 O O . LEU A 1 353 ? -8.373 -9.822 -18.161 1.00 92.50 353 LEU A O 1
ATOM 2753 N N . ALA A 1 354 ? -9.765 -9.843 -16.396 1.00 94.69 354 ALA A N 1
ATOM 2754 C CA . ALA A 1 354 ? -9.594 -11.271 -16.126 1.00 94.69 354 ALA A CA 1
ATOM 2755 C C . ALA A 1 354 ? -10.063 -12.129 -17.311 1.00 94.69 354 ALA A C 1
ATOM 2757 O O . ALA A 1 354 ? -9.360 -13.047 -17.733 1.00 94.69 354 ALA A O 1
ATOM 2758 N N . ARG A 1 355 ? -11.220 -11.805 -17.906 1.00 92.94 355 ARG A N 1
ATOM 2759 C CA . ARG A 1 355 ? -11.722 -12.500 -19.099 1.00 92.94 355 ARG A CA 1
ATOM 2760 C C . ARG A 1 355 ? -10.800 -12.303 -20.297 1.00 92.94 355 ARG A C 1
ATOM 2762 O O . ARG A 1 355 ? -10.480 -13.277 -20.968 1.00 92.94 355 ARG A O 1
ATOM 2769 N N . TRP A 1 356 ? -10.327 -11.080 -20.532 1.00 92.69 356 TRP A N 1
ATOM 2770 C CA . TRP A 1 356 ? -9.358 -10.816 -21.595 1.00 92.69 356 TRP A CA 1
ATOM 2771 C C . TRP A 1 356 ? -8.088 -11.659 -21.419 1.00 92.69 356 TRP A C 1
ATOM 2773 O O . TRP A 1 356 ? -7.672 -12.331 -22.357 1.00 92.69 356 TRP A O 1
ATOM 2783 N N . LEU A 1 357 ? -7.515 -11.718 -20.211 1.00 93.06 357 LEU A N 1
ATOM 2784 C CA . LEU A 1 357 ? -6.343 -12.552 -19.923 1.00 93.06 357 LEU A CA 1
ATOM 2785 C C . LEU A 1 357 ? -6.624 -14.042 -20.146 1.00 93.06 357 LEU A C 1
ATOM 2787 O O . LEU A 1 357 ? -5.819 -14.730 -20.782 1.00 93.06 357 LEU A O 1
ATOM 2791 N N . GLN A 1 358 ? -7.771 -14.527 -19.676 1.00 92.75 358 GLN A N 1
ATOM 2792 C CA . GLN A 1 358 ? -8.209 -15.908 -19.854 1.00 92.75 358 GLN A CA 1
ATOM 2793 C C . GLN A 1 358 ? -8.327 -16.291 -21.338 1.00 92.75 358 GLN A C 1
ATOM 2795 O O . GLN A 1 358 ? -7.808 -17.339 -21.739 1.00 92.75 358 GLN A O 1
ATOM 2800 N N . ASP A 1 359 ? -8.960 -15.437 -22.141 1.00 90.25 359 ASP A N 1
ATOM 2801 C CA . ASP A 1 359 ? -9.245 -15.686 -23.558 1.00 90.25 359 ASP A CA 1
ATOM 2802 C C . ASP A 1 359 ? -8.059 -15.355 -24.479 1.00 90.25 359 ASP A C 1
ATOM 2804 O O . ASP A 1 359 ? -7.980 -15.859 -25.603 1.00 90.25 359 ASP A O 1
ATOM 2808 N N . SER A 1 360 ? -7.110 -14.543 -24.005 1.00 87.38 360 SER A N 1
ATOM 2809 C CA . SER A 1 360 ? -5.895 -14.202 -24.745 1.00 87.38 360 SER A CA 1
ATOM 2810 C C . SER A 1 360 ? -4.982 -15.415 -24.958 1.00 87.38 360 SER A C 1
ATOM 2812 O O . SER A 1 360 ? -5.089 -16.444 -24.296 1.00 87.38 360 SER A O 1
ATOM 2814 N N . ALA A 1 361 ? -4.015 -15.282 -25.866 1.00 85.25 361 ALA A N 1
ATOM 2815 C CA . ALA A 1 361 ? -2.933 -16.252 -26.039 1.00 85.25 361 ALA A CA 1
ATOM 2816 C C . ALA A 1 361 ? -1.661 -15.875 -25.253 1.00 85.25 361 ALA A C 1
ATOM 2818 O O . ALA A 1 361 ? -0.589 -16.399 -25.549 1.00 85.25 361 ALA A O 1
ATOM 2819 N N . VAL A 1 362 ? -1.758 -14.966 -24.274 1.00 88.88 362 VAL A N 1
ATOM 2820 C CA . VAL A 1 362 ? -0.609 -14.522 -23.469 1.00 88.88 362 VAL A CA 1
ATOM 2821 C C . VAL A 1 362 ? -0.050 -15.714 -22.684 1.00 88.88 362 VAL A C 1
ATOM 2823 O O . VAL A 1 362 ? -0.805 -16.334 -21.924 1.00 88.88 362 VAL A O 1
ATOM 2826 N N . PRO A 1 363 ? 1.234 -16.075 -22.856 1.00 86.94 363 PRO A N 1
ATOM 2827 C CA . PRO A 1 363 ? 1.790 -17.278 -22.244 1.00 86.94 363 PRO A CA 1
ATOM 2828 C C . PRO A 1 363 ? 2.160 -17.091 -20.766 1.00 86.94 363 PRO A C 1
ATOM 2830 O O . PRO A 1 363 ? 2.122 -18.068 -20.019 1.00 86.94 363 PRO A O 1
ATOM 2833 N N . CYS A 1 364 ? 2.486 -15.866 -20.344 1.00 92.56 364 CYS A N 1
ATOM 2834 C CA . CYS A 1 364 ? 2.982 -15.558 -19.004 1.00 92.56 364 CYS A CA 1
ATOM 2835 C C . CYS A 1 364 ? 2.314 -14.304 -18.428 1.00 92.56 364 CYS A C 1
ATOM 2837 O O . CYS A 1 364 ? 2.204 -13.282 -19.110 1.00 92.56 364 CYS A O 1
ATOM 2839 N N . VAL A 1 365 ? 1.897 -14.380 -17.163 1.00 95.06 365 VAL A N 1
ATOM 2840 C CA . VAL A 1 365 ? 1.361 -13.242 -16.411 1.00 95.06 365 VAL A CA 1
ATOM 2841 C C . VAL A 1 365 ? 2.047 -13.155 -15.051 1.00 95.06 365 VAL A C 1
ATOM 2843 O O . VAL A 1 365 ? 2.072 -14.130 -14.304 1.00 95.06 365 VAL A O 1
ATOM 2846 N N . VAL A 1 366 ? 2.572 -11.982 -14.708 1.00 94.56 366 VAL A N 1
ATOM 2847 C CA . VAL A 1 366 ? 3.051 -11.669 -13.357 1.00 94.56 366 VAL A CA 1
ATOM 2848 C C . VAL A 1 366 ? 2.004 -10.808 -12.667 1.00 94.56 366 VAL A C 1
ATOM 2850 O O . VAL A 1 366 ? 1.619 -9.759 -13.177 1.00 94.56 366 VAL A O 1
ATOM 2853 N N . TYR A 1 367 ? 1.539 -11.254 -11.508 1.00 95.12 367 TYR A N 1
ATOM 2854 C CA . TYR A 1 367 ? 0.471 -10.607 -10.759 1.00 95.12 367 TYR A CA 1
ATOM 2855 C C . TYR A 1 367 ? 0.997 -10.136 -9.404 1.00 95.12 367 TYR A C 1
ATOM 2857 O O . TYR A 1 367 ? 1.312 -10.969 -8.558 1.00 95.12 367 TYR A O 1
ATOM 2865 N N . SER A 1 368 ? 1.063 -8.825 -9.177 1.00 93.69 368 SER A N 1
ATOM 2866 C CA . SER A 1 368 ? 1.322 -8.233 -7.856 1.00 93.69 368 SER A CA 1
ATOM 2867 C C . SER A 1 368 ? -0.002 -7.867 -7.191 1.00 93.69 368 SER A C 1
ATOM 2869 O O . SER A 1 368 ? -0.890 -7.353 -7.862 1.00 93.69 368 SER A O 1
ATOM 2871 N N . SER A 1 369 ? -0.191 -8.163 -5.908 1.00 91.69 369 SER A N 1
ATOM 2872 C CA . SER A 1 369 ? -1.386 -7.756 -5.169 1.00 91.69 369 SER A CA 1
ATOM 2873 C C . SER A 1 369 ? -1.140 -7.561 -3.679 1.00 91.69 369 SER A C 1
ATOM 2875 O O . SER A 1 369 ? -0.614 -8.441 -2.998 1.00 91.69 369 SER A O 1
ATOM 2877 N N . CYS A 1 370 ? -1.697 -6.481 -3.138 1.00 88.25 370 CYS A N 1
ATOM 2878 C CA . CYS A 1 370 ? -1.798 -6.237 -1.698 1.00 88.25 370 CYS A CA 1
ATOM 2879 C C . CYS A 1 370 ? -3.027 -6.899 -1.036 1.00 88.25 370 CYS A C 1
ATOM 2881 O O . CYS A 1 370 ? -3.317 -6.650 0.137 1.00 88.25 370 CYS A O 1
ATOM 2883 N N . ASN A 1 371 ? -3.818 -7.693 -1.774 1.00 86.19 371 ASN A N 1
ATOM 2884 C CA . ASN A 1 371 ? -5.039 -8.327 -1.271 1.00 86.19 371 ASN A CA 1
ATOM 2885 C C . ASN A 1 371 ? -5.204 -9.758 -1.809 1.00 86.19 371 ASN A C 1
ATOM 2887 O O . ASN A 1 371 ? -5.687 -9.978 -2.919 1.00 86.19 371 ASN A O 1
ATOM 2891 N N . ALA A 1 372 ? -4.884 -10.752 -0.978 1.00 87.06 372 ALA A N 1
ATOM 2892 C CA . ALA A 1 372 ? -4.975 -12.163 -1.350 1.00 87.06 372 ALA A CA 1
ATOM 2893 C C . ALA A 1 372 ? -6.405 -12.627 -1.689 1.00 87.06 372 ALA A C 1
ATOM 2895 O O . ALA A 1 372 ? -6.565 -13.598 -2.427 1.00 87.06 372 ALA A O 1
ATOM 2896 N N . VAL A 1 373 ? -7.447 -11.958 -1.177 1.00 88.44 373 VAL A N 1
ATOM 2897 C CA . VAL A 1 373 ? -8.845 -12.353 -1.422 1.00 88.44 373 VAL A CA 1
ATOM 2898 C C . VAL A 1 373 ? -9.273 -11.999 -2.843 1.00 88.44 373 VAL A C 1
ATOM 2900 O O . VAL A 1 373 ? -9.819 -12.854 -3.539 1.00 88.44 373 VAL A O 1
ATOM 2903 N N . SER A 1 374 ? -9.017 -10.766 -3.289 1.00 90.25 374 SER A N 1
ATOM 2904 C CA . SER A 1 374 ? -9.327 -10.365 -4.667 1.00 90.25 374 SER A CA 1
ATOM 2905 C C . SER A 1 374 ? -8.418 -11.076 -5.666 1.00 90.25 374 SER A C 1
ATOM 2907 O O . SER A 1 374 ? -8.924 -11.585 -6.659 1.00 90.25 374 SER A O 1
ATOM 2909 N N . LEU A 1 375 ? -7.128 -11.246 -5.346 1.00 93.94 375 LEU A N 1
ATOM 2910 C CA . LEU A 1 375 ? -6.219 -12.095 -6.121 1.00 93.94 375 LEU A CA 1
ATOM 2911 C C . LEU A 1 375 ? -6.791 -13.507 -6.315 1.00 93.94 375 LEU A C 1
ATOM 2913 O O . LEU A 1 375 ? -6.862 -13.987 -7.440 1.00 93.94 375 LEU A O 1
ATOM 2917 N N . ALA A 1 376 ? -7.241 -14.174 -5.249 1.00 93.38 376 ALA A N 1
ATOM 2918 C CA . ALA A 1 376 ? -7.810 -15.517 -5.358 1.00 93.38 376 ALA A CA 1
ATOM 2919 C C . ALA A 1 376 ? -9.075 -15.558 -6.236 1.00 93.38 376 ALA A C 1
ATOM 2921 O O . ALA A 1 376 ? -9.252 -16.504 -7.005 1.00 93.38 376 ALA A O 1
ATOM 2922 N N . ALA A 1 377 ? -9.935 -14.539 -6.145 1.00 91.69 377 ALA A N 1
ATOM 2923 C CA . ALA A 1 377 ? -11.122 -14.422 -6.990 1.00 91.69 377 ALA A CA 1
ATOM 2924 C C . ALA A 1 377 ? -10.759 -14.227 -8.474 1.00 91.69 377 ALA A C 1
ATOM 2926 O O . ALA A 1 377 ? -11.338 -14.889 -9.336 1.00 91.69 377 ALA A O 1
ATOM 2927 N N . ASP A 1 378 ? -9.768 -13.383 -8.765 1.00 95.44 378 ASP A N 1
ATOM 2928 C CA . ASP A 1 378 ? -9.289 -13.136 -10.127 1.00 95.44 378 ASP A CA 1
ATOM 2929 C C . ASP A 1 378 ? -8.607 -14.384 -10.716 1.00 95.44 378 ASP A C 1
ATOM 2931 O O . ASP A 1 378 ? -8.880 -14.763 -11.855 1.00 95.44 378 ASP A O 1
ATOM 2935 N N . LEU A 1 379 ? -7.790 -15.098 -9.931 1.00 95.25 379 LEU A N 1
ATOM 2936 C CA . LEU A 1 379 ? -7.187 -16.370 -10.350 1.00 95.25 379 LEU A CA 1
ATOM 2937 C C . LEU A 1 379 ? -8.245 -17.434 -10.666 1.00 95.25 379 LEU A C 1
ATOM 2939 O O . LEU A 1 379 ? -8.113 -18.165 -11.647 1.00 95.25 379 LEU A O 1
ATOM 2943 N N . ALA A 1 380 ? -9.322 -17.503 -9.880 1.00 94.12 380 ALA A N 1
ATOM 2944 C CA . ALA A 1 380 ? -10.432 -18.416 -10.148 1.00 94.12 380 ALA A CA 1
ATOM 2945 C C . ALA A 1 380 ? -11.163 -18.093 -11.465 1.00 94.12 380 ALA A C 1
ATOM 2947 O O . ALA A 1 380 ? -11.708 -18.997 -12.100 1.00 94.12 380 ALA A O 1
ATOM 2948 N N . ALA A 1 381 ? -11.151 -16.828 -11.899 1.00 93.69 381 ALA A N 1
ATOM 2949 C CA . ALA A 1 381 ? -11.711 -16.399 -13.178 1.00 93.69 381 ALA A CA 1
ATOM 2950 C C . ALA A 1 381 ? -10.796 -16.699 -14.384 1.00 93.69 381 ALA A C 1
ATOM 2952 O O . ALA A 1 381 ? -11.259 -16.636 -15.524 1.00 93.69 381 ALA A O 1
ATOM 2953 N N . MET A 1 382 ? -9.529 -17.067 -14.153 1.00 95.12 382 MET A N 1
ATOM 2954 C CA . MET A 1 382 ? -8.525 -17.327 -15.192 1.00 95.12 382 MET A CA 1
ATOM 2955 C C . MET A 1 382 ? -7.955 -18.759 -15.132 1.00 95.12 382 MET A C 1
ATOM 2957 O O . MET A 1 382 ? -6.741 -18.940 -15.033 1.00 95.12 382 MET A O 1
ATOM 2961 N N . PRO A 1 383 ? -8.783 -19.818 -15.231 1.00 94.19 383 PRO A N 1
ATOM 2962 C CA . PRO A 1 383 ? -8.338 -21.200 -15.018 1.00 94.19 383 PRO A CA 1
ATOM 2963 C C . PRO A 1 383 ? -7.300 -21.706 -16.034 1.00 94.19 383 PRO A C 1
ATOM 2965 O O . PRO A 1 383 ? -6.687 -22.749 -15.813 1.00 94.19 383 PRO A O 1
ATOM 2968 N N . SER A 1 384 ? -7.107 -21.014 -17.165 1.00 92.19 384 SER A N 1
ATOM 2969 C CA . SER A 1 384 ? -6.049 -21.358 -18.126 1.00 92.19 384 SER A CA 1
ATOM 2970 C C . SER A 1 384 ? -4.658 -20.887 -17.694 1.00 92.19 384 SER A C 1
ATOM 2972 O O . SER A 1 384 ? -3.668 -21.405 -18.209 1.00 92.19 384 SER A O 1
ATOM 2974 N N . LEU A 1 385 ? -4.571 -19.943 -16.754 1.00 92.81 385 LEU A N 1
ATOM 2975 C CA . LEU A 1 385 ? -3.335 -19.395 -16.209 1.00 92.81 385 LEU A CA 1
ATOM 2976 C C . LEU A 1 385 ? -3.059 -20.047 -14.849 1.00 92.81 385 LEU A C 1
ATOM 2978 O O . LEU A 1 385 ? -3.714 -19.772 -13.848 1.00 92.81 385 LEU A O 1
ATOM 2982 N N . VAL A 1 386 ? -2.093 -20.960 -14.826 1.00 94.44 386 VAL A N 1
ATOM 2983 C CA . VAL A 1 386 ? -1.767 -21.791 -13.667 1.00 94.44 386 VAL A CA 1
ATOM 2984 C C . VAL A 1 386 ? -0.672 -21.127 -12.843 1.00 94.44 386 VAL A C 1
ATOM 2986 O O . VAL A 1 386 ? 0.365 -20.730 -13.373 1.00 94.44 386 VAL A O 1
ATOM 2989 N N . VAL A 1 387 ? -0.878 -21.072 -11.526 1.00 95.25 387 VAL A N 1
ATOM 2990 C CA . VAL A 1 387 ? 0.120 -20.591 -10.564 1.00 95.25 387 VAL A CA 1
ATOM 2991 C C . VAL A 1 387 ? 1.361 -21.481 -10.586 1.00 95.25 387 VAL A C 1
ATOM 2993 O O . VAL A 1 387 ? 1.278 -22.687 -10.341 1.00 95.25 387 VAL A O 1
ATOM 2996 N N . ARG A 1 388 ? 2.520 -20.877 -10.857 1.00 91.88 388 ARG A N 1
ATOM 2997 C CA . ARG A 1 388 ? 3.833 -21.534 -10.821 1.00 91.88 388 ARG A CA 1
ATOM 2998 C C . ARG A 1 388 ? 4.619 -21.207 -9.570 1.00 91.88 388 ARG A C 1
ATOM 3000 O O . ARG A 1 388 ? 5.158 -22.109 -8.938 1.00 91.88 388 ARG A O 1
ATOM 3007 N N . GLU A 1 389 ? 4.652 -19.933 -9.206 1.00 90.62 389 GLU A N 1
ATOM 3008 C CA . GLU A 1 389 ? 5.329 -19.444 -8.011 1.00 90.62 389 GLU A CA 1
ATOM 3009 C C . GLU A 1 389 ? 4.479 -18.350 -7.370 1.00 90.62 389 GLU A C 1
ATOM 3011 O O . GLU A 1 389 ? 3.829 -17.574 -8.066 1.00 90.62 389 GLU A O 1
ATOM 3016 N N . ALA A 1 390 ? 4.488 -18.290 -6.041 1.00 91.94 390 ALA A N 1
ATOM 3017 C CA . ALA A 1 390 ? 3.928 -17.185 -5.282 1.00 91.94 390 ALA A CA 1
ATOM 3018 C C . ALA A 1 390 ? 4.903 -16.798 -4.168 1.00 91.94 390 ALA A C 1
ATOM 3020 O O . ALA A 1 390 ? 5.465 -17.668 -3.496 1.00 91.94 390 ALA A O 1
ATOM 3021 N N . ARG A 1 391 ? 5.092 -15.496 -3.954 1.00 87.50 391 ARG A N 1
ATOM 3022 C CA . ARG A 1 391 ? 5.949 -14.955 -2.898 1.00 87.50 391 ARG A CA 1
ATOM 3023 C C . ARG A 1 391 ? 5.222 -13.860 -2.141 1.00 87.50 391 ARG A C 1
ATOM 3025 O O . ARG A 1 391 ? 4.679 -12.947 -2.752 1.00 87.50 391 ARG A O 1
ATOM 3032 N N . VAL A 1 392 ? 5.242 -13.960 -0.815 1.00 85.44 392 VAL A N 1
ATOM 3033 C CA . VAL A 1 392 ? 4.689 -12.946 0.088 1.00 85.44 392 VAL A CA 1
ATOM 3034 C C . VAL A 1 392 ? 5.814 -12.031 0.558 1.00 85.44 392 VAL A C 1
ATOM 3036 O O . VAL A 1 392 ? 6.866 -12.505 0.994 1.00 85.44 392 VAL A O 1
ATOM 3039 N N . PHE A 1 393 ? 5.574 -10.728 0.501 1.00 79.44 393 PHE A N 1
ATOM 3040 C CA . PHE A 1 393 ? 6.467 -9.683 0.970 1.00 79.44 393 PHE A CA 1
ATOM 3041 C C . PHE A 1 393 ? 5.828 -8.991 2.175 1.00 79.44 393 PHE A C 1
ATOM 3043 O O . PHE A 1 393 ? 4.856 -8.247 2.058 1.00 79.44 393 PHE A O 1
ATOM 3050 N N . ASP A 1 394 ? 6.392 -9.247 3.354 1.00 75.69 394 ASP A N 1
ATOM 3051 C CA . ASP A 1 394 ? 6.045 -8.553 4.593 1.00 75.69 394 ASP A CA 1
ATOM 3052 C C . ASP A 1 394 ? 6.980 -7.350 4.776 1.00 75.69 394 ASP A C 1
ATOM 3054 O O . ASP A 1 394 ? 8.079 -7.464 5.334 1.00 75.69 394 ASP A O 1
ATOM 3058 N N . MET A 1 395 ? 6.552 -6.199 4.255 1.00 70.31 395 MET A N 1
ATOM 3059 C CA . MET A 1 395 ? 7.274 -4.927 4.377 1.00 70.31 395 MET A CA 1
ATOM 3060 C C . MET A 1 395 ? 6.908 -4.150 5.655 1.00 70.31 395 MET A C 1
ATOM 3062 O O . MET A 1 395 ? 7.564 -3.153 5.974 1.00 70.31 395 MET A O 1
ATOM 3066 N N . PHE A 1 396 ? 5.883 -4.596 6.391 1.00 70.56 396 PHE A N 1
ATOM 3067 C CA . PHE A 1 396 ? 5.320 -3.921 7.564 1.00 70.56 396 PHE A CA 1
ATOM 3068 C C . PHE A 1 396 ? 4.987 -4.952 8.665 1.00 70.56 396 PHE A C 1
ATOM 3070 O O . PHE A 1 396 ? 3.812 -5.235 8.924 1.00 70.56 396 PHE A O 1
ATOM 3077 N N . PRO A 1 397 ? 6.011 -5.516 9.336 1.00 66.00 397 PRO A N 1
ATOM 3078 C CA . PRO A 1 397 ? 5.839 -6.507 10.388 1.00 66.00 397 PRO A CA 1
ATOM 3079 C C . PRO A 1 397 ? 4.918 -5.991 11.488 1.00 66.00 397 PRO A C 1
ATOM 3081 O O . PRO A 1 397 ? 4.968 -4.816 11.839 1.00 66.00 397 PRO A O 1
ATOM 3084 N N . GLN A 1 398 ? 4.141 -6.899 12.080 1.00 61.59 398 GLN A N 1
ATOM 3085 C CA . GLN A 1 398 ? 3.152 -6.590 13.124 1.00 61.59 398 GLN A CA 1
ATOM 3086 C C . GLN A 1 398 ? 1.973 -5.722 12.654 1.00 61.59 398 GLN A C 1
ATOM 3088 O O . GLN A 1 398 ? 1.201 -5.259 13.489 1.00 61.59 398 GLN A O 1
ATOM 3093 N N . THR A 1 399 ? 1.799 -5.553 11.342 1.00 68.38 399 THR A N 1
ATOM 3094 C CA . THR A 1 399 ? 0.574 -5.011 10.743 1.00 68.38 399 THR A CA 1
ATOM 3095 C C . THR A 1 399 ? -0.156 -6.086 9.944 1.00 68.38 399 THR A C 1
ATOM 3097 O O . THR A 1 399 ? 0.322 -7.211 9.786 1.00 68.38 399 THR A O 1
ATOM 3100 N N . THR A 1 400 ? -1.319 -5.723 9.411 1.00 69.88 400 THR A N 1
ATOM 3101 C CA . THR A 1 400 ? -2.069 -6.547 8.459 1.00 69.88 400 THR A CA 1
ATOM 3102 C C . THR A 1 400 ? -1.622 -6.360 6.999 1.00 69.88 400 THR A C 1
ATOM 3104 O O . THR A 1 400 ? -2.161 -7.028 6.116 1.00 69.88 400 THR A O 1
ATOM 3107 N N . HIS A 1 401 ? -0.651 -5.479 6.720 1.00 75.44 401 HIS A N 1
ATOM 3108 C CA . HIS A 1 401 ? -0.202 -5.165 5.363 1.00 75.44 401 HIS A CA 1
ATOM 3109 C C . HIS A 1 401 ? 0.836 -6.160 4.842 1.00 75.44 401 HIS A C 1
ATOM 3111 O O . HIS A 1 401 ? 1.840 -6.446 5.490 1.00 75.44 401 HIS A O 1
ATOM 3117 N N . TYR A 1 402 ? 0.620 -6.626 3.618 1.00 81.88 402 TYR A N 1
ATOM 3118 C CA . TYR A 1 402 ? 1.531 -7.488 2.876 1.00 81.88 402 TYR A CA 1
ATOM 3119 C C . TYR A 1 402 ? 1.344 -7.244 1.377 1.00 81.88 402 TYR A C 1
ATOM 3121 O O . TYR A 1 402 ? 0.313 -6.724 0.954 1.00 81.88 402 TYR A O 1
ATOM 3129 N N . GLU A 1 403 ? 2.324 -7.670 0.588 1.00 85.88 403 GLU A N 1
ATOM 3130 C CA . GLU A 1 403 ? 2.223 -7.773 -0.868 1.00 85.88 403 GLU A CA 1
ATOM 3131 C C . GLU A 1 403 ? 2.432 -9.234 -1.280 1.00 85.88 403 GLU A C 1
ATOM 3133 O O . GLU A 1 403 ? 3.176 -9.971 -0.628 1.00 85.88 403 GLU A O 1
ATOM 3138 N N . VAL A 1 404 ? 1.789 -9.680 -2.354 1.00 90.25 404 VAL A N 1
ATOM 3139 C CA . VAL A 1 404 ? 1.994 -11.005 -2.948 1.00 90.25 404 VAL A CA 1
ATOM 3140 C C . VAL A 1 404 ? 2.306 -10.837 -4.423 1.00 90.25 404 VAL A C 1
ATOM 3142 O O . VAL A 1 404 ? 1.511 -10.246 -5.143 1.00 90.25 404 VAL A O 1
ATOM 3145 N N . ALA A 1 405 ? 3.416 -11.409 -4.885 1.00 92.50 405 ALA A N 1
ATOM 3146 C CA . ALA A 1 405 ? 3.675 -11.572 -6.312 1.00 92.50 405 ALA A CA 1
ATOM 3147 C C . ALA A 1 405 ? 3.448 -13.029 -6.717 1.00 92.50 405 ALA A C 1
ATOM 3149 O O . ALA A 1 405 ? 3.929 -13.945 -6.042 1.00 92.50 405 ALA A O 1
ATOM 3150 N N . VAL A 1 406 ? 2.736 -13.243 -7.819 1.00 94.88 406 VAL A N 1
ATOM 3151 C CA . VAL A 1 406 ? 2.412 -14.561 -8.365 1.00 94.88 406 VAL A CA 1
ATOM 3152 C C . VAL A 1 406 ? 2.839 -14.638 -9.824 1.00 94.88 406 VAL A C 1
ATOM 3154 O O . VAL A 1 406 ? 2.452 -13.801 -10.636 1.00 94.88 406 VAL A O 1
ATOM 3157 N N . LEU A 1 407 ? 3.612 -15.667 -10.160 1.00 93.50 407 LEU A N 1
ATOM 3158 C CA . LEU A 1 407 ? 3.914 -16.041 -11.535 1.00 93.50 407 LEU A CA 1
ATOM 3159 C C . LEU A 1 407 ? 2.853 -17.023 -12.030 1.00 93.50 407 LEU A C 1
ATOM 3161 O O . LEU A 1 407 ? 2.684 -18.108 -11.462 1.00 93.50 407 LEU A O 1
ATOM 3165 N N . LEU A 1 408 ? 2.170 -16.651 -13.105 1.00 95.44 408 LEU A N 1
ATOM 3166 C CA . LEU A 1 408 ? 1.190 -17.470 -13.799 1.00 95.44 408 LEU A CA 1
ATOM 3167 C C . LEU A 1 408 ? 1.721 -17.845 -15.178 1.00 95.44 408 LEU A C 1
ATOM 3169 O O . LEU A 1 408 ? 2.154 -16.991 -15.950 1.00 95.44 408 LEU A O 1
ATOM 3173 N N . GLU A 1 409 ? 1.611 -19.120 -15.518 1.00 93.44 409 GLU A N 1
ATOM 3174 C CA . GLU A 1 409 ? 1.903 -19.612 -16.860 1.00 93.44 409 GLU A CA 1
ATOM 3175 C C . GLU A 1 409 ? 0.679 -20.290 -17.443 1.00 93.44 409 GLU A C 1
ATOM 3177 O O . GLU A 1 409 ? -0.076 -20.969 -16.740 1.00 93.44 409 GLU A O 1
ATOM 3182 N N . ARG A 1 410 ? 0.501 -20.168 -18.755 1.00 89.88 410 ARG A N 1
ATOM 3183 C CA . ARG A 1 410 ? -0.604 -20.842 -19.425 1.00 89.88 410 ARG A CA 1
ATOM 3184 C C . ARG A 1 410 ? -0.433 -22.363 -19.342 1.00 89.88 410 ARG A C 1
ATOM 3186 O O . ARG A 1 410 ? 0.533 -22.932 -19.846 1.00 89.88 410 ARG A O 1
ATOM 3193 N N . GLY A 1 411 ? -1.380 -23.022 -18.680 1.00 75.75 411 GLY A N 1
ATOM 3194 C CA . GLY A 1 411 ? -1.436 -24.474 -18.564 1.00 75.75 411 GLY A CA 1
ATOM 3195 C C . GLY A 1 411 ? -1.959 -25.139 -19.844 1.00 75.75 411 GLY A C 1
ATOM 3196 O O . GLY A 1 411 ? -2.558 -24.474 -20.695 1.00 75.75 411 GLY A O 1
ATOM 3197 N N . PRO A 1 412 ? -1.774 -26.463 -20.002 1.00 59.47 412 PRO A N 1
ATOM 3198 C CA . PRO A 1 412 ? -2.436 -27.206 -21.067 1.00 59.47 412 PRO A CA 1
ATOM 3199 C C . PRO A 1 412 ? -3.954 -27.025 -20.939 1.00 59.47 412 PRO A C 1
ATOM 3201 O O . PRO A 1 412 ? -4.518 -27.206 -19.860 1.00 59.47 412 PRO A O 1
ATOM 3204 N N . ARG A 1 413 ? -4.607 -26.632 -22.041 1.00 53.66 413 ARG A N 1
ATOM 3205 C CA . ARG A 1 413 ? -6.056 -26.394 -22.087 1.00 53.66 413 ARG A CA 1
ATOM 3206 C C . ARG A 1 413 ? -6.780 -27.648 -21.558 1.00 53.66 413 ARG A C 1
ATOM 3208 O O . ARG A 1 413 ? -6.479 -28.737 -22.053 1.00 53.66 413 ARG A O 1
ATOM 3215 N N . PRO A 1 414 ? -7.700 -27.532 -20.580 1.00 49.84 414 PRO A N 1
ATOM 3216 C CA . PRO A 1 414 ? -8.490 -28.670 -20.127 1.00 49.84 414 PRO A CA 1
ATOM 3217 C C . PRO A 1 414 ? -9.177 -29.319 -21.331 1.00 49.84 414 PRO A C 1
ATOM 3219 O O . PRO A 1 414 ? -9.824 -28.628 -22.118 1.00 49.84 414 PRO A O 1
ATOM 3222 N N 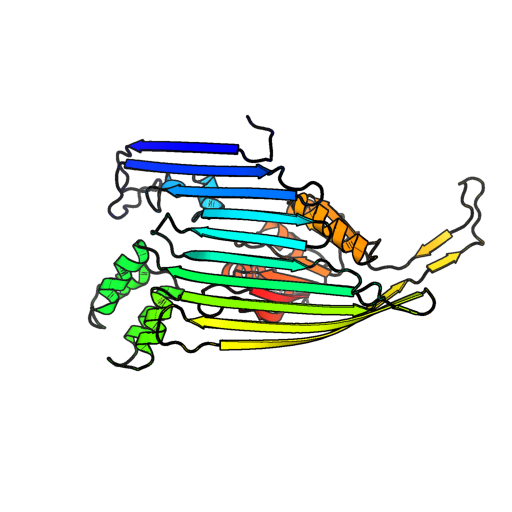. VAL A 1 415 ? -8.983 -30.627 -21.507 1.00 47.81 415 VAL A N 1
ATOM 3223 C CA . VAL A 1 415 ? -9.667 -31.391 -22.555 1.00 47.81 415 VAL A CA 1
ATOM 3224 C C . VAL A 1 415 ? -11.151 -31.405 -22.212 1.00 47.81 415 VAL A C 1
ATOM 3226 O O . VAL A 1 415 ? -11.521 -31.758 -21.093 1.00 47.81 415 VAL A O 1
ATOM 3229 N N . ASP A 1 416 ? -11.985 -30.990 -23.162 1.00 49.69 416 ASP A N 1
ATOM 3230 C CA . ASP A 1 416 ? -13.434 -30.982 -23.011 1.00 49.69 416 ASP A CA 1
ATOM 3231 C C . ASP A 1 416 ? -13.944 -32.423 -22.797 1.00 49.69 416 ASP A C 1
ATOM 3233 O O . ASP A 1 416 ? -13.796 -33.259 -23.698 1.00 49.69 416 ASP A O 1
ATOM 3237 N N . PRO A 1 417 ? -14.550 -32.744 -21.636 1.00 47.25 417 PRO A N 1
ATOM 3238 C CA . PRO A 1 417 ? -15.056 -34.085 -21.355 1.00 47.25 417 PRO A CA 1
ATOM 3239 C C . PRO A 1 417 ? -16.224 -34.506 -22.265 1.00 47.25 417 PRO A C 1
ATOM 3241 O O . PRO A 1 417 ? -16.648 -35.656 -22.197 1.00 47.25 417 PRO A O 1
ATOM 3244 N N . SER A 1 418 ? -16.742 -33.621 -23.126 1.00 43.72 418 SER A N 1
ATOM 3245 C CA . SER A 1 418 ? -17.816 -33.928 -24.080 1.00 43.72 418 SER A CA 1
ATOM 3246 C C . SER A 1 418 ? -17.354 -34.535 -25.417 1.00 43.72 418 SER A C 1
ATOM 3248 O O . SER A 1 418 ? -18.190 -34.821 -26.271 1.00 43.72 418 SER A O 1
ATOM 3250 N N . THR A 1 419 ? -16.051 -34.780 -25.605 1.00 42.91 419 THR A N 1
ATOM 3251 C CA . THR A 1 419 ? -15.484 -35.325 -26.861 1.00 42.91 419 THR A CA 1
ATOM 3252 C C . THR A 1 419 ? -15.039 -36.799 -26.797 1.00 42.91 419 THR A C 1
ATOM 3254 O O . THR A 1 419 ? -14.225 -37.226 -27.615 1.00 42.91 419 THR A O 1
ATOM 3257 N N . GLY A 1 420 ? -15.574 -37.583 -25.850 1.00 37.34 420 GLY A N 1
ATOM 3258 C CA . GLY A 1 420 ? -15.273 -39.016 -25.664 1.00 37.34 420 GLY A CA 1
ATOM 3259 C C . GLY A 1 420 ? -16.262 -39.973 -26.316 1.00 37.34 420 GLY A C 1
ATOM 3260 O O . GLY A 1 420 ? -17.478 -39.795 -26.078 1.00 37.34 420 GLY A O 1
#

Mean predicted aligned error: 13.42 Å

pLDDT: mean 83.8, std 13.24, range [34.0, 97.5]